Protein AF-0000000085955462 (afdb_homodimer)

Structure (mmCIF, N/CA/C/O backbone):
data_AF-0000000085955462-model_v1
#
loop_
_entity.id
_entity.type
_entity.pdbx_description
1 polymer 'Farnesyl pyrophosphate synthase'
#
loop_
_atom_site.group_PDB
_atom_site.id
_atom_site.type_symbol
_atom_site.label_atom_id
_atom_site.label_alt_id
_atom_site.label_comp_id
_atom_site.label_asym_id
_atom_site.label_entity_id
_atom_site.label_seq_id
_atom_site.pdbx_PDB_ins_code
_atom_site.Cartn_x
_atom_site.Cartn_y
_atom_site.Cartn_z
_atom_site.occupancy
_atom_site.B_iso_or_equiv
_atom_site.auth_seq_id
_atom_site.auth_comp_id
_atom_site.auth_asym_id
_atom_site.auth_atom_id
_atom_site.pdbx_PDB_model_num
ATOM 1 N N . MET A 1 1 ? -7.645 9.133 28.031 1 58.59 1 MET A N 1
ATOM 2 C CA . MET A 1 1 ? -7.922 7.785 27.547 1 58.59 1 MET A CA 1
ATOM 3 C C . MET A 1 1 ? -6.629 7.02 27.297 1 58.59 1 MET A C 1
ATOM 5 O O . MET A 1 1 ? -5.633 7.598 26.859 1 58.59 1 MET A O 1
ATOM 9 N N . SER A 1 2 ? -6.656 5.82 27.797 1 78 2 SER A N 1
ATOM 10 C CA . SER A 1 2 ? -5.406 5.258 28.297 1 78 2 SER A CA 1
ATOM 11 C C . SER A 1 2 ? -4.586 4.645 27.156 1 78 2 SER A C 1
ATOM 13 O O . SER A 1 2 ? -5.113 3.885 26.344 1 78 2 SER A O 1
ATOM 15 N N . ARG A 1 3 ? -3.543 5.297 26.922 1 88.88 3 ARG A N 1
ATOM 16 C CA . ARG A 1 3 ? -2.492 4.691 26.109 1 88.88 3 ARG A CA 1
ATOM 17 C C . ARG A 1 3 ? -2.391 3.191 26.375 1 88.88 3 ARG A C 1
ATOM 19 O O . ARG A 1 3 ? -2.131 2.41 25.469 1 88.88 3 ARG A O 1
ATOM 26 N N . GLU A 1 4 ? -2.807 2.844 27.578 1 92 4 GLU A N 1
ATOM 27 C CA . GLU A 1 4 ? -2.756 1.438 27.969 1 92 4 GLU A CA 1
ATOM 28 C C . GLU A 1 4 ? -3.793 0.617 27.203 1 92 4 GLU A C 1
ATOM 30 O O . GLU A 1 4 ? -3.514 -0.505 26.781 1 92 4 GLU A O 1
ATOM 35 N N . LEU A 1 5 ? -4.934 1.179 27.125 1 94.31 5 LEU A N 1
ATOM 36 C CA . LEU A 1 5 ? -5.984 0.501 26.375 1 94.31 5 LEU A CA 1
ATOM 37 C C . LEU A 1 5 ? -5.562 0.294 24.922 1 94.31 5 LEU A C 1
ATOM 39 O O . LEU A 1 5 ? -5.777 -0.781 24.359 1 94.31 5 LEU A O 1
ATOM 43 N N . MET A 1 6 ? -4.961 1.286 24.312 1 95.31 6 MET A N 1
ATOM 44 C CA . MET A 1 6 ? -4.496 1.192 22.938 1 95.31 6 MET A CA 1
ATOM 45 C C . MET A 1 6 ? -3.436 0.107 22.781 1 95.31 6 MET A C 1
ATOM 47 O O . MET A 1 6 ? -3.471 -0.68 21.844 1 95.31 6 MET A O 1
ATOM 51 N N . LEU A 1 7 ? -2.51 0.016 23.719 1 95.5 7 LEU A N 1
ATOM 52 C CA . LEU A 1 7 ? -1.427 -0.96 23.672 1 95.5 7 LEU A CA 1
ATOM 53 C C . LEU A 1 7 ? -1.97 -2.381 23.797 1 95.5 7 LEU A C 1
ATOM 55 O O . LEU A 1 7 ? -1.509 -3.287 23.094 1 95.5 7 LEU A O 1
ATOM 59 N N . ASN A 1 8 ? -2.939 -2.484 24.656 1 95.75 8 ASN A N 1
ATOM 60 C CA . ASN A 1 8 ? -3.578 -3.789 24.797 1 95.75 8 ASN A CA 1
ATOM 61 C C . ASN A 1 8 ? -4.297 -4.207 23.516 1 95.75 8 ASN A C 1
ATOM 63 O O . ASN A 1 8 ? -4.238 -5.371 23.125 1 95.75 8 ASN A O 1
ATOM 67 N N . CYS A 1 9 ? -4.945 -3.271 22.938 1 96.88 9 CYS A N 1
ATOM 68 C CA . CYS A 1 9 ? -5.656 -3.557 21.703 1 96.88 9 CYS A CA 1
ATOM 69 C C . CYS A 1 9 ? -4.684 -3.885 20.578 1 96.88 9 CYS A C 1
ATOM 71 O O . CYS A 1 9 ? -4.941 -4.777 19.766 1 96.88 9 CYS A O 1
ATOM 73 N N . LEU A 1 10 ? -3.609 -3.184 20.516 1 97.94 10 LEU A N 1
ATOM 74 C CA . LEU A 1 10 ? -2.602 -3.455 19.5 1 97.94 10 LEU A CA 1
ATOM 75 C C . LEU A 1 10 ? -2.033 -4.859 19.656 1 97.94 10 LEU A C 1
ATOM 77 O O . LEU A 1 10 ? -1.814 -5.562 18.656 1 97.94 10 LEU A O 1
ATOM 81 N N . SER A 1 11 ? -1.82 -5.273 20.875 1 97.12 11 SER A N 1
ATOM 82 C CA . SER A 1 11 ? -1.332 -6.621 21.141 1 97.12 11 SER A CA 1
ATOM 83 C C . SER A 1 11 ? -2.344 -7.676 20.703 1 97.12 11 SER A C 1
ATOM 85 O O . SER A 1 11 ? -1.97 -8.711 20.156 1 97.12 11 SER A O 1
ATOM 87 N N . ALA A 1 12 ? -3.562 -7.387 20.984 1 97.38 12 ALA A N 1
ATOM 88 C CA . ALA A 1 12 ? -4.621 -8.305 20.562 1 97.38 12 ALA A CA 1
ATOM 89 C C . ALA A 1 12 ? -4.719 -8.375 19.047 1 97.38 12 ALA A C 1
ATOM 91 O O . ALA A 1 12 ? -4.918 -9.453 18.484 1 97.38 12 ALA A O 1
ATOM 92 N N . VAL A 1 13 ? -4.605 -7.25 18.422 1 98.12 13 VAL A N 1
ATOM 93 C CA . VAL A 1 13 ? -4.668 -7.195 16.969 1 98.12 13 VAL A CA 1
ATOM 94 C C . VAL A 1 13 ? -3.482 -7.949 16.359 1 98.12 13 VAL A C 1
ATOM 96 O O . VAL A 1 13 ? -3.631 -8.656 15.367 1 98.12 13 VAL A O 1
ATOM 99 N N . LYS A 1 14 ? -2.293 -7.812 16.953 1 98.06 14 LYS A N 1
ATOM 100 C CA . LYS A 1 14 ? -1.121 -8.555 16.5 1 98.06 14 LYS A CA 1
ATOM 101 C C . LYS A 1 14 ? -1.409 -10.055 16.438 1 98.06 14 LYS A C 1
ATOM 103 O O . LYS A 1 14 ? -1.112 -10.703 15.438 1 98.06 14 LYS A O 1
ATOM 108 N N . LYS A 1 15 ? -2.006 -10.562 17.469 1 97.38 15 LYS A N 1
ATOM 109 C CA . LYS A 1 15 ? -2.322 -11.984 17.531 1 97.38 15 LYS A CA 1
ATOM 110 C C . LYS A 1 15 ? -3.344 -12.375 16.469 1 97.38 15 LYS A C 1
ATOM 112 O O . LYS A 1 15 ? -3.211 -13.422 15.828 1 97.38 15 LYS A O 1
ATOM 117 N N . SER A 1 16 ? -4.305 -11.547 16.344 1 96.69 16 SER A N 1
ATOM 118 C CA . SER A 1 16 ? -5.348 -11.812 15.352 1 96.69 16 SER A CA 1
ATOM 119 C C . SER A 1 16 ? -4.785 -11.789 13.938 1 96.69 16 SER A C 1
ATOM 121 O O . SER A 1 16 ? -5.121 -12.641 13.117 1 96.69 16 SER A O 1
ATOM 123 N N . VAL A 1 17 ? -3.979 -10.828 13.688 1 96.81 17 VAL A N 1
ATOM 124 C CA . VAL A 1 17 ? -3.367 -10.68 12.367 1 96.81 17 VAL A CA 1
ATOM 125 C C . VAL A 1 17 ? -2.471 -11.883 12.078 1 96.81 17 VAL A C 1
ATOM 127 O O . VAL A 1 17 ? -2.494 -12.43 10.969 1 96.81 17 VAL A O 1
ATOM 130 N N . CYS A 1 18 ? -1.666 -12.266 13.016 1 96.31 18 CYS A N 1
ATOM 131 C CA . CYS A 1 18 ? -0.798 -13.43 12.867 1 96.31 18 CYS A CA 1
ATOM 132 C C . CYS A 1 18 ? -1.608 -14.672 12.523 1 96.31 18 CYS A C 1
ATOM 134 O O . CYS A 1 18 ? -1.26 -15.414 11.594 1 96.31 18 CYS A O 1
ATOM 136 N N . ARG A 1 19 ? -2.645 -14.883 13.211 1 94.62 19 ARG A N 1
ATOM 137 C CA . ARG A 1 19 ? -3.498 -16.047 12.977 1 94.62 19 ARG A CA 1
ATOM 138 C C . ARG A 1 19 ? -4.121 -15.992 11.586 1 94.62 19 ARG A C 1
ATOM 140 O O . ARG A 1 19 ? -4.129 -16.984 10.867 1 94.62 19 ARG A O 1
ATOM 147 N N . SER A 1 20 ? -4.633 -14.859 11.266 1 94.12 20 SER A N 1
ATOM 148 C CA . SER A 1 20 ? -5.359 -14.703 10.008 1 94.12 20 SER A CA 1
ATOM 149 C C . SER A 1 20 ? -4.426 -14.836 8.805 1 94.12 20 SER A C 1
ATOM 151 O O . SER A 1 20 ? -4.801 -15.406 7.781 1 94.12 20 SER A O 1
ATOM 153 N N . LEU A 1 21 ? -3.236 -14.336 8.898 1 93.69 21 LEU A N 1
ATOM 154 C CA . LEU A 1 21 ? -2.338 -14.273 7.754 1 93.69 21 LEU A CA 1
ATOM 155 C C . LEU A 1 21 ? -1.557 -15.578 7.609 1 93.69 21 LEU A C 1
ATOM 157 O O . LEU A 1 21 ? -1.071 -15.898 6.523 1 93.69 21 LEU A O 1
ATOM 161 N N . CYS A 1 22 ? -1.431 -16.359 8.656 1 94.62 22 CYS A N 1
ATOM 162 C CA . CYS A 1 22 ? -0.606 -17.562 8.617 1 94.62 22 CYS A CA 1
ATOM 163 C C . CYS A 1 22 ? -1.455 -18.797 8.336 1 94.62 22 CYS A C 1
ATOM 165 O O . CYS A 1 22 ? -0.923 -19.859 8.039 1 94.62 22 CYS A O 1
ATOM 167 N N . VAL A 1 23 ? -2.73 -18.609 8.305 1 92.81 23 VAL A N 1
ATOM 168 C CA . VAL A 1 23 ? -3.637 -19.75 8.273 1 92.81 23 VAL A CA 1
ATOM 169 C C . VAL A 1 23 ? -3.51 -20.469 6.934 1 92.81 23 VAL A C 1
ATOM 171 O O . VAL A 1 23 ? -3.736 -21.672 6.844 1 92.81 23 VAL A O 1
ATOM 174 N N . THR A 1 24 ? -3.111 -19.828 5.895 1 92.62 24 THR A N 1
ATOM 175 C CA . THR A 1 24 ? -3.051 -20.406 4.562 1 92.62 24 THR A CA 1
ATOM 176 C C . THR A 1 24 ? -1.655 -20.953 4.277 1 92.62 24 THR A C 1
ATOM 178 O O . THR A 1 24 ? -1.38 -21.422 3.166 1 92.62 24 THR A O 1
ATOM 181 N N . LEU A 1 25 ? -0.761 -20.844 5.199 1 94.81 25 LEU A N 1
ATOM 182 C CA . LEU A 1 25 ? 0.626 -21.25 5.012 1 94.81 25 LEU A CA 1
ATOM 183 C C . LEU A 1 25 ? 0.905 -22.562 5.727 1 94.81 25 LEU A C 1
ATOM 185 O O . LEU A 1 25 ? 0.263 -22.875 6.73 1 94.81 25 LEU A O 1
ATOM 189 N N . ALA A 1 26 ? 1.854 -23.219 5.215 1 89.19 26 ALA A N 1
ATOM 190 C CA . ALA A 1 26 ? 2.238 -24.5 5.816 1 89.19 26 ALA A CA 1
ATOM 191 C C . ALA A 1 26 ? 3.553 -24.375 6.578 1 89.19 26 ALA A C 1
ATOM 193 O O . ALA A 1 26 ? 4.434 -23.594 6.191 1 89.19 26 ALA A O 1
ATOM 194 N N . GLY A 1 27 ? 3.529 -25.234 7.668 1 90.5 27 GLY A N 1
ATOM 195 C CA . GLY A 1 27 ? 4.777 -25.578 8.32 1 90.5 27 GLY A CA 1
ATOM 196 C C . GLY A 1 27 ? 5.672 -24.391 8.594 1 90.5 27 GLY A C 1
ATOM 197 O O . GLY A 1 27 ? 5.301 -23.484 9.352 1 90.5 27 GLY A O 1
ATOM 198 N N . ASP A 1 28 ? 6.844 -24.453 7.82 1 91.69 28 ASP A N 1
ATOM 199 C CA . ASP A 1 28 ? 7.934 -23.516 8.023 1 91.69 28 ASP A CA 1
ATOM 200 C C . ASP A 1 28 ? 7.555 -22.109 7.523 1 91.69 28 ASP A C 1
ATOM 202 O O . ASP A 1 28 ? 7.969 -21.109 8.102 1 91.69 28 ASP A O 1
ATOM 206 N N . SER A 1 29 ? 6.777 -22.094 6.516 1 95.12 29 SER A N 1
ATOM 207 C CA . SER A 1 29 ? 6.332 -20.812 5.973 1 95.12 29 SER A CA 1
ATOM 208 C C . SER A 1 29 ? 5.469 -20.047 6.977 1 95.12 29 SER A C 1
ATOM 210 O O . SER A 1 29 ? 5.613 -18.844 7.141 1 95.12 29 SER A O 1
ATOM 212 N N . ALA A 1 30 ? 4.602 -20.797 7.684 1 95.81 30 ALA A N 1
ATOM 213 C CA . ALA A 1 30 ? 3.738 -20.203 8.695 1 95.81 30 ALA A CA 1
ATOM 214 C C . ALA A 1 30 ? 4.559 -19.672 9.867 1 95.81 30 ALA A C 1
ATOM 216 O O . ALA A 1 30 ? 4.289 -18.578 10.375 1 95.81 30 ALA A O 1
ATOM 217 N N . ALA A 1 31 ? 5.512 -20.469 10.25 1 95.19 31 ALA A N 1
ATOM 218 C CA . ALA A 1 31 ? 6.363 -20.078 11.367 1 95.19 31 ALA A CA 1
ATOM 219 C C . ALA A 1 31 ? 7.156 -18.812 11.031 1 95.19 31 ALA A C 1
ATOM 221 O O . ALA A 1 31 ? 7.293 -17.922 11.867 1 95.19 31 ALA A O 1
ATOM 222 N N . TYR A 1 32 ? 7.68 -18.766 9.883 1 94.19 32 TYR A N 1
ATOM 223 C CA . TYR A 1 32 ? 8.43 -17.594 9.453 1 94.19 32 TYR A CA 1
ATOM 224 C C . TYR A 1 32 ? 7.539 -16.359 9.422 1 94.19 32 TYR A C 1
ATOM 226 O O . TYR A 1 32 ? 7.914 -15.297 9.938 1 94.19 32 TYR A O 1
ATOM 234 N N . CYS A 1 33 ? 6.426 -16.516 8.82 1 95.69 33 CYS A N 1
ATOM 235 C CA . CYS A 1 33 ? 5.484 -15.398 8.719 1 95.69 33 CYS A CA 1
ATOM 236 C C . CYS A 1 33 ? 5.082 -14.898 10.094 1 95.69 33 CYS A C 1
ATOM 238 O O . CYS A 1 33 ? 5.078 -13.688 10.344 1 95.69 33 CYS A O 1
ATOM 240 N N . ALA A 1 34 ? 4.781 -15.812 11 1 96.94 34 ALA A N 1
ATOM 241 C CA . ALA A 1 34 ? 4.375 -15.453 12.359 1 96.94 34 ALA A CA 1
ATOM 242 C C . ALA A 1 34 ? 5.477 -14.688 13.086 1 96.94 34 ALA A C 1
ATOM 244 O O . ALA A 1 34 ? 5.211 -13.688 13.75 1 96.94 34 ALA A O 1
ATOM 245 N N . ASN A 1 35 ? 6.641 -15.172 12.938 1 96.81 35 ASN A N 1
ATOM 246 C CA . ASN A 1 35 ? 7.781 -14.531 13.578 1 96.81 35 ASN A CA 1
ATOM 247 C C . ASN A 1 35 ? 8.023 -13.133 13.023 1 96.81 35 ASN A C 1
ATOM 249 O O . ASN A 1 35 ? 8.312 -12.203 13.781 1 96.81 35 ASN A O 1
ATOM 253 N N . ARG A 1 36 ? 7.949 -12.992 11.734 1 96.94 36 ARG A N 1
ATOM 254 C CA . ARG A 1 36 ? 8.148 -11.695 11.086 1 96.94 36 ARG A CA 1
ATOM 255 C C . ARG A 1 36 ? 7.082 -10.695 11.523 1 96.94 36 ARG A C 1
ATOM 257 O O . ARG A 1 36 ? 7.391 -9.547 11.828 1 96.94 36 ARG A O 1
ATOM 264 N N . ILE A 1 37 ? 5.859 -11.133 11.617 1 97.38 37 ILE A N 1
ATOM 265 C CA . ILE A 1 37 ? 4.754 -10.281 12.039 1 97.38 37 ILE A CA 1
ATOM 266 C C . ILE A 1 37 ? 4.969 -9.836 13.484 1 97.38 37 ILE A C 1
ATOM 268 O O . ILE A 1 37 ? 4.797 -8.656 13.812 1 97.38 37 ILE A O 1
ATOM 272 N N . ASP A 1 38 ? 5.336 -10.773 14.266 1 97.81 38 ASP A N 1
ATOM 273 C CA . ASP A 1 38 ? 5.57 -10.461 15.672 1 97.81 38 ASP A CA 1
ATOM 274 C C . ASP A 1 38 ? 6.641 -9.383 15.828 1 97.81 38 ASP A C 1
ATOM 276 O O . ASP A 1 38 ? 6.438 -8.398 16.531 1 97.81 38 ASP A O 1
ATOM 280 N N . LYS A 1 39 ? 7.77 -9.531 15.164 1 97.06 39 LYS A N 1
ATOM 281 C CA . LYS A 1 39 ? 8.867 -8.578 15.234 1 97.06 39 LYS A CA 1
ATOM 282 C C . LYS A 1 39 ? 8.461 -7.223 14.672 1 97.06 39 LYS A C 1
ATOM 284 O O . LYS A 1 39 ? 8.812 -6.18 15.227 1 97.06 39 LYS A O 1
ATOM 289 N N . LEU A 1 40 ? 7.738 -7.273 13.594 1 97.81 40 LEU A N 1
ATOM 290 C CA . LEU A 1 40 ? 7.281 -6.059 12.938 1 97.81 40 LEU A CA 1
ATOM 291 C C . LEU A 1 40 ? 6.398 -5.234 13.875 1 97.81 40 LEU A C 1
ATOM 293 O O . LEU A 1 40 ? 6.605 -4.031 14.031 1 97.81 40 LEU A O 1
ATOM 297 N N . PHE A 1 41 ? 5.453 -5.898 14.508 1 97.94 41 PHE A N 1
ATOM 298 C CA . PHE A 1 41 ? 4.539 -5.203 15.414 1 97.94 41 PHE A CA 1
ATOM 299 C C . PHE A 1 41 ? 5.289 -4.652 16.625 1 97.94 41 PHE A C 1
ATOM 301 O O . PHE A 1 41 ? 5.117 -3.488 16.984 1 97.94 41 PHE A O 1
ATOM 308 N N . GLU A 1 42 ? 6.133 -5.441 17.172 1 96.69 42 GLU A N 1
ATOM 309 C CA . GLU A 1 42 ? 6.848 -5.039 18.375 1 96.69 42 GLU A CA 1
ATOM 310 C C . GLU A 1 42 ? 7.758 -3.846 18.109 1 96.69 42 GLU A C 1
ATOM 312 O O . GLU A 1 42 ? 7.891 -2.955 18.938 1 96.69 42 GLU A O 1
ATOM 317 N N . HIS A 1 43 ? 8.32 -3.844 16.969 1 96.69 43 HIS A N 1
ATOM 318 C CA . HIS A 1 43 ? 9.344 -2.846 16.672 1 96.69 43 HIS A CA 1
ATOM 319 C C . HIS A 1 43 ? 8.734 -1.595 16.047 1 96.69 43 HIS A C 1
ATOM 321 O O . HIS A 1 43 ? 9.094 -0.474 16.422 1 96.69 43 HIS A O 1
ATOM 327 N N . ALA A 1 44 ? 7.789 -1.818 15.141 1 96.25 44 ALA A N 1
ATOM 328 C CA . ALA A 1 44 ? 7.41 -0.694 14.281 1 96.25 44 ALA A CA 1
ATOM 329 C C . ALA A 1 44 ? 6.008 -0.198 14.625 1 96.25 44 ALA A C 1
ATOM 331 O O . ALA A 1 44 ? 5.648 0.935 14.289 1 96.25 44 ALA A O 1
ATOM 332 N N . VAL A 1 45 ? 5.184 -1.005 15.281 1 96.81 45 VAL A N 1
ATOM 333 C CA . VAL A 1 45 ? 3.793 -0.624 15.5 1 96.81 45 VAL A CA 1
ATOM 334 C C . VAL A 1 45 ? 3.592 -0.213 16.953 1 96.81 45 VAL A C 1
ATOM 336 O O . VAL A 1 45 ? 3.035 0.851 17.234 1 96.81 45 VAL A O 1
ATOM 339 N N . ILE A 1 46 ? 4.105 -1.05 17.844 1 93.81 46 ILE A N 1
ATOM 340 C CA . ILE A 1 46 ? 3.879 -0.838 19.266 1 93.81 46 ILE A CA 1
ATOM 341 C C . ILE A 1 46 ? 4.953 0.089 19.828 1 93.81 46 ILE A C 1
ATOM 343 O O . ILE A 1 46 ? 6.141 -0.081 19.547 1 93.81 46 ILE A O 1
ATOM 347 N N . GLY A 1 47 ? 4.586 1.081 20.609 1 86.06 47 GLY A N 1
ATOM 348 C CA . GLY A 1 47 ? 5.559 1.925 21.281 1 86.06 47 GLY A CA 1
ATOM 349 C C . GLY A 1 47 ? 5.328 3.406 21.047 1 86.06 47 GLY A C 1
ATOM 350 O O . GLY A 1 47 ? 5.98 4.246 21.672 1 86.06 47 GLY A O 1
ATOM 351 N N . GLY A 1 48 ? 4.426 3.785 20.219 1 86.38 48 GLY A N 1
ATOM 352 C CA . GLY A 1 48 ? 4.164 5.191 19.953 1 86.38 48 GLY A CA 1
ATOM 353 C C . GLY A 1 48 ? 3.17 5.809 20.922 1 86.38 48 GLY A C 1
ATOM 354 O O . GLY A 1 48 ? 2.699 5.141 21.844 1 86.38 48 GLY A O 1
ATOM 355 N N . LYS A 1 49 ? 2.857 7.082 20.781 1 88.69 49 LYS A N 1
ATOM 356 C CA . LYS A 1 49 ? 1.978 7.844 21.656 1 88.69 49 LYS A CA 1
ATOM 357 C C . LYS A 1 49 ? 0.512 7.523 21.391 1 88.69 49 LYS A C 1
ATOM 359 O O . LYS A 1 49 ? -0.364 7.859 22.188 1 88.69 49 LYS A O 1
ATOM 364 N N . CYS A 1 50 ? 0.192 6.879 20.297 1 94.81 50 CYS A N 1
ATOM 365 C CA . CYS A 1 50 ? -1.14 6.43 19.891 1 94.81 50 CYS A CA 1
ATOM 366 C C . CYS A 1 50 ? -2.115 7.602 19.844 1 94.81 50 CYS A C 1
ATOM 368 O O . CYS A 1 50 ? -3.229 7.508 20.359 1 94.81 50 CYS A O 1
ATOM 370 N N . VAL A 1 51 ? -1.688 8.695 19.297 1 94.19 51 VAL A N 1
ATOM 371 C CA . VAL A 1 51 ? -2.438 9.945 19.281 1 94.19 51 VAL A CA 1
ATOM 372 C C . VAL A 1 51 ? -3.756 9.742 18.531 1 94.19 51 VAL A C 1
ATOM 374 O O . VAL A 1 51 ? -4.812 10.188 19 1 94.19 51 VAL A O 1
ATOM 377 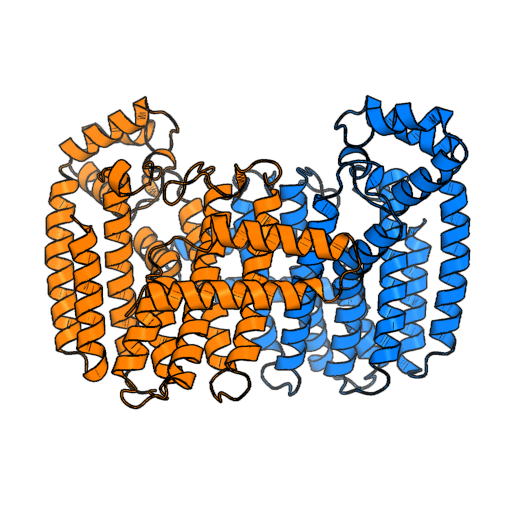N N . ARG A 1 52 ? -3.799 9.078 17.484 1 96.88 52 ARG A N 1
ATOM 378 C CA . ARG A 1 52 ? -4.977 8.93 16.641 1 96.88 52 ARG A CA 1
ATOM 379 C C . ARG A 1 52 ? -5.996 7.996 17.281 1 96.88 52 ARG A C 1
ATOM 381 O O . ARG A 1 52 ? -7.188 8.32 17.344 1 96.88 52 ARG A O 1
ATOM 388 N N . GLY A 1 53 ? -5.465 6.844 17.75 1 97.56 53 GLY A N 1
ATOM 389 C CA . GLY A 1 53 ? -6.359 5.926 18.438 1 97.56 53 GLY A CA 1
ATOM 390 C C . GLY A 1 53 ? -6.977 6.516 19.688 1 97.56 53 GLY A C 1
ATOM 391 O O . GLY A 1 53 ? -8.172 6.34 19.938 1 97.56 53 GLY A O 1
ATOM 392 N N . ARG A 1 54 ? -6.176 7.227 20.438 1 96.88 54 ARG A N 1
ATOM 393 C CA . ARG A 1 54 ? -6.664 7.848 21.656 1 96.88 54 ARG A CA 1
ATOM 394 C C . ARG A 1 54 ? -7.703 8.922 21.359 1 96.88 54 ARG A C 1
ATOM 396 O O . ARG A 1 54 ? -8.688 9.062 22.078 1 96.88 54 ARG A O 1
ATOM 403 N N . LEU A 1 55 ? -7.477 9.695 20.312 1 97.44 55 LEU A N 1
ATOM 404 C CA . LEU A 1 55 ? -8.453 10.703 19.906 1 97.44 55 LEU A CA 1
ATOM 405 C C . LEU A 1 55 ? -9.781 10.062 19.531 1 97.44 55 LEU A C 1
ATOM 407 O O . LEU A 1 55 ? -10.844 10.539 19.922 1 97.44 55 LEU A O 1
ATOM 411 N N . LEU A 1 56 ? -9.742 8.961 18.781 1 98.38 56 LEU A N 1
ATOM 412 C CA . LEU A 1 56 ? -10.953 8.258 18.375 1 98.38 56 LEU A CA 1
ATOM 413 C C . LEU A 1 56 ? -11.742 7.789 19.594 1 98.38 56 LEU A C 1
ATOM 415 O O . LEU A 1 56 ? -12.945 8.039 19.703 1 98.38 56 LEU A O 1
ATOM 419 N N . VAL A 1 57 ? -11.047 7.145 20.516 1 97.75 57 VAL A N 1
ATOM 420 C CA . VAL A 1 57 ? -11.703 6.57 21.688 1 97.75 57 VAL A CA 1
ATOM 421 C C . VAL A 1 57 ? -12.258 7.688 22.562 1 97.75 57 VAL A C 1
ATOM 423 O O . VAL A 1 57 ? -13.391 7.594 23.047 1 97.75 57 VAL A O 1
ATOM 426 N N . ALA A 1 58 ? -11.469 8.75 22.781 1 97.19 58 ALA A N 1
ATOM 427 C CA . ALA A 1 58 ? -11.922 9.875 23.578 1 97.19 58 ALA A CA 1
ATOM 428 C C . ALA A 1 58 ? -13.164 10.516 22.984 1 97.19 58 ALA A C 1
ATOM 430 O O . ALA A 1 58 ? -14.125 10.828 23.688 1 97.19 58 ALA A O 1
ATOM 431 N N . ALA A 1 59 ? -13.148 10.742 21.688 1 98.12 59 ALA A N 1
ATOM 432 C CA . ALA A 1 59 ? -14.297 11.336 21 1 98.12 59 ALA A CA 1
ATOM 433 C C . ALA A 1 59 ? -15.523 10.438 21.109 1 98.12 59 ALA A C 1
ATOM 435 O O . ALA A 1 59 ? -16.625 10.914 21.391 1 98.12 59 ALA A O 1
ATOM 436 N N . TYR A 1 60 ? -15.328 9.125 20.906 1 98.12 60 TYR A N 1
ATOM 437 C CA . TYR A 1 60 ? -16.438 8.195 21.016 1 98.12 60 TYR A CA 1
ATOM 438 C C . TYR A 1 60 ? -17.062 8.227 22.406 1 98.12 60 TYR A C 1
ATOM 440 O O . TYR A 1 60 ? -18.281 8.297 22.562 1 98.12 60 TYR A O 1
ATOM 448 N N . ASN A 1 61 ? -16.172 8.188 23.406 1 97.31 61 ASN A N 1
ATOM 449 C CA . ASN A 1 61 ? -16.641 8.195 24.797 1 97.31 61 ASN A CA 1
ATOM 450 C C . ASN A 1 61 ? -17.438 9.461 25.094 1 97.31 61 ASN A C 1
ATOM 452 O O . ASN A 1 61 ? -18.391 9.422 25.875 1 97.31 61 ASN A O 1
ATOM 456 N N . ALA A 1 62 ? -17.016 10.547 24.531 1 97.69 62 ALA A N 1
ATOM 457 C CA . ALA A 1 62 ? -17.719 11.812 24.734 1 97.69 62 ALA A CA 1
ATOM 458 C C . ALA A 1 62 ? -19.094 11.789 24.062 1 97.69 62 ALA A C 1
ATOM 460 O O . ALA A 1 62 ? -20.031 12.422 24.531 1 97.69 62 ALA A O 1
ATOM 461 N N . LEU A 1 63 ? -19.25 11.047 23 1 97.94 63 LEU A N 1
ATOM 462 C CA . LEU A 1 63 ? -20.469 11.031 22.203 1 97.94 63 LEU A CA 1
ATOM 463 C C . LEU A 1 63 ? -21.438 9.969 22.703 1 97.94 63 LEU A C 1
ATOM 465 O O . LEU A 1 63 ? -22.656 10.086 22.5 1 97.94 63 LEU A O 1
ATOM 469 N N . ASP A 1 64 ? -20.875 8.914 23.219 1 96.81 64 ASP A N 1
ATOM 470 C CA . ASP A 1 64 ? -21.688 7.832 23.766 1 96.81 64 ASP A CA 1
ATOM 471 C C . ASP A 1 64 ? -21.234 7.484 25.188 1 96.81 64 ASP A C 1
ATOM 473 O O . ASP A 1 64 ? -20.531 6.5 25.391 1 96.81 64 ASP A O 1
ATOM 477 N N . ARG A 1 65 ? -21.797 8.102 26.141 1 93.38 65 ARG A N 1
ATOM 478 C CA . ARG A 1 65 ? -21.391 8.016 27.547 1 93.38 65 ARG A CA 1
ATOM 479 C C . ARG A 1 65 ? -21.875 6.723 28.188 1 93.38 65 ARG A C 1
ATOM 481 O O . ARG A 1 65 ? -21.406 6.328 29.25 1 93.38 65 ARG A O 1
ATOM 488 N N . HIS A 1 66 ? -22.75 6.062 27.578 1 95.69 66 HIS A N 1
ATOM 489 C CA . HIS A 1 66 ? -23.344 4.863 28.156 1 95.69 66 HIS A CA 1
ATOM 490 C C . HIS A 1 66 ? -22.875 3.609 27.422 1 95.69 66 HIS A C 1
ATOM 492 O O . HIS A 1 66 ? -23.453 2.535 27.594 1 95.69 66 HIS A O 1
ATOM 498 N N . ALA A 1 67 ? -21.875 3.781 26.609 1 95.5 67 ALA A N 1
ATOM 499 C CA . ALA A 1 67 ? -21.375 2.639 25.844 1 95.5 67 ALA A CA 1
ATOM 500 C C . ALA A 1 67 ? -20.938 1.512 26.781 1 95.5 67 ALA A C 1
ATOM 502 O O . ALA A 1 67 ? -20.375 1.764 27.844 1 95.5 67 ALA A O 1
ATOM 503 N N . THR A 1 68 ? -21.141 0.263 26.406 1 96.75 68 THR A N 1
ATOM 504 C CA . THR A 1 68 ? -20.688 -0.898 27.172 1 96.75 68 THR A CA 1
ATOM 505 C C . THR A 1 68 ? -19.172 -1.065 27.047 1 96.75 68 THR A C 1
ATOM 507 O O . THR A 1 68 ? -18.562 -0.511 26.141 1 96.75 68 THR A O 1
ATOM 510 N N . ARG A 1 69 ? -18.641 -1.814 27.938 1 95.25 69 ARG A N 1
ATOM 511 C CA . ARG A 1 69 ? -17.219 -2.109 27.891 1 95.25 69 ARG A CA 1
ATOM 512 C C . ARG A 1 69 ? -16.844 -2.824 26.594 1 95.25 69 ARG A C 1
ATOM 514 O O . ARG A 1 69 ? -15.789 -2.574 26.016 1 95.25 69 ARG A O 1
ATOM 521 N N . GLU A 1 70 ? -17.703 -3.668 26.188 1 95.94 70 GLU A N 1
ATOM 522 C CA . GLU A 1 70 ? -17.5 -4.406 24.953 1 95.94 70 GLU A CA 1
ATOM 523 C C . GLU A 1 70 ? -17.453 -3.465 23.75 1 95.94 70 GLU A C 1
ATOM 525 O O . GLU A 1 70 ? -16.609 -3.615 22.875 1 95.94 70 GLU A O 1
ATOM 530 N N . ARG A 1 71 ? -18.344 -2.557 23.766 1 97.19 71 ARG A N 1
ATOM 531 C CA . ARG A 1 71 ? -18.391 -1.598 22.672 1 97.19 71 ARG A CA 1
ATOM 532 C C . ARG A 1 71 ? -17.156 -0.705 22.672 1 97.19 71 ARG A C 1
ATOM 534 O O . ARG A 1 71 ? -16.594 -0.417 21.625 1 97.19 71 ARG A O 1
ATOM 541 N N . ILE A 1 72 ? -16.75 -0.309 23.828 1 96.81 72 ILE A N 1
ATOM 542 C CA . ILE A 1 72 ? -15.547 0.517 23.953 1 96.81 72 ILE A CA 1
ATOM 543 C C . ILE A 1 72 ? -14.336 -0.255 23.453 1 96.81 72 ILE A C 1
ATOM 545 O O . ILE A 1 72 ? -13.469 0.31 22.766 1 96.81 72 ILE A O 1
ATOM 549 N N . GLN A 1 73 ? -14.305 -1.526 23.719 1 96.81 73 GLN A N 1
ATOM 550 C CA . GLN A 1 73 ? -13.219 -2.367 23.234 1 96.81 73 GLN A CA 1
ATOM 551 C C . GLN A 1 73 ? -13.219 -2.441 21.703 1 96.81 73 GLN A C 1
ATOM 553 O O . GLN A 1 73 ? -12.164 -2.424 21.078 1 96.81 73 GLN A O 1
ATOM 558 N N . GLN A 1 74 ? -14.383 -2.549 21.141 1 97.81 74 GLN A N 1
ATOM 559 C CA . GLN A 1 74 ? -14.508 -2.551 19.688 1 97.81 74 GLN A CA 1
ATOM 560 C C . GLN A 1 74 ? -13.984 -1.25 19.094 1 97.81 74 GLN A C 1
ATOM 562 O O . GLN A 1 74 ? -13.219 -1.272 18.109 1 97.81 74 GLN A O 1
ATOM 567 N N . VAL A 1 75 ? -14.367 -0.158 19.703 1 98.31 75 VAL A N 1
ATOM 568 C CA . VAL A 1 75 ? -13.945 1.16 19.234 1 98.31 75 VAL A CA 1
ATOM 569 C C . VAL A 1 75 ? -12.43 1.301 19.375 1 98.31 75 VAL A C 1
ATOM 571 O O . VAL A 1 75 ? -11.766 1.819 18.469 1 98.31 75 VAL A O 1
ATOM 574 N N . ALA A 1 76 ? -11.938 0.803 20.469 1 98.38 76 ALA A N 1
ATOM 575 C CA . ALA A 1 76 ? -10.492 0.864 20.688 1 98.38 76 ALA A CA 1
ATOM 576 C C . ALA A 1 76 ? -9.742 0.016 19.672 1 98.38 76 ALA A C 1
ATOM 578 O O . ALA A 1 76 ? -8.633 0.367 19.266 1 98.38 76 ALA A O 1
ATOM 579 N N . THR A 1 77 ? -10.305 -1.096 19.266 1 98.69 77 THR A N 1
ATOM 580 C CA . THR A 1 77 ? -9.695 -1.924 18.219 1 98.69 77 THR A CA 1
ATOM 581 C C . THR A 1 77 ? -9.648 -1.18 16.891 1 98.69 77 THR A C 1
ATOM 583 O O . THR A 1 77 ? -8.664 -1.266 16.156 1 98.69 77 THR A O 1
ATOM 586 N N . VAL A 1 78 ? -10.719 -0.43 16.625 1 98.75 78 VAL A N 1
ATOM 587 C CA . VAL A 1 78 ? -10.711 0.417 15.438 1 98.75 78 VAL A CA 1
ATOM 588 C C . VAL A 1 78 ? -9.609 1.471 15.562 1 98.75 78 VAL A C 1
ATOM 590 O O . VAL A 1 78 ? -8.906 1.756 14.594 1 98.75 78 VAL A O 1
ATOM 593 N N . GLY A 1 79 ? -9.5 2.041 16.781 1 98.44 79 GLY A N 1
ATOM 594 C CA . GLY A 1 79 ? -8.406 2.963 17.031 1 98.44 79 GLY A CA 1
ATOM 595 C C . GLY A 1 79 ? -7.035 2.346 16.812 1 98.44 79 GLY A C 1
ATOM 596 O O . GLY A 1 79 ? -6.129 3.004 16.297 1 98.44 79 GLY A O 1
ATOM 597 N N . ALA A 1 80 ? -6.891 1.094 17.188 1 98.31 80 ALA A N 1
ATOM 598 C CA . ALA A 1 80 ? -5.645 0.368 16.953 1 98.31 80 ALA A CA 1
ATOM 599 C C . ALA A 1 80 ? -5.344 0.263 15.453 1 98.31 80 ALA A C 1
ATOM 601 O O . ALA A 1 80 ? -4.184 0.313 15.039 1 98.31 80 ALA A O 1
ATOM 602 N N . CYS A 1 81 ? -6.359 0.139 14.641 1 98.62 81 CYS A N 1
ATOM 603 C CA . CYS A 1 81 ? -6.172 0.088 13.195 1 98.62 81 CYS A CA 1
ATOM 604 C C . CYS A 1 81 ? -5.602 1.4 12.672 1 98.62 81 CYS A C 1
ATOM 606 O O . CYS A 1 81 ? -4.816 1.405 11.719 1 98.62 81 CYS A O 1
ATOM 608 N N . LEU A 1 82 ? -5.977 2.512 13.297 1 98.5 82 LEU A N 1
ATOM 609 C CA . LEU A 1 82 ? -5.391 3.793 12.914 1 98.5 82 LEU A CA 1
ATOM 610 C C . LEU A 1 82 ? -3.906 3.836 13.258 1 98.5 82 LEU A C 1
ATOM 612 O O . LEU A 1 82 ? -3.109 4.418 12.516 1 98.5 82 LEU A O 1
ATOM 616 N N . GLU A 1 83 ? -3.561 3.24 14.352 1 98.19 83 GLU A N 1
ATOM 617 C CA . GLU A 1 83 ? -2.152 3.189 14.734 1 98.19 83 GLU A CA 1
ATOM 618 C C . GLU A 1 83 ? -1.355 2.295 13.789 1 98.19 83 GLU A C 1
ATOM 620 O O . GLU A 1 83 ? -0.194 2.578 13.484 1 98.19 83 GLU A O 1
ATOM 625 N N . ILE A 1 84 ? -1.94 1.239 13.375 1 98.44 84 ILE A N 1
ATOM 626 C CA . ILE A 1 84 ? -1.311 0.373 12.383 1 98.44 84 ILE A CA 1
ATOM 627 C C . ILE A 1 84 ? -1.134 1.132 11.07 1 98.44 84 ILE A C 1
ATOM 629 O O . ILE A 1 84 ? -0.085 1.039 10.43 1 98.44 84 ILE A O 1
ATOM 633 N N . LEU A 1 85 ? -2.133 1.888 10.68 1 98.44 85 LEU A N 1
ATOM 634 C CA . LEU A 1 85 ? -2.043 2.725 9.492 1 98.44 85 LEU A CA 1
ATOM 635 C C . LEU A 1 85 ? -0.896 3.723 9.617 1 98.44 85 LEU A C 1
ATOM 637 O O . LEU A 1 85 ? -0.161 3.951 8.648 1 98.44 85 LEU A O 1
ATOM 641 N N . GLN A 1 86 ? -0.784 4.305 10.773 1 97.62 86 GLN A N 1
ATOM 642 C CA . GLN A 1 86 ? 0.318 5.23 11.023 1 97.62 86 GLN A CA 1
ATOM 643 C C . GLN A 1 86 ? 1.667 4.535 10.852 1 97.62 86 GLN A C 1
ATOM 645 O O . GLN A 1 86 ? 2.59 5.098 10.258 1 97.62 86 GLN A O 1
ATOM 650 N N . ALA A 1 87 ? 1.804 3.371 11.414 1 97.62 87 ALA A N 1
ATOM 651 C CA . ALA A 1 87 ? 3.047 2.615 11.289 1 97.62 87 ALA A CA 1
ATOM 652 C C . ALA A 1 87 ? 3.355 2.303 9.828 1 97.62 87 ALA A C 1
ATOM 654 O O . ALA A 1 87 ? 4.512 2.373 9.406 1 97.62 87 ALA A O 1
ATOM 655 N N . PHE A 1 88 ? 2.326 1.932 9.102 1 98.19 88 PHE A N 1
ATOM 656 C CA . PHE A 1 88 ? 2.424 1.729 7.664 1 98.19 88 PHE A CA 1
ATOM 657 C C . PHE A 1 88 ? 3.021 2.955 6.984 1 98.19 88 PHE A C 1
ATOM 659 O O . PHE A 1 88 ? 4.012 2.846 6.254 1 98.19 88 PHE A O 1
ATOM 666 N N . PHE A 1 89 ? 2.539 4.121 7.242 1 97.94 89 PHE A N 1
ATOM 667 C CA . PHE A 1 89 ? 3.027 5.355 6.637 1 97.94 89 PHE A CA 1
ATOM 668 C C . PHE A 1 89 ? 4.465 5.633 7.059 1 97.94 89 PHE A C 1
ATOM 670 O O . PHE A 1 89 ? 5.285 6.055 6.242 1 97.94 89 PHE A O 1
ATOM 677 N N . LEU A 1 90 ? 4.797 5.398 8.328 1 96.38 90 LEU A N 1
ATOM 678 C CA . LEU A 1 90 ? 6.121 5.703 8.852 1 96.38 90 LEU A CA 1
ATOM 679 C C . LEU A 1 90 ? 7.18 4.82 8.203 1 96.38 90 LEU A C 1
ATOM 681 O O . LEU A 1 90 ? 8.273 5.289 7.875 1 96.38 90 LEU A O 1
ATOM 685 N N . ILE A 1 91 ? 6.867 3.578 8.008 1 97.75 91 ILE A N 1
ATOM 686 C CA . ILE A 1 91 ? 7.812 2.656 7.387 1 97.75 91 ILE A CA 1
ATOM 687 C C . ILE A 1 91 ? 8.164 3.143 5.984 1 97.75 91 ILE A C 1
ATOM 689 O O . ILE A 1 91 ? 9.336 3.197 5.613 1 97.75 91 ILE A O 1
ATOM 693 N N . PHE A 1 92 ? 7.188 3.527 5.234 1 97.88 92 PHE A N 1
ATOM 694 C CA . PHE A 1 92 ? 7.406 3.984 3.865 1 97.88 92 PHE A CA 1
ATOM 695 C C . PHE A 1 92 ? 8.172 5.301 3.85 1 97.88 92 PHE A C 1
ATOM 697 O O . PHE A 1 92 ? 9.117 5.465 3.078 1 97.88 92 PHE A O 1
ATOM 704 N N . ASP A 1 93 ? 7.754 6.164 4.691 1 95.38 93 ASP A N 1
ATOM 705 C CA . ASP A 1 93 ? 8.43 7.453 4.797 1 95.38 93 ASP A CA 1
ATOM 706 C C . ASP A 1 93 ? 9.906 7.273 5.141 1 95.38 93 ASP A C 1
ATOM 708 O O . ASP A 1 93 ? 10.773 7.918 4.547 1 95.38 93 ASP A O 1
ATOM 712 N N . ASP A 1 94 ? 10.172 6.422 6.129 1 95.25 94 ASP A N 1
ATOM 713 C CA . ASP A 1 94 ? 11.539 6.172 6.574 1 95.25 94 ASP A CA 1
ATOM 714 C C . ASP A 1 94 ? 12.391 5.621 5.434 1 95.25 94 ASP A C 1
ATOM 716 O O . ASP A 1 94 ? 13.562 5.984 5.297 1 95.25 94 ASP A O 1
ATOM 720 N N . VAL A 1 95 ? 11.836 4.773 4.629 1 96.88 95 VAL A N 1
ATOM 721 C CA . VAL A 1 95 ? 12.562 4.199 3.502 1 96.88 95 VAL A CA 1
ATOM 722 C C . VAL A 1 95 ? 12.82 5.273 2.449 1 96.88 95 VAL A C 1
ATOM 724 O O . VAL A 1 95 ? 13.945 5.422 1.97 1 96.88 95 VAL A O 1
ATOM 727 N N . MET A 1 96 ? 11.844 6.051 2.119 1 95.38 96 MET A N 1
ATOM 728 C CA . MET A 1 96 ? 11.953 7.035 1.046 1 95.38 96 MET A CA 1
ATOM 729 C C . MET A 1 96 ? 12.891 8.164 1.436 1 95.38 96 MET A C 1
ATOM 731 O O . MET A 1 96 ? 13.625 8.688 0.594 1 95.38 96 MET A O 1
ATOM 735 N N . ASP A 1 97 ? 12.906 8.438 2.729 1 90.94 97 ASP A N 1
ATOM 736 C CA . ASP A 1 97 ? 13.719 9.555 3.207 1 90.94 97 ASP A CA 1
ATOM 737 C C . ASP A 1 97 ? 15.109 9.078 3.623 1 90.94 97 ASP A C 1
ATOM 739 O O . ASP A 1 97 ? 16 9.891 3.844 1 90.94 97 ASP A O 1
ATOM 743 N N . GLY A 1 98 ? 15.25 7.805 3.773 1 91.44 98 GLY A N 1
ATOM 744 C CA . GLY A 1 98 ? 16.516 7.258 4.242 1 91.44 98 GLY A CA 1
ATOM 745 C C . GLY A 1 98 ? 16.75 7.508 5.719 1 91.44 98 GLY A C 1
ATOM 746 O O . GLY A 1 98 ? 17.906 7.629 6.148 1 91.44 98 GLY A O 1
ATOM 74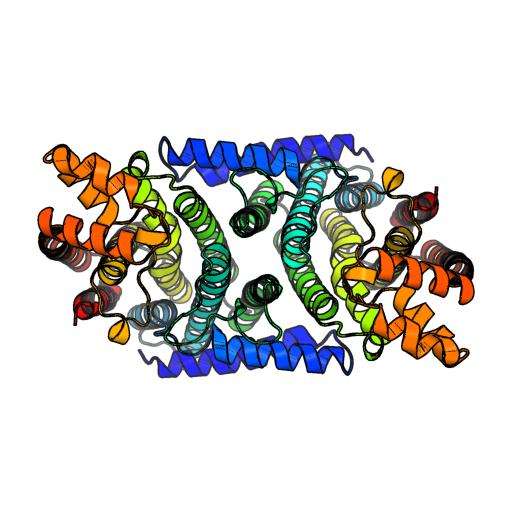7 N N . SER A 1 99 ? 15.664 7.641 6.426 1 90.56 99 SER A N 1
ATOM 748 C CA . SER A 1 99 ? 15.797 7.84 7.867 1 90.56 99 SER A CA 1
ATOM 749 C C . SER A 1 99 ? 16.344 6.586 8.547 1 90.56 99 SER A C 1
ATOM 751 O O . SER A 1 99 ? 15.992 5.469 8.164 1 90.56 99 SER A O 1
ATOM 753 N N . THR A 1 100 ? 17.125 6.812 9.664 1 92.06 100 THR A N 1
ATOM 754 C CA . THR A 1 100 ? 17.734 5.66 10.312 1 92.06 100 THR A CA 1
ATOM 755 C C . THR A 1 100 ? 17.172 5.453 11.711 1 92.06 100 THR A C 1
ATOM 757 O O . THR A 1 100 ? 17.328 4.383 12.297 1 92.06 100 THR A O 1
ATOM 760 N N . THR A 1 101 ? 16.453 6.52 12.234 1 89.75 101 THR A N 1
ATOM 761 C CA . THR A 1 101 ? 15.883 6.395 13.57 1 89.75 101 THR A CA 1
ATOM 762 C C . THR A 1 101 ? 14.438 6.895 13.594 1 89.75 101 THR A C 1
ATOM 764 O O . THR A 1 101 ? 14.086 7.812 12.852 1 89.75 101 THR A O 1
ATOM 767 N N . ARG A 1 102 ? 13.648 6.25 14.414 1 86.62 102 ARG A N 1
ATOM 768 C CA . ARG A 1 102 ? 12.25 6.582 14.641 1 86.62 102 ARG A CA 1
ATOM 769 C C . ARG A 1 102 ? 11.828 6.23 16.062 1 86.62 102 ARG A C 1
ATOM 771 O O . ARG A 1 102 ? 12.008 5.094 16.516 1 86.62 102 ARG A O 1
ATOM 778 N N . ARG A 1 103 ? 11.336 7.195 16.719 1 83.25 103 ARG A N 1
ATOM 779 C CA . ARG A 1 103 ? 10.859 6.984 18.094 1 83.25 103 ARG A CA 1
ATOM 780 C C . ARG A 1 103 ? 11.969 6.438 18.969 1 83.25 103 ARG A C 1
ATOM 782 O O . ARG A 1 103 ? 11.75 5.52 19.766 1 83.25 103 ARG A O 1
ATOM 789 N N . GLY A 1 104 ? 13.125 6.914 18.703 1 84.38 104 GLY A N 1
ATOM 790 C CA . GLY A 1 104 ? 14.258 6.551 19.531 1 84.38 104 GLY A CA 1
ATOM 791 C C . GLY A 1 104 ? 14.828 5.184 19.188 1 84.38 104 GLY A C 1
ATOM 792 O O . GLY A 1 104 ? 15.758 4.715 19.859 1 84.38 104 GLY A O 1
ATOM 793 N N . LYS A 1 105 ? 14.281 4.539 18.172 1 89.94 105 LYS A N 1
ATOM 794 C CA . LYS A 1 105 ? 14.734 3.223 17.734 1 89.94 105 LYS A CA 1
ATOM 795 C C . LYS A 1 105 ? 15.211 3.26 16.281 1 89.94 105 LYS A C 1
ATOM 797 O O . LYS A 1 105 ? 14.898 4.191 15.547 1 89.94 105 LYS A O 1
ATOM 802 N N . PRO A 1 106 ? 16.047 2.225 15.938 1 94.44 106 PRO A N 1
ATOM 803 C CA . PRO A 1 106 ? 16.359 2.125 14.508 1 94.44 106 PRO A CA 1
ATOM 804 C C . PRO A 1 106 ? 15.109 1.955 13.648 1 94.44 106 PRO A C 1
ATOM 806 O O . PRO A 1 106 ? 14.172 1.261 14.039 1 94.44 106 PRO A O 1
ATOM 809 N N . CYS A 1 107 ? 15.102 2.609 12.523 1 96 107 CYS A N 1
ATOM 810 C CA . CYS A 1 107 ? 14 2.393 11.594 1 96 107 CYS A CA 1
ATOM 811 C C . CYS A 1 107 ? 13.922 0.929 11.172 1 96 107 CYS A C 1
ATOM 813 O O . CYS A 1 107 ? 14.945 0.246 11.094 1 96 107 CYS A O 1
ATOM 815 N N . TRP A 1 108 ? 12.789 0.478 10.859 1 97.62 108 TRP A N 1
ATOM 816 C CA . TRP A 1 108 ? 12.547 -0.927 10.547 1 97.62 108 TRP A CA 1
ATOM 817 C C . TRP A 1 108 ? 13.438 -1.398 9.406 1 97.62 108 TRP A C 1
ATOM 819 O O . TRP A 1 108 ? 14.016 -2.484 9.469 1 97.62 108 TRP A O 1
ATOM 829 N N . HIS A 1 109 ? 13.648 -0.565 8.375 1 97.69 109 HIS A N 1
ATOM 830 C CA . HIS A 1 109 ? 14.391 -0.972 7.188 1 97.69 109 HIS A CA 1
ATOM 831 C C . HIS A 1 109 ? 15.883 -1.092 7.484 1 97.69 109 HIS A C 1
ATOM 833 O O . HIS A 1 109 ? 16.641 -1.649 6.688 1 97.69 109 HIS A O 1
ATOM 839 N N . THR A 1 110 ? 16.312 -0.529 8.641 1 96.94 110 THR A N 1
ATOM 840 C CA . THR A 1 110 ? 17.719 -0.59 9 1 96.94 110 THR A CA 1
ATOM 841 C C . THR A 1 110 ? 18.016 -1.812 9.867 1 96.94 110 THR A C 1
ATOM 843 O O . THR A 1 110 ? 19.172 -2.111 10.164 1 96.94 110 THR A O 1
ATOM 846 N N . MET A 1 111 ? 16.922 -2.482 10.297 1 95.69 111 MET A N 1
ATOM 847 C CA . MET A 1 111 ? 17.109 -3.68 11.117 1 95.69 111 MET A CA 1
ATOM 848 C C . MET A 1 111 ? 17.844 -4.766 10.336 1 95.69 111 MET A C 1
ATOM 850 O O . MET A 1 111 ? 17.672 -4.887 9.125 1 95.69 111 MET A O 1
ATOM 854 N N . PRO A 1 112 ? 18.5 -5.598 11.164 1 90.19 112 PRO A N 1
ATOM 855 C CA . PRO A 1 112 ? 19.188 -6.695 10.484 1 90.19 112 PRO A CA 1
ATOM 856 C C . PRO A 1 112 ? 18.234 -7.613 9.719 1 90.19 112 PRO A C 1
ATOM 858 O O . PRO A 1 112 ? 17.156 -7.93 10.211 1 90.19 112 PRO A O 1
ATOM 861 N N . ASP A 1 113 ? 18.5 -7.965 8.508 1 88.38 113 ASP A N 1
ATOM 862 C CA . ASP A 1 113 ? 17.812 -8.938 7.668 1 88.38 113 ASP A CA 1
ATOM 863 C C . ASP A 1 113 ? 16.5 -8.367 7.117 1 88.38 113 ASP A C 1
ATOM 865 O O . ASP A 1 113 ? 15.617 -9.117 6.707 1 88.38 113 ASP A O 1
ATOM 869 N N . VAL A 1 114 ? 16.188 -7.062 7.355 1 95.5 114 VAL A N 1
ATOM 870 C CA . VAL A 1 114 ? 14.953 -6.477 6.828 1 95.5 114 VAL A CA 1
ATOM 871 C C . VAL A 1 114 ? 15.25 -5.727 5.531 1 95.5 114 VAL A C 1
ATOM 873 O O . VAL A 1 114 ? 14.875 -6.176 4.449 1 95.5 114 VAL A O 1
ATOM 876 N N . GLY A 1 115 ? 16.141 -4.695 5.594 1 95.12 115 GLY A N 1
ATOM 877 C CA . GLY A 1 115 ? 16.453 -3.91 4.414 1 95.12 115 GLY A CA 1
ATOM 878 C C . GLY A 1 115 ? 15.227 -3.373 3.707 1 95.12 115 GLY A C 1
ATOM 879 O O . GLY A 1 115 ? 14.297 -2.887 4.352 1 95.12 115 GLY A O 1
ATOM 880 N N . LEU A 1 116 ? 15.188 -3.445 2.398 1 96.06 116 LEU A N 1
ATOM 881 C CA . LEU A 1 116 ? 14.086 -2.883 1.618 1 96.06 116 LEU A CA 1
ATOM 882 C C . LEU A 1 116 ? 12.859 -3.787 1.677 1 96.06 116 LEU A C 1
ATOM 884 O O . LEU A 1 116 ? 11.773 -3.389 1.258 1 96.06 116 LEU A O 1
ATOM 888 N N . ASN A 1 117 ? 13 -4.969 2.281 1 96.44 117 ASN A N 1
ATOM 889 C CA . ASN A 1 117 ? 11.82 -5.789 2.521 1 96.44 117 ASN A CA 1
ATOM 890 C C . ASN A 1 117 ? 10.859 -5.117 3.49 1 96.44 117 ASN A C 1
ATOM 892 O O . ASN A 1 117 ? 9.703 -5.539 3.627 1 96.44 117 ASN A O 1
ATOM 896 N N . ALA A 1 118 ? 11.383 -4.051 4.148 1 98.19 118 ALA A N 1
ATOM 897 C CA . ALA A 1 118 ? 10.531 -3.225 4.996 1 98.19 118 ALA A CA 1
ATOM 898 C C . ALA A 1 118 ? 9.312 -2.729 4.227 1 98.19 118 ALA A C 1
ATOM 900 O O . ALA A 1 118 ? 8.227 -2.566 4.801 1 98.19 118 ALA A O 1
ATOM 901 N N . ILE A 1 119 ? 9.484 -2.553 2.945 1 98.25 119 ILE A N 1
ATOM 902 C CA . ILE A 1 119 ? 8.398 -2.098 2.078 1 98.25 119 ILE A CA 1
ATOM 903 C C . ILE A 1 119 ? 7.27 -3.125 2.082 1 98.25 119 ILE A C 1
ATOM 905 O O . ILE A 1 119 ? 6.105 -2.777 2.293 1 98.25 119 ILE A O 1
ATOM 909 N N . ASN A 1 120 ? 7.574 -4.348 1.903 1 98.25 120 ASN A N 1
ATOM 910 C CA . ASN A 1 120 ? 6.574 -5.41 1.932 1 98.25 120 ASN A CA 1
ATOM 911 C C . ASN A 1 120 ? 5.926 -5.535 3.309 1 98.25 120 ASN A C 1
ATOM 913 O O . ASN A 1 120 ? 4.73 -5.816 3.414 1 98.25 120 ASN A O 1
ATOM 917 N N . ASP A 1 121 ? 6.746 -5.379 4.328 1 98.25 121 ASP A N 1
ATOM 918 C CA . ASP A 1 121 ? 6.215 -5.426 5.688 1 98.25 121 ASP A CA 1
ATOM 919 C C . ASP A 1 121 ? 5.199 -4.309 5.914 1 98.25 121 ASP A C 1
ATOM 921 O O . ASP A 1 121 ? 4.199 -4.504 6.609 1 98.25 121 ASP A O 1
ATOM 925 N N . GLY A 1 122 ? 5.508 -3.115 5.387 1 98.44 122 GLY A N 1
ATOM 926 C CA . GLY A 1 122 ? 4.52 -2.051 5.434 1 98.44 122 GLY A CA 1
ATOM 927 C C . GLY A 1 122 ? 3.209 -2.422 4.762 1 98.44 122 GLY A C 1
ATOM 928 O O . GLY A 1 122 ? 2.133 -2.154 5.301 1 98.44 122 GLY A O 1
ATOM 929 N N . LEU A 1 123 ? 3.307 -3.055 3.609 1 98.25 123 LEU A N 1
ATOM 930 C CA . LEU A 1 123 ? 2.111 -3.475 2.889 1 98.25 123 LEU A CA 1
ATOM 931 C C . LEU A 1 123 ? 1.339 -4.523 3.682 1 98.25 123 LEU A C 1
ATOM 933 O O . LEU A 1 123 ? 0.108 -4.57 3.627 1 98.25 123 LEU A O 1
ATOM 937 N N . LEU A 1 124 ? 2.055 -5.363 4.391 1 97.88 124 LEU A N 1
ATOM 938 C CA . LEU A 1 124 ? 1.416 -6.355 5.246 1 97.88 124 LEU A CA 1
ATOM 939 C C . LEU A 1 124 ? 0.54 -5.684 6.301 1 97.88 124 LEU A C 1
ATOM 941 O O . LEU A 1 124 ? -0.587 -6.117 6.547 1 97.88 124 LEU A O 1
ATOM 945 N N . LEU A 1 125 ? 1.055 -4.641 6.914 1 98.25 125 LEU A N 1
ATOM 946 C CA . LEU A 1 125 ? 0.283 -3.885 7.891 1 98.25 125 LEU A CA 1
ATOM 947 C C . LEU A 1 125 ? -0.976 -3.301 7.258 1 98.25 125 LEU A C 1
ATOM 949 O O . LEU A 1 125 ? -2.074 -3.449 7.801 1 98.25 125 LEU A O 1
ATOM 953 N N . ASP A 1 126 ? -0.793 -2.701 6.109 1 97.5 126 ASP A N 1
ATOM 954 C CA . ASP A 1 126 ? -1.92 -2.098 5.402 1 97.5 126 ASP A CA 1
ATOM 955 C C . ASP A 1 126 ? -2.986 -3.143 5.078 1 97.5 126 ASP A C 1
ATOM 957 O O . ASP A 1 126 ? -4.176 -2.908 5.301 1 97.5 126 ASP A O 1
ATOM 961 N N . SER A 1 127 ? -2.572 -4.277 4.594 1 95.69 127 SER A N 1
ATOM 962 C CA . SER A 1 127 ? -3.502 -5.312 4.16 1 95.69 127 SER A CA 1
ATOM 963 C C . SER A 1 127 ? -4.234 -5.934 5.348 1 95.69 127 SER A C 1
ATOM 965 O O . SER A 1 127 ? -5.324 -6.48 5.191 1 95.69 127 SER A O 1
ATOM 967 N N . ALA A 1 128 ? -3.674 -5.863 6.539 1 96.44 128 ALA A N 1
ATOM 968 C CA . ALA A 1 128 ? -4.262 -6.473 7.73 1 96.44 128 ALA A CA 1
ATOM 969 C C . ALA A 1 128 ? -5.438 -5.645 8.242 1 96.44 128 ALA A C 1
ATOM 971 O O . ALA A 1 128 ? -6.34 -6.172 8.891 1 96.44 128 ALA A O 1
ATOM 972 N N . ILE A 1 129 ? -5.461 -4.355 7.965 1 97.62 129 ILE A N 1
ATOM 973 C CA . ILE A 1 129 ? -6.414 -3.414 8.539 1 97.62 129 ILE A CA 1
ATOM 974 C C . ILE A 1 129 ? -7.836 -3.812 8.148 1 97.62 129 ILE A C 1
ATOM 976 O O . ILE A 1 129 ? -8.727 -3.871 9 1 97.62 129 ILE A O 1
ATOM 980 N N . ASN A 1 130 ? -8 -4.137 6.895 1 95.19 130 ASN A N 1
ATOM 981 C CA . ASN A 1 130 ? -9.336 -4.469 6.414 1 95.19 130 ASN A CA 1
ATOM 982 C C . ASN A 1 130 ? -9.906 -5.688 7.141 1 95.19 130 ASN A C 1
ATOM 984 O O . ASN A 1 130 ? -11.086 -5.715 7.484 1 95.19 130 ASN A O 1
ATOM 988 N N . GLY A 1 131 ? -9.055 -6.734 7.312 1 95.31 131 GLY A N 1
ATOM 989 C CA . GLY A 1 131 ? -9.508 -7.918 8.031 1 95.31 131 GLY A CA 1
ATOM 990 C C . GLY A 1 131 ? -9.922 -7.629 9.461 1 95.31 131 GLY A C 1
ATOM 991 O O . GLY A 1 131 ? -10.953 -8.125 9.922 1 95.31 131 GLY A O 1
ATOM 992 N N . VAL A 1 132 ? -9.188 -6.789 10.117 1 97.94 132 VAL A N 1
ATOM 993 C CA . VAL A 1 132 ? -9.477 -6.449 11.508 1 97.94 132 VAL A CA 1
ATOM 994 C C . VAL A 1 132 ? -10.781 -5.664 11.586 1 97.94 132 VAL A C 1
ATOM 996 O O . VAL A 1 132 ? -11.633 -5.957 12.43 1 97.94 132 VAL A O 1
ATOM 999 N N . LEU A 1 133 ? -10.984 -4.703 10.68 1 98.06 133 LEU A N 1
ATOM 1000 C CA . LEU A 1 133 ? -12.195 -3.891 10.672 1 98.06 133 LEU A CA 1
ATOM 1001 C C . LEU A 1 133 ? -13.422 -4.75 10.398 1 98.06 133 LEU A C 1
ATOM 1003 O O . LEU A 1 133 ? -14.461 -4.574 11.039 1 98.06 133 LEU A O 1
ATOM 1007 N N . ASN A 1 134 ? -13.266 -5.684 9.43 1 96.12 134 ASN A N 1
ATOM 1008 C CA . ASN A 1 134 ? -14.375 -6.578 9.109 1 96.12 134 ASN A CA 1
ATOM 1009 C C . ASN A 1 134 ? -14.789 -7.41 10.32 1 96.12 134 ASN A C 1
ATOM 1011 O O . ASN A 1 134 ? -15.984 -7.613 10.562 1 96.12 134 ASN A O 1
ATOM 1015 N N . ASP A 1 135 ? -13.828 -7.863 11.039 1 96.5 135 ASP A N 1
ATOM 1016 C CA . ASP A 1 135 ? -14.102 -8.719 12.195 1 96.5 135 ASP A CA 1
ATOM 1017 C C . ASP A 1 135 ? -14.719 -7.914 13.336 1 96.5 135 ASP A C 1
ATOM 1019 O O . ASP A 1 135 ? -15.758 -8.305 13.883 1 96.5 135 ASP A O 1
ATOM 1023 N N . VAL A 1 136 ? -14.141 -6.801 13.625 1 97.81 136 VAL A N 1
ATOM 1024 C CA . VAL A 1 136 ? -14.516 -6.066 14.828 1 97.81 136 VAL A CA 1
ATOM 1025 C C . VAL A 1 136 ? -15.852 -5.352 14.602 1 97.81 136 VAL A C 1
ATOM 1027 O O . VAL A 1 136 ? -16.625 -5.156 15.539 1 97.81 136 VAL A O 1
ATOM 1030 N N . LEU A 1 137 ? -16.156 -5.016 13.32 1 97.94 137 LEU A N 1
ATOM 1031 C CA . LEU A 1 137 ? -17.375 -4.273 13.023 1 97.94 137 LEU A CA 1
ATOM 1032 C C . LEU A 1 137 ? -18.359 -5.141 12.258 1 97.94 137 LEU A C 1
ATOM 1034 O O . LEU A 1 137 ? -19.203 -4.625 11.508 1 97.94 137 LEU A O 1
ATOM 1038 N N . GLU A 1 138 ? -18.25 -6.457 12.32 1 95.62 138 GLU A N 1
ATOM 1039 C CA . GLU A 1 138 ? -19.016 -7.418 11.523 1 95.62 138 GLU A CA 1
ATOM 1040 C C . GLU A 1 138 ? -20.5 -7.086 11.539 1 95.62 138 GLU A C 1
ATOM 1042 O O . GLU A 1 138 ? -21.156 -7.152 10.5 1 95.62 138 GLU A O 1
ATOM 1047 N N . ASN A 1 139 ? -21.094 -6.613 12.641 1 95.06 139 ASN A N 1
ATOM 1048 C CA . ASN A 1 139 ? -22.531 -6.371 12.758 1 95.06 139 ASN A CA 1
ATOM 1049 C C . ASN A 1 139 ? -22.844 -4.879 12.844 1 95.06 139 ASN A C 1
ATOM 1051 O O . ASN A 1 139 ? -23.984 -4.496 13.102 1 95.06 139 ASN A O 1
ATOM 1055 N N . ASP A 1 140 ? -21.859 -4.07 12.656 1 97.12 140 ASP A N 1
ATOM 1056 C CA . ASP A 1 140 ? -22.062 -2.631 12.734 1 97.12 140 ASP A CA 1
ATOM 1057 C C . ASP A 1 140 ? -22.609 -2.084 11.406 1 97.12 140 ASP A C 1
ATOM 1059 O O . ASP A 1 140 ? -22.016 -2.311 10.352 1 97.12 140 ASP A O 1
ATOM 1063 N N . PRO A 1 141 ? -23.688 -1.344 11.445 1 96.69 141 PRO A N 1
ATOM 1064 C CA . PRO A 1 141 ? -24.281 -0.833 10.211 1 96.69 141 PRO A CA 1
ATOM 1065 C C . PRO A 1 141 ? -23.375 0.161 9.484 1 96.69 141 PRO A C 1
ATOM 1067 O O . PRO A 1 141 ? -23.562 0.423 8.297 1 96.69 141 PRO A O 1
ATOM 1070 N N . ASN A 1 142 ? -22.375 0.731 10.211 1 97.44 142 ASN A N 1
ATOM 1071 C CA . ASN A 1 142 ? -21.5 1.742 9.617 1 97.44 142 ASN A CA 1
ATOM 1072 C C . ASN A 1 142 ? -20.156 1.154 9.203 1 97.44 142 ASN A C 1
ATOM 1074 O O . ASN A 1 142 ? -19.219 1.893 8.906 1 97.44 142 ASN A O 1
ATOM 1078 N N . LYS A 1 143 ? -20.016 -0.162 9.195 1 97.38 143 LYS A N 1
ATOM 1079 C CA . LYS A 1 143 ? -18.766 -0.851 8.906 1 97.38 143 LYS A CA 1
ATOM 1080 C C . LYS A 1 143 ? -18.172 -0.375 7.582 1 97.38 143 LYS A C 1
ATOM 1082 O O . LYS A 1 143 ? -17 0.002 7.523 1 97.38 143 LYS A O 1
ATOM 1087 N N . ASP A 1 144 ? -18.984 -0.304 6.531 1 94.81 144 ASP A N 1
ATOM 1088 C CA . ASP A 1 144 ? -18.5 0.033 5.195 1 94.81 144 ASP A CA 1
ATOM 1089 C C . ASP A 1 144 ? -18.062 1.494 5.125 1 94.81 144 ASP A C 1
ATOM 1091 O O . ASP A 1 144 ? -17.078 1.82 4.457 1 94.81 144 ASP A O 1
ATOM 1095 N N . THR A 1 145 ? -18.781 2.344 5.809 1 96.94 145 THR A N 1
ATOM 1096 C CA . THR A 1 145 ? -18.422 3.758 5.82 1 96.94 145 THR A CA 1
ATOM 1097 C C . THR A 1 145 ? -17.125 3.977 6.578 1 96.94 145 THR A C 1
ATOM 1099 O O . THR A 1 145 ? -16.281 4.781 6.164 1 96.94 145 THR A O 1
ATOM 1102 N N . VAL A 1 146 ? -16.953 3.254 7.684 1 98.25 146 VAL A N 1
ATOM 1103 C CA . VAL A 1 146 ? -15.711 3.342 8.438 1 98.25 146 VAL A CA 1
ATOM 1104 C C . VAL A 1 146 ? -14.539 2.883 7.574 1 98.25 146 VAL A C 1
ATOM 1106 O O . VAL A 1 146 ? -13.508 3.553 7.504 1 98.25 146 VAL A O 1
ATOM 1109 N N . SER A 1 147 ? -14.75 1.775 6.871 1 97 147 SER A N 1
ATOM 1110 C CA . SER A 1 147 ? -13.711 1.27 5.98 1 97 147 SER A CA 1
ATOM 1111 C C . SER A 1 147 ? -13.375 2.281 4.887 1 97 147 SER A C 1
ATOM 1113 O O . SER A 1 147 ? -12.211 2.461 4.535 1 97 147 SER A O 1
ATOM 1115 N N . SER A 1 148 ? -14.359 2.971 4.398 1 96.06 148 SER A N 1
ATOM 1116 C CA . SER A 1 148 ? -14.172 3.969 3.352 1 96.06 148 SER A CA 1
ATOM 1117 C C . SER A 1 148 ? -13.352 5.148 3.859 1 96.06 148 SER A C 1
ATOM 1119 O O . SER A 1 148 ? -12.586 5.754 3.102 1 96.06 148 SER A O 1
ATOM 1121 N N . ILE A 1 149 ? -13.484 5.48 5.121 1 97.69 149 ILE A N 1
ATOM 1122 C CA . ILE A 1 149 ? -12.711 6.57 5.707 1 97.69 149 ILE A CA 1
ATOM 1123 C C . ILE A 1 149 ? -11.234 6.188 5.766 1 97.69 149 ILE A C 1
ATOM 1125 O O . ILE A 1 149 ? -10.359 7.008 5.48 1 97.69 149 ILE A O 1
ATOM 1129 N N . PHE A 1 150 ? -10.961 4.918 6.121 1 98.19 150 PHE A N 1
ATOM 1130 C CA . PHE A 1 150 ? -9.578 4.445 6.113 1 98.19 150 PHE A CA 1
ATOM 1131 C C . PHE A 1 150 ? -8.984 4.535 4.711 1 98.19 150 PHE A C 1
ATOM 1133 O O . PHE A 1 150 ? -7.859 5.016 4.539 1 98.19 150 PHE A O 1
ATOM 1140 N N . LEU A 1 151 ? -9.727 4.133 3.734 1 96.44 151 LEU A N 1
ATOM 1141 C CA . LEU A 1 151 ? -9.25 4.152 2.354 1 96.44 151 LEU A CA 1
ATOM 1142 C C . LEU A 1 151 ? -9.016 5.582 1.881 1 96.44 151 LEU A C 1
ATOM 1144 O O . LEU A 1 151 ? -8.008 5.863 1.223 1 96.44 151 LEU A O 1
ATOM 1148 N N . ARG A 1 152 ? -9.898 6.43 2.238 1 96.06 152 ARG A N 1
ATOM 1149 C CA . ARG A 1 152 ? -9.773 7.832 1.851 1 96.06 152 ARG A CA 1
ATOM 1150 C C . ARG A 1 152 ? -8.57 8.477 2.533 1 96.06 152 ARG A C 1
ATOM 1152 O O . ARG A 1 152 ? -7.824 9.234 1.906 1 96.06 152 ARG A O 1
ATOM 1159 N N . ALA A 1 153 ? -8.477 8.211 3.793 1 97.25 153 ALA A N 1
ATOM 1160 C CA . ALA A 1 153 ? -7.332 8.75 4.531 1 97.25 153 ALA A CA 1
ATOM 1161 C C . ALA A 1 153 ? -6.016 8.305 3.9 1 97.25 153 ALA A C 1
ATOM 1163 O O . ALA A 1 153 ? -5.078 9.102 3.781 1 97.25 153 ALA A O 1
ATOM 1164 N N . LYS A 1 154 ? -5.926 7.074 3.477 1 97.44 154 LYS A N 1
ATOM 1165 C CA . LYS A 1 154 ? -4.727 6.566 2.812 1 97.44 154 LYS A CA 1
ATOM 1166 C C . LYS A 1 154 ? -4.488 7.281 1.488 1 97.44 154 LYS A C 1
ATOM 1168 O O . LYS A 1 154 ? -3.367 7.711 1.202 1 97.44 154 LYS A O 1
ATOM 1173 N N . GLN A 1 155 ? -5.504 7.418 0.734 1 97.06 155 GLN A N 1
ATOM 1174 C CA . GLN A 1 155 ? -5.406 8.07 -0.566 1 97.06 155 GLN A CA 1
ATOM 1175 C C . GLN A 1 155 ? -4.926 9.516 -0.421 1 97.06 155 GLN A C 1
ATOM 1177 O O . GLN A 1 155 ? -4.016 9.945 -1.135 1 97.06 155 GLN A O 1
ATOM 1182 N N . MET A 1 156 ? -5.523 10.219 0.5 1 97.69 156 MET A N 1
ATOM 1183 C CA . MET A 1 156 ? -5.164 11.625 0.697 1 97.69 156 MET A CA 1
ATOM 1184 C C . MET A 1 156 ? -3.736 11.75 1.213 1 97.69 156 MET A C 1
ATOM 1186 O O . MET A 1 156 ? -2.994 12.641 0.787 1 97.69 156 MET A O 1
ATOM 1190 N N . THR A 1 157 ? -3.4 10.844 2.096 1 98.31 157 THR A N 1
ATOM 1191 C CA . THR A 1 157 ? -2.062 10.891 2.676 1 98.31 157 THR A CA 1
ATOM 1192 C C . THR A 1 157 ? -1 10.641 1.608 1 98.31 157 THR A C 1
ATOM 1194 O O . THR A 1 157 ? 0.052 11.281 1.607 1 98.31 157 THR A O 1
ATOM 1197 N N . VAL A 1 158 ? -1.258 9.758 0.702 1 97.69 158 VAL A N 1
ATOM 1198 C CA . VAL A 1 158 ? -0.337 9.438 -0.385 1 97.69 158 VAL A CA 1
ATOM 1199 C C . VAL A 1 158 ? -0.168 10.656 -1.291 1 97.69 158 VAL A C 1
ATOM 1201 O O . VAL A 1 158 ? 0.936 10.938 -1.766 1 97.69 158 VAL A O 1
ATOM 1204 N N . ILE A 1 159 ? -1.212 11.367 -1.51 1 97.19 159 ILE A N 1
ATOM 1205 C CA . ILE A 1 159 ? -1.169 12.594 -2.303 1 97.19 159 ILE A CA 1
ATOM 1206 C C . ILE A 1 159 ? -0.317 13.641 -1.588 1 97.19 159 ILE A C 1
ATOM 1208 O O . ILE A 1 159 ? 0.539 14.281 -2.205 1 97.19 159 ILE A O 1
ATOM 1212 N N . GLY A 1 160 ? -0.588 13.805 -0.304 1 97.62 160 GLY A N 1
ATOM 1213 C CA . GLY A 1 160 ? 0.229 14.719 0.477 1 97.62 160 GLY A CA 1
ATOM 1214 C C . GLY A 1 160 ? 1.704 14.367 0.459 1 97.62 160 GLY A C 1
ATOM 1215 O O . GLY A 1 160 ? 2.559 15.25 0.361 1 97.62 160 GLY A O 1
ATOM 1216 N N . GLN A 1 161 ? 2.004 13.078 0.562 1 97.19 161 GLN A N 1
ATOM 1217 C CA . GLN A 1 161 ? 3.381 12.602 0.536 1 97.19 161 GLN A CA 1
ATOM 1218 C C . GLN A 1 161 ? 4.035 12.883 -0.814 1 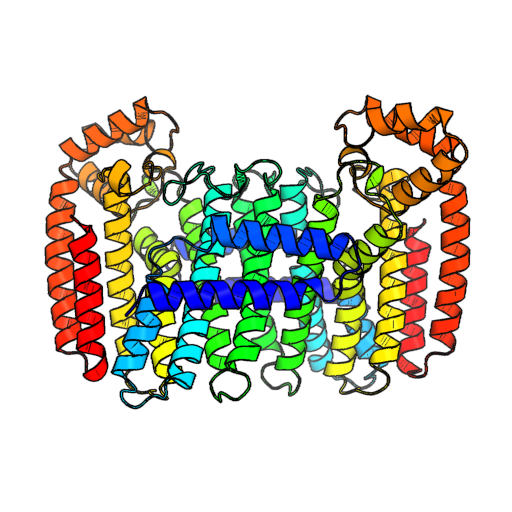97.19 161 GLN A C 1
ATOM 1220 O O . GLN A 1 161 ? 5.227 13.188 -0.88 1 97.19 161 GLN A O 1
ATOM 1225 N N . MET A 1 162 ? 3.271 12.734 -1.907 1 96.25 162 MET A N 1
ATOM 1226 C CA . MET A 1 162 ? 3.785 13.055 -3.236 1 96.25 162 MET A CA 1
ATOM 1227 C C . MET A 1 162 ? 4.262 14.5 -3.305 1 96.25 162 MET A C 1
ATOM 1229 O O . MET A 1 162 ? 5.352 14.773 -3.807 1 96.25 162 MET A O 1
ATOM 1233 N N . LEU A 1 163 ? 3.465 15.375 -2.797 1 96.31 163 LEU A N 1
ATOM 1234 C CA . LEU A 1 163 ? 3.816 16.781 -2.793 1 96.31 163 LEU A CA 1
ATOM 1235 C C . LEU A 1 163 ? 5.012 17.047 -1.883 1 96.31 163 LEU A C 1
ATOM 1237 O O . LEU A 1 163 ? 5.906 17.828 -2.232 1 96.31 163 LEU A O 1
ATOM 1241 N N . ASP A 1 164 ? 4.984 16.359 -0.753 1 96.12 164 ASP A N 1
ATOM 1242 C CA . ASP A 1 164 ? 6.07 16.5 0.213 1 96.12 164 ASP A CA 1
ATOM 1243 C C . ASP A 1 164 ? 7.406 16.094 -0.398 1 96.12 164 ASP A C 1
ATOM 1245 O O . ASP A 1 164 ? 8.414 16.781 -0.22 1 96.12 164 ASP A O 1
ATOM 1249 N N . ASN A 1 165 ? 7.406 15.039 -1.18 1 93.69 165 ASN A N 1
ATOM 1250 C CA . ASN A 1 165 ? 8.625 14.484 -1.758 1 93.69 165 ASN A CA 1
ATOM 1251 C C . ASN A 1 165 ? 9.047 15.242 -3.014 1 93.69 165 ASN A C 1
ATOM 1253 O O . ASN A 1 165 ? 10.18 15.094 -3.482 1 93.69 165 ASN A O 1
ATOM 1257 N N . SER A 1 166 ? 8.172 16.062 -3.537 1 90.94 166 SER A N 1
ATOM 1258 C CA . SER A 1 166 ? 8.469 16.719 -4.805 1 90.94 166 SER A CA 1
ATOM 1259 C C . SER A 1 166 ? 9.039 18.125 -4.578 1 90.94 166 SER A C 1
ATOM 1261 O O . SER A 1 166 ? 9.336 18.844 -5.535 1 90.94 166 SER A O 1
ATOM 1263 N N . THR A 1 167 ? 9.203 18.5 -3.377 1 88 167 THR A N 1
ATOM 1264 C CA . THR A 1 167 ? 9.758 19.828 -3.088 1 88 167 THR A CA 1
ATOM 1265 C C . THR A 1 167 ? 11.219 19.906 -3.533 1 88 167 THR A C 1
ATOM 1267 O O . THR A 1 167 ? 12.047 19.094 -3.109 1 88 167 THR A O 1
ATOM 1270 N N . SER A 1 168 ? 11.398 20.75 -4.539 1 82.62 168 SER A N 1
ATOM 1271 C CA . SER A 1 168 ? 12.734 20.938 -5.105 1 82.62 168 SER A CA 1
ATOM 1272 C C . SER A 1 168 ? 13.273 22.328 -4.797 1 82.62 168 SER A C 1
ATOM 1274 O O . SER A 1 168 ? 13.125 23.25 -5.602 1 82.62 168 SER A O 1
ATOM 1276 N N . GLY A 1 169 ? 13.648 22.656 -3.586 1 87.62 169 GLY A N 1
ATOM 1277 C CA . GLY A 1 169 ? 14.273 23.922 -3.262 1 87.62 169 GLY A CA 1
ATOM 1278 C C . GLY A 1 169 ? 13.32 24.906 -2.619 1 87.62 169 GLY A C 1
ATOM 1279 O O . GLY A 1 169 ? 12.156 24.594 -2.381 1 87.62 169 GLY A O 1
ATOM 1280 N N . LEU A 1 170 ? 13.781 26.109 -2.457 1 91.5 170 LEU A N 1
ATOM 1281 C CA . LEU A 1 170 ? 13.07 27.156 -1.711 1 91.5 170 LEU A CA 1
ATOM 1282 C C . LEU A 1 170 ? 11.875 27.672 -2.502 1 91.5 170 LEU A C 1
ATOM 1284 O O . LEU A 1 170 ? 10.875 28.078 -1.916 1 91.5 170 LEU A O 1
ATOM 1288 N N . LYS A 1 171 ? 11.945 27.625 -3.803 1 91.44 171 LYS A N 1
ATOM 1289 C CA . LYS A 1 171 ? 10.875 28.125 -4.66 1 91.44 171 LYS A CA 1
ATOM 1290 C C . LYS A 1 171 ? 9.578 27.359 -4.426 1 91.44 171 LYS A C 1
ATOM 1292 O O . LYS A 1 171 ? 8.484 27.891 -4.641 1 91.44 171 LYS A O 1
ATOM 1297 N N . ASP A 1 172 ? 9.672 26.141 -3.943 1 93.88 172 ASP A N 1
ATOM 1298 C CA . ASP A 1 172 ? 8.5 25.297 -3.717 1 93.88 172 ASP A CA 1
ATOM 1299 C C . ASP A 1 172 ? 7.969 25.469 -2.295 1 93.88 172 ASP A C 1
ATOM 1301 O O . ASP A 1 172 ? 6.906 24.938 -1.956 1 93.88 172 ASP A O 1
ATOM 1305 N N . CYS A 1 173 ? 8.688 26.203 -1.48 1 96.5 173 CYS A N 1
ATOM 1306 C CA . CYS A 1 173 ? 8.258 26.422 -0.103 1 96.5 173 CYS A CA 1
ATOM 1307 C C . CYS A 1 173 ? 7.297 27.594 -0.013 1 96.5 173 CYS A C 1
ATOM 1309 O O . CYS A 1 173 ? 7.645 28.656 0.525 1 96.5 173 CYS A O 1
ATOM 1311 N N . THR A 1 174 ? 6.086 27.375 -0.469 1 96.12 174 THR A N 1
ATOM 1312 C CA . THR A 1 174 ? 5.004 28.359 -0.419 1 96.12 174 THR A CA 1
ATOM 1313 C C . THR A 1 174 ? 3.926 27.906 0.566 1 96.12 174 THR A C 1
ATOM 1315 O O . THR A 1 174 ? 3.771 26.719 0.835 1 96.12 174 THR A O 1
ATOM 1318 N N . TRP A 1 175 ? 3.193 28.875 1.044 1 97.19 175 TRP A N 1
ATOM 1319 C CA . TRP A 1 175 ? 2.133 28.562 1.994 1 97.19 175 TRP A CA 1
ATOM 1320 C C . TRP A 1 175 ? 1.021 27.766 1.324 1 97.19 175 TRP A C 1
ATOM 1322 O O . TRP A 1 175 ? 0.359 26.938 1.97 1 97.19 175 TRP A O 1
ATOM 1332 N N . GLU A 1 176 ? 0.818 27.953 0.023 1 96.38 176 GLU A N 1
ATOM 1333 C CA . GLU A 1 176 ? -0.157 27.156 -0.719 1 96.38 176 GLU A CA 1
ATOM 1334 C C . GLU A 1 176 ? 0.246 25.688 -0.761 1 96.38 176 GLU A C 1
ATOM 1336 O O . GLU A 1 176 ? -0.568 24.812 -0.476 1 96.38 176 GLU A O 1
ATOM 1341 N N . ARG A 1 177 ? 1.466 25.438 -1.113 1 96.56 177 ARG A N 1
ATOM 1342 C CA . ARG A 1 177 ? 1.994 24.078 -1.134 1 96.56 177 ARG A CA 1
ATOM 1343 C C . ARG A 1 177 ? 1.948 23.453 0.256 1 96.56 177 ARG A C 1
ATOM 1345 O O . ARG A 1 177 ? 1.541 22.297 0.409 1 96.56 177 ARG A O 1
ATOM 1352 N N . TYR A 1 178 ? 2.361 24.219 1.193 1 97.81 178 TYR A N 1
ATOM 1353 C CA . TYR A 1 178 ? 2.359 23.734 2.568 1 97.81 178 TYR A CA 1
ATOM 1354 C C . TYR A 1 178 ? 0.951 23.375 3.016 1 97.81 178 TYR A C 1
ATOM 1356 O O . TYR A 1 178 ? 0.743 22.312 3.629 1 97.81 178 TYR A O 1
ATOM 1364 N N . GLY A 1 179 ? 0.022 24.234 2.703 1 97.94 179 GLY A N 1
ATOM 1365 C CA . GLY A 1 179 ? -1.364 23.938 3.033 1 97.94 179 GLY A CA 1
ATOM 1366 C C . GLY A 1 179 ? -1.859 22.641 2.436 1 97.94 179 GLY A C 1
ATOM 1367 O O . GLY A 1 179 ? -2.527 21.859 3.113 1 97.94 179 GLY A O 1
ATOM 1368 N N . ASP A 1 180 ? -1.547 22.422 1.175 1 97.75 180 ASP A N 1
ATOM 1369 C CA . ASP A 1 180 ? -1.929 21.188 0.496 1 97.75 180 ASP A CA 1
ATOM 1370 C C . ASP A 1 180 ? -1.276 19.969 1.154 1 97.75 180 ASP A C 1
ATOM 1372 O O . ASP A 1 180 ? -1.929 18.953 1.364 1 97.75 180 ASP A O 1
ATOM 1376 N N . ILE A 1 181 ? -0.035 20.109 1.494 1 98 181 ILE A N 1
ATOM 1377 C CA . ILE A 1 181 ? 0.692 19.016 2.117 1 98 181 ILE A CA 1
ATOM 1378 C C . ILE A 1 181 ? 0.064 18.672 3.467 1 98 181 ILE A C 1
ATOM 1380 O O . ILE A 1 181 ? -0.256 17.516 3.738 1 98 181 ILE A O 1
ATOM 1384 N N . VAL A 1 182 ? -0.185 19.656 4.27 1 98.38 182 VAL A N 1
ATOM 1385 C CA . VAL A 1 182 ? -0.66 19.438 5.633 1 98.38 182 VAL A CA 1
ATOM 1386 C C . VAL A 1 182 ? -2.07 18.844 5.602 1 98.38 182 VAL A C 1
ATOM 1388 O O . VAL A 1 182 ? -2.375 17.906 6.34 1 98.38 182 VAL A O 1
ATOM 1391 N N . THR A 1 183 ? -2.871 19.422 4.754 1 98.25 183 THR A N 1
ATOM 1392 C CA . THR A 1 183 ? -4.238 18.938 4.629 1 98.25 183 THR A CA 1
ATOM 1393 C C . THR A 1 183 ? -4.254 17.453 4.285 1 98.25 183 THR A C 1
ATOM 1395 O O . THR A 1 183 ? -4.953 16.656 4.926 1 98.25 183 THR A O 1
ATOM 1398 N N . HIS A 1 184 ? -3.441 17.078 3.371 1 98.12 184 HIS A N 1
ATOM 1399 C CA . HIS A 1 184 ? -3.51 15.734 2.805 1 98.12 184 HIS A CA 1
ATOM 1400 C C . HIS A 1 184 ? -2.656 14.758 3.602 1 98.12 184 HIS A C 1
ATOM 1402 O O . HIS A 1 184 ? -3.104 13.656 3.922 1 98.12 184 HIS A O 1
ATOM 1408 N N . LYS A 1 185 ? -1.495 15.117 3.961 1 97.88 185 LYS A N 1
ATOM 1409 C CA . LYS A 1 185 ? -0.548 14.219 4.609 1 97.88 185 LYS A CA 1
ATOM 1410 C C . LYS A 1 185 ? -0.838 14.102 6.105 1 97.88 185 LYS A C 1
ATOM 1412 O O . LYS A 1 185 ? -0.506 13.094 6.73 1 97.88 185 LYS A O 1
ATOM 1417 N N . THR A 1 186 ? -1.524 15.094 6.688 1 97.94 186 THR A N 1
ATOM 1418 C CA . THR A 1 186 ? -1.615 15.117 8.141 1 97.94 186 THR A CA 1
ATOM 1419 C C . THR A 1 186 ? -3.07 15.219 8.594 1 97.94 186 THR A C 1
ATOM 1421 O O . THR A 1 186 ? -3.564 14.359 9.32 1 97.94 186 THR A O 1
ATOM 1424 N N . SER A 1 187 ? -3.818 16.172 8.125 1 98.38 187 SER A N 1
ATOM 1425 C CA . SER A 1 187 ? -5.117 16.516 8.703 1 98.38 187 SER A CA 1
ATOM 1426 C C . SER A 1 187 ? -6.129 15.398 8.484 1 98.38 187 SER A C 1
ATOM 1428 O O . SER A 1 187 ? -6.895 15.062 9.383 1 98.38 187 SER A O 1
ATOM 1430 N N . TYR A 1 188 ? -6.145 14.828 7.301 1 97.75 188 TYR A N 1
ATOM 1431 C CA . TYR A 1 188 ? -7.121 13.789 6.98 1 97.75 188 TYR A CA 1
ATOM 1432 C C . TYR A 1 188 ? -6.98 12.602 7.918 1 97.75 188 TYR A C 1
ATOM 1434 O O . TYR A 1 188 ? -7.949 12.188 8.555 1 97.75 188 TYR A O 1
ATOM 1442 N N . TYR A 1 189 ? -5.754 12.125 8.047 1 96.56 189 TYR A N 1
ATOM 1443 C CA . TYR A 1 189 ? -5.586 10.836 8.719 1 96.56 189 TYR A CA 1
ATOM 1444 C C . TYR A 1 189 ? -5.41 11.031 10.219 1 96.56 189 TYR A C 1
ATOM 1446 O O . TYR A 1 189 ? -5.785 10.164 11.016 1 96.56 189 TYR A O 1
ATOM 1454 N N . THR A 1 190 ? -4.887 12.133 10.664 1 97.81 190 THR A N 1
ATOM 1455 C CA . THR A 1 190 ? -4.508 12.305 12.062 1 97.81 190 THR A CA 1
ATOM 1456 C C . THR A 1 190 ? -5.676 12.859 12.875 1 97.81 190 THR A C 1
ATOM 1458 O O . THR A 1 190 ? -5.852 12.5 14.039 1 97.81 190 THR A O 1
ATOM 1461 N N . CYS A 1 191 ? -6.48 13.758 12.273 1 98.06 191 CYS A N 1
ATOM 1462 C CA . CYS A 1 191 ? -7.508 14.43 13.062 1 98.06 191 CYS A CA 1
ATOM 1463 C C . CYS A 1 191 ? -8.898 14.141 12.508 1 98.06 191 CYS A C 1
ATOM 1465 O O . CYS A 1 191 ? -9.805 13.758 13.25 1 98.06 191 CYS A O 1
ATOM 1467 N N . PHE A 1 192 ? -9.078 14.242 11.25 1 98.38 192 PHE A N 1
ATOM 1468 C CA . PHE A 1 192 ? -10.398 14.078 10.648 1 98.38 192 PHE A CA 1
ATOM 1469 C C . PHE A 1 192 ? -10.891 12.641 10.805 1 98.38 192 PHE A C 1
ATOM 1471 O O . PHE A 1 192 ? -12 12.406 11.273 1 98.38 192 PHE A O 1
ATOM 1478 N N . ALA A 1 193 ? -10.086 11.672 10.43 1 98.69 193 ALA A N 1
ATOM 1479 C CA . ALA A 1 193 ? -10.5 10.266 10.414 1 98.69 193 ALA A CA 1
ATOM 1480 C C . ALA A 1 193 ? -10.922 9.805 11.805 1 98.69 193 ALA A C 1
ATOM 1482 O O . ALA A 1 193 ? -12.023 9.281 11.992 1 98.69 193 ALA A O 1
ATOM 1483 N N . PRO A 1 194 ? -10.102 10.039 12.844 1 98.5 194 PRO A N 1
ATOM 1484 C CA . PRO A 1 194 ? -10.516 9.586 14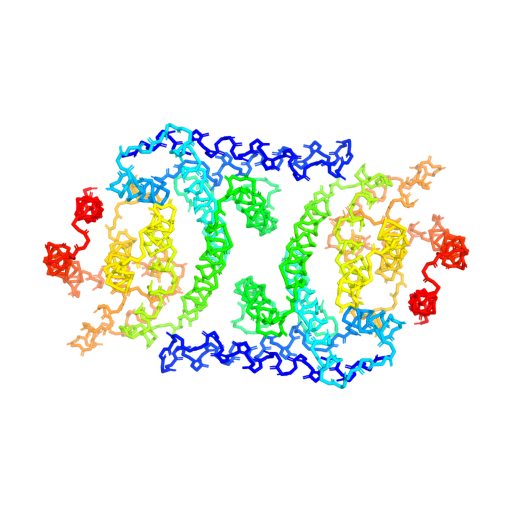.18 1 98.5 194 PRO A CA 1
ATOM 1485 C C . PRO A 1 194 ? -11.844 10.203 14.625 1 98.5 194 PRO A C 1
ATOM 1487 O O . PRO A 1 194 ? -12.695 9.5 15.164 1 98.5 194 PRO A O 1
ATOM 1490 N N . LEU A 1 195 ? -12.031 11.469 14.391 1 98.5 195 LEU A N 1
ATOM 1491 C CA . LEU A 1 195 ? -13.234 12.156 14.836 1 98.5 195 LEU A CA 1
ATOM 1492 C C . LEU A 1 195 ? -14.453 11.672 14.055 1 98.5 195 LEU A C 1
ATOM 1494 O O . LEU A 1 195 ? -15.5 11.398 14.641 1 98.5 195 LEU A O 1
ATOM 1498 N N . ARG A 1 196 ? -14.289 11.578 12.742 1 98.62 196 ARG A N 1
ATOM 1499 C CA . ARG A 1 196 ? -15.391 11.141 11.898 1 98.62 196 ARG A CA 1
ATOM 1500 C C . ARG A 1 196 ? -15.805 9.711 12.219 1 98.62 196 ARG A C 1
ATOM 1502 O O . ARG A 1 196 ? -16.984 9.391 12.25 1 98.62 196 ARG A O 1
ATOM 1509 N N . ILE A 1 197 ? -14.852 8.828 12.438 1 98.75 197 ILE A N 1
ATOM 1510 C CA . ILE A 1 197 ? -15.133 7.434 12.766 1 98.75 197 ILE A CA 1
ATOM 1511 C C . ILE A 1 197 ? -15.844 7.355 14.117 1 98.75 197 ILE A C 1
ATOM 1513 O O . ILE A 1 197 ? -16.797 6.598 14.273 1 98.75 197 ILE A O 1
ATOM 1517 N N . ALA A 1 198 ? -15.375 8.164 15.062 1 98.56 198 ALA A N 1
ATOM 1518 C CA . ALA A 1 198 ? -16.047 8.203 16.359 1 98.56 198 ALA A CA 1
ATOM 1519 C C . ALA A 1 198 ? -17.516 8.586 16.203 1 98.56 198 ALA A C 1
ATOM 1521 O O . ALA A 1 198 ? -18.391 7.957 16.812 1 98.56 198 ALA A O 1
ATOM 1522 N N . MET A 1 199 ? -17.781 9.594 15.43 1 98.5 199 MET A N 1
ATOM 1523 C CA . MET A 1 199 ? -19.141 10.055 15.195 1 98.5 199 MET A CA 1
ATOM 1524 C C . MET A 1 199 ? -20 8.953 14.57 1 98.5 199 MET A C 1
ATOM 1526 O O . MET A 1 199 ? -21.125 8.727 14.992 1 98.5 199 MET A O 1
ATOM 1530 N N . LEU A 1 200 ? -19.438 8.258 13.594 1 98.44 200 LEU A N 1
ATOM 1531 C CA . LEU A 1 200 ? -20.156 7.176 12.922 1 98.44 200 LEU A CA 1
ATOM 1532 C C . LEU A 1 200 ? -20.484 6.055 13.898 1 98.44 200 LEU A C 1
ATOM 1534 O O . LEU A 1 200 ? -21.625 5.578 13.938 1 98.44 200 LEU A O 1
ATOM 1538 N N . LEU A 1 201 ? -19.5 5.676 14.664 1 98.38 201 LEU A N 1
ATOM 1539 C CA . LEU A 1 201 ? -19.672 4.547 15.578 1 98.38 201 LEU A CA 1
ATOM 1540 C C . LEU A 1 201 ? -20.625 4.906 16.703 1 98.38 201 LEU A C 1
ATOM 1542 O O . LEU A 1 201 ? -21.234 4.023 17.328 1 98.38 201 LEU A O 1
ATOM 1546 N N . ALA A 1 202 ? -20.797 6.203 16.953 1 98.06 202 ALA A N 1
ATOM 1547 C CA . ALA A 1 202 ? -21.719 6.676 17.984 1 98.06 202 ALA A CA 1
ATOM 1548 C C . ALA A 1 202 ? -23.062 7.035 17.391 1 98.06 202 ALA A C 1
ATOM 1550 O O . ALA A 1 202 ? -23.953 7.547 18.078 1 98.06 202 ALA A O 1
ATOM 1551 N N . ASP A 1 203 ? -23.219 6.848 16.094 1 97.12 203 ASP A N 1
ATOM 1552 C CA . ASP A 1 203 ? -24.438 7.176 15.352 1 97.12 203 ASP A CA 1
ATOM 1553 C C . ASP A 1 203 ? -24.781 8.656 15.492 1 97.12 203 ASP A C 1
ATOM 1555 O O . ASP A 1 203 ? -25.922 9.008 15.766 1 97.12 203 ASP A O 1
ATOM 1559 N N . ARG A 1 204 ? -23.75 9.477 15.492 1 96.44 204 ARG A N 1
ATOM 1560 C CA . ARG A 1 204 ? -23.906 10.93 15.484 1 96.44 204 ARG A CA 1
ATOM 1561 C C . ARG A 1 204 ? -23.594 11.5 14.102 1 96.44 204 ARG A C 1
ATOM 1563 O O . ARG A 1 204 ? -22.422 11.656 13.75 1 96.44 204 ARG A O 1
ATOM 1570 N N . PHE A 1 205 ? -24.594 11.992 13.383 1 95 205 PHE A N 1
ATOM 1571 C CA . PHE A 1 205 ? -24.406 12.336 11.977 1 95 205 PHE A CA 1
ATOM 1572 C C . PHE A 1 205 ? -24.5 13.844 11.766 1 95 205 PHE A C 1
ATOM 1574 O O . PHE A 1 205 ? -24.094 14.352 10.719 1 95 205 PHE A O 1
ATOM 1581 N N . MET A 1 206 ? -24.906 14.523 12.766 1 96.5 206 MET A N 1
ATOM 1582 C CA . MET A 1 206 ? -25.062 15.969 12.641 1 96.5 206 MET A CA 1
ATOM 1583 C C . MET A 1 206 ? -23.719 16.672 12.828 1 96.5 206 MET A C 1
ATOM 1585 O O . MET A 1 206 ? -22.844 16.172 13.523 1 96.5 206 MET A O 1
ATOM 1589 N N . TYR A 1 207 ? -23.469 17.812 12.172 1 96.88 207 TYR A N 1
ATOM 1590 C CA . TYR A 1 207 ? -22.344 18.734 12.32 1 96.88 207 TYR A CA 1
ATOM 1591 C C . TYR A 1 207 ? -21.062 18.109 11.781 1 96.88 207 TYR A C 1
ATOM 1593 O O . TYR A 1 207 ? -19.969 18.375 12.281 1 96.88 207 TYR A O 1
ATOM 1601 N N . ALA A 1 208 ? -21.172 17.188 10.859 1 95.94 208 ALA A N 1
ATOM 1602 C CA . ALA A 1 208 ? -20.016 16.516 10.258 1 95.94 208 ALA A CA 1
ATOM 1603 C C . ALA A 1 208 ? -19.109 17.531 9.555 1 95.94 208 ALA A C 1
ATOM 1605 O O . ALA A 1 208 ? -17.891 17.453 9.672 1 95.94 208 ALA A O 1
ATOM 1606 N N . ASP A 1 209 ? -19.672 18.5 8.883 1 96.25 209 ASP A N 1
ATOM 1607 C CA . ASP A 1 209 ? -18.906 19.484 8.148 1 96.25 209 ASP A CA 1
ATOM 1608 C C . ASP A 1 209 ? -18.141 20.406 9.109 1 96.25 209 ASP A C 1
ATOM 1610 O O . ASP A 1 209 ? -16.984 20.734 8.852 1 96.25 209 ASP A O 1
ATOM 1614 N N . GLU A 1 210 ? -18.781 20.812 10.148 1 96.94 210 GLU A N 1
ATOM 1615 C CA . GLU A 1 210 ? -18.125 21.641 11.156 1 96.94 210 GLU A CA 1
ATOM 1616 C C . GLU A 1 210 ? -17 20.875 11.836 1 96.94 210 GLU A C 1
ATOM 1618 O O . GLU A 1 210 ? -15.938 21.453 12.125 1 96.94 210 GLU A O 1
ATOM 1623 N N . THR A 1 211 ? -17.266 19.609 12.086 1 97.5 211 THR A N 1
ATOM 1624 C CA . THR A 1 211 ? -16.234 18.766 12.672 1 97.5 211 THR A CA 1
ATOM 1625 C C . THR A 1 211 ? -15.016 18.672 11.75 1 97.5 211 THR A C 1
ATOM 1627 O O . THR A 1 211 ? -13.875 18.734 12.203 1 97.5 211 THR A O 1
ATOM 1630 N N . GLU A 1 212 ? -15.281 18.531 10.508 1 97.56 212 GLU A N 1
ATOM 1631 C CA . GLU A 1 212 ? -14.211 18.484 9.523 1 97.56 212 GLU A CA 1
ATOM 1632 C C . GLU A 1 212 ? -13.367 19.75 9.547 1 97.56 212 GLU A C 1
ATOM 1634 O O . GLU A 1 212 ? -12.141 19.688 9.516 1 97.56 212 GLU A O 1
ATOM 1639 N N . ARG A 1 213 ? -13.992 20.859 9.609 1 97.62 213 ARG A N 1
ATOM 1640 C CA . ARG A 1 213 ? -13.281 22.141 9.625 1 97.62 213 ARG A CA 1
ATOM 1641 C C . ARG A 1 213 ? -12.375 22.25 10.844 1 97.62 213 ARG A C 1
ATOM 1643 O O . ARG A 1 213 ? -11.227 22.672 10.734 1 97.62 213 ARG A O 1
ATOM 1650 N N . ILE A 1 214 ? -12.898 21.859 11.961 1 97.94 214 ILE A N 1
ATOM 1651 C CA . ILE A 1 214 ? -12.117 21.938 13.195 1 97.94 214 ILE A CA 1
ATOM 1652 C C . ILE A 1 214 ? -10.977 20.922 13.141 1 97.94 214 ILE A C 1
ATOM 1654 O O . ILE A 1 214 ? -9.852 21.234 13.547 1 97.94 214 ILE A O 1
ATOM 1658 N N . ALA A 1 215 ? -11.273 19.75 12.641 1 98.06 215 ALA A N 1
ATOM 1659 C CA . ALA A 1 215 ? -10.266 18.688 12.531 1 98.06 215 ALA A CA 1
ATOM 1660 C C . ALA A 1 215 ? -9.102 19.141 11.648 1 98.06 215 ALA A C 1
ATOM 1662 O O . ALA A 1 215 ? -7.941 18.875 11.961 1 98.06 215 ALA A O 1
ATOM 1663 N N . PHE A 1 216 ? -9.398 19.812 10.555 1 98.25 216 PHE A N 1
ATOM 1664 C CA . PHE A 1 216 ? -8.367 20.25 9.609 1 98.25 216 PHE A CA 1
ATOM 1665 C C . PHE A 1 216 ? -7.516 21.359 10.211 1 98.25 216 PHE A C 1
ATOM 1667 O O . PHE A 1 216 ? -6.305 21.391 10 1 98.25 216 PHE A O 1
ATOM 1674 N N . LYS A 1 217 ? -8.125 22.203 10.992 1 97.88 217 LYS A N 1
ATOM 1675 C CA . LYS A 1 217 ? -7.355 23.234 11.695 1 97.88 217 LYS A CA 1
ATOM 1676 C C . LYS A 1 217 ? -6.453 22.609 12.758 1 97.88 217 LYS A C 1
ATOM 1678 O O . LYS A 1 217 ? -5.309 23.047 12.93 1 97.88 217 LYS A O 1
ATOM 1683 N N . LEU A 1 218 ? -6.996 21.641 13.453 1 97.69 218 LEU A N 1
ATOM 1684 C CA . LEU A 1 218 ? -6.188 20.906 14.43 1 97.69 218 LEU A CA 1
ATOM 1685 C C . LEU A 1 218 ? -4.992 20.25 13.75 1 97.69 218 LEU A C 1
ATOM 1687 O O . LEU A 1 218 ? -3.875 20.281 14.273 1 97.69 218 LEU A O 1
ATOM 1691 N N . GLY A 1 219 ? -5.273 19.625 12.641 1 97.88 219 GLY A N 1
ATOM 1692 C CA . GLY A 1 219 ? -4.207 18.969 11.898 1 97.88 219 GLY A CA 1
ATOM 1693 C C . GLY A 1 219 ? -3.139 19.938 11.422 1 97.88 219 GLY A C 1
ATOM 1694 O O . GLY A 1 219 ? -1.951 19.609 11.422 1 97.88 219 GLY A O 1
ATOM 1695 N N . TYR A 1 220 ? -3.576 21.094 11 1 98.12 220 TYR A N 1
ATOM 1696 C CA . TYR A 1 220 ? -2.631 22.109 10.555 1 98.12 220 TYR A CA 1
ATOM 1697 C C . TYR A 1 220 ? -1.687 22.516 11.688 1 98.12 220 TYR A C 1
ATOM 1699 O O . TYR A 1 220 ? -0.47 22.562 11.492 1 98.12 220 TYR A O 1
ATOM 1707 N N . LEU A 1 221 ? -2.262 22.797 12.836 1 97.69 221 LEU A N 1
ATOM 1708 C CA . LEU A 1 221 ? -1.449 23.156 13.984 1 97.69 221 LEU A CA 1
ATOM 1709 C C . LEU A 1 221 ? -0.527 22.016 14.398 1 97.69 221 LEU A C 1
ATOM 1711 O O . LEU A 1 221 ? 0.638 22.25 14.734 1 97.69 221 LEU A O 1
ATOM 1715 N N . PHE A 1 222 ? -1.07 20.828 14.375 1 96.5 222 PHE A N 1
ATOM 1716 C CA . PHE A 1 222 ? -0.304 19.641 14.711 1 96.5 222 PHE A CA 1
ATOM 1717 C C . PHE A 1 222 ? 0.941 19.531 13.836 1 96.5 222 PHE A C 1
ATOM 1719 O O . PHE A 1 222 ? 2.043 19.312 14.344 1 96.5 222 PHE A O 1
ATOM 1726 N N . GLN A 1 223 ? 0.799 19.719 12.586 1 97.06 223 GLN A N 1
ATOM 1727 C CA . GLN A 1 223 ? 1.921 19.578 11.656 1 97.06 223 GLN A CA 1
ATOM 1728 C C . GLN A 1 223 ? 2.91 20.734 11.828 1 97.06 223 GLN A C 1
ATOM 1730 O O . GLN A 1 223 ? 4.125 20.531 11.789 1 97.06 223 GLN A O 1
ATOM 1735 N N . ALA A 1 224 ? 2.367 21.906 11.984 1 97.44 224 ALA A N 1
ATOM 1736 C CA . ALA A 1 224 ? 3.24 23.062 12.172 1 97.44 224 ALA A CA 1
ATOM 1737 C C . ALA A 1 224 ? 4.141 22.875 13.391 1 97.44 224 ALA A C 1
ATOM 1739 O O . ALA A 1 224 ? 5.332 23.188 13.344 1 97.44 224 ALA A O 1
ATOM 1740 N N . GLN A 1 225 ? 3.592 22.375 14.398 1 95.06 225 GLN A N 1
ATOM 1741 C CA . GLN A 1 225 ? 4.363 22.109 15.609 1 95.06 225 GLN A CA 1
ATOM 1742 C C . GLN A 1 225 ? 5.422 21.047 15.375 1 95.06 225 GLN A C 1
ATOM 1744 O O . GLN A 1 225 ? 6.547 21.141 15.875 1 95.06 225 GLN A O 1
ATOM 1749 N N . ASP A 1 226 ? 5 20.047 14.695 1 93.56 226 ASP A N 1
ATOM 1750 C CA . ASP A 1 226 ? 5.957 19 14.359 1 93.56 226 ASP A CA 1
ATOM 1751 C C . ASP A 1 226 ? 7.105 19.562 13.523 1 93.56 226 ASP A C 1
ATOM 1753 O O . ASP A 1 226 ? 8.258 19.172 13.711 1 93.56 226 ASP A O 1
ATOM 1757 N N . ASP A 1 227 ? 6.82 20.406 12.602 1 95.5 227 ASP A N 1
ATOM 1758 C CA . ASP A 1 227 ? 7.832 21.062 11.781 1 95.5 227 ASP A CA 1
ATOM 1759 C C . ASP A 1 227 ? 8.805 21.859 12.648 1 95.5 227 ASP A C 1
ATOM 1761 O O . ASP A 1 227 ? 10.016 21.828 12.422 1 95.5 227 ASP A O 1
ATOM 1765 N N . TYR A 1 228 ? 8.219 22.562 13.562 1 95.19 228 TYR A N 1
ATOM 1766 C CA . TYR A 1 228 ? 9.023 23.359 14.469 1 95.19 228 TYR A CA 1
ATOM 1767 C C . TYR A 1 228 ? 9.961 22.484 15.297 1 95.19 228 TYR A C 1
ATOM 1769 O O . TYR A 1 228 ? 11.156 22.781 15.406 1 95.19 228 TYR A O 1
ATOM 1777 N N . LEU A 1 229 ? 9.438 21.422 15.812 1 92 229 LEU A N 1
ATOM 1778 C CA . LEU A 1 229 ? 10.211 20.531 16.672 1 92 229 LEU A CA 1
ATOM 1779 C C . LEU A 1 229 ? 11.312 19.828 15.891 1 92 229 LEU A C 1
ATOM 1781 O O . LEU A 1 229 ? 12.383 19.547 16.438 1 92 229 LEU A O 1
ATOM 1785 N N . ASP A 1 230 ? 11.078 19.625 14.68 1 91.25 230 ASP A N 1
ATOM 1786 C CA . ASP A 1 230 ? 12.086 19 13.836 1 91.25 230 ASP A CA 1
ATOM 1787 C C . ASP A 1 230 ? 13.312 19.891 13.688 1 91.25 230 ASP A C 1
ATOM 1789 O O . ASP A 1 230 ? 14.445 19.406 13.648 1 91.25 230 ASP A O 1
ATOM 1793 N N . CYS A 1 231 ? 13.094 21.125 13.656 1 91.06 231 CYS A N 1
ATOM 1794 C CA . CYS A 1 231 ? 14.172 22.062 13.391 1 91.06 231 CYS A CA 1
ATOM 1795 C C . CYS A 1 231 ? 14.773 22.594 14.688 1 91.06 231 CYS A C 1
ATOM 1797 O O . CYS A 1 231 ? 15.977 22.844 14.766 1 91.06 231 CYS A O 1
ATOM 1799 N N . PHE A 1 232 ? 13.93 22.719 15.68 1 91.19 232 PHE A N 1
ATOM 1800 C CA . PHE A 1 232 ? 14.383 23.453 16.859 1 91.19 232 PHE A CA 1
ATOM 1801 C C . PHE A 1 232 ? 14.289 22.594 18.109 1 91.19 232 PHE A C 1
ATOM 1803 O O . PHE A 1 232 ? 14.789 22.969 19.172 1 91.19 232 PHE A O 1
ATOM 1810 N N . GLY A 1 233 ? 13.625 21.484 17.953 1 85.44 233 GLY A N 1
ATOM 1811 C CA . GLY A 1 233 ? 13.445 20.625 19.125 1 85.44 233 GLY A CA 1
ATOM 1812 C C . GLY A 1 233 ? 14.695 19.875 19.5 1 85.44 233 GLY A C 1
ATOM 1813 O O . GLY A 1 233 ? 15.57 19.641 18.672 1 85.44 233 GLY A O 1
ATOM 1814 N N . ASP A 1 234 ? 14.742 19.516 20.734 1 81.12 234 ASP A N 1
ATOM 1815 C CA . ASP A 1 234 ? 15.82 18.656 21.234 1 81.12 234 ASP A CA 1
ATOM 1816 C C . ASP A 1 234 ? 15.633 17.219 20.781 1 81.12 234 ASP A C 1
ATOM 1818 O O . ASP A 1 234 ? 14.648 16.562 21.141 1 81.12 234 ASP A O 1
ATOM 1822 N N . PRO A 1 235 ? 16.625 16.75 20.109 1 77.88 235 PRO A N 1
ATOM 1823 C CA . PRO A 1 235 ? 16.516 15.367 19.625 1 77.88 235 PRO A CA 1
ATOM 1824 C C . PRO A 1 235 ? 16.328 14.359 20.75 1 77.88 235 PRO A C 1
ATOM 1826 O O . PRO A 1 235 ? 15.688 13.32 20.562 1 77.88 235 PRO A O 1
ATOM 1829 N N . LEU A 1 236 ? 16.891 14.609 21.828 1 75 236 LEU A N 1
ATOM 1830 C CA . LEU A 1 236 ? 16.781 13.703 22.969 1 75 236 LEU A CA 1
ATOM 1831 C C . LEU A 1 236 ? 15.344 13.625 23.469 1 75 236 LEU A C 1
ATOM 1833 O O . LEU A 1 236 ? 14.938 12.609 24.031 1 75 236 LEU A O 1
ATOM 1837 N N . VAL A 1 237 ? 14.664 14.641 23.156 1 73.94 237 VAL A N 1
ATOM 1838 C CA . VAL A 1 237 ? 13.281 14.711 23.625 1 73.94 237 VAL A CA 1
ATOM 1839 C C . VAL A 1 237 ? 12.344 14.227 22.516 1 73.94 237 VAL A C 1
ATOM 1841 O O . VAL A 1 237 ? 11.43 13.438 22.766 1 73.94 237 VAL A O 1
ATOM 1844 N N . THR A 1 238 ? 12.688 14.531 21.328 1 74.06 238 THR A N 1
ATOM 1845 C CA . THR A 1 238 ? 11.758 14.266 20.234 1 74.06 238 THR A CA 1
ATOM 1846 C C . THR A 1 238 ? 11.992 12.883 19.641 1 74.06 238 THR A C 1
ATOM 1848 O O . THR A 1 238 ? 11.094 12.305 19.031 1 74.06 238 THR A O 1
ATOM 1851 N N . GLY A 1 239 ? 13.258 12.43 19.875 1 68.06 239 GLY A N 1
ATOM 1852 C CA . GLY A 1 239 ? 13.633 11.164 19.266 1 68.06 239 GLY A CA 1
ATOM 1853 C C . GLY A 1 239 ? 13.875 11.273 17.766 1 68.06 239 GLY A C 1
ATOM 1854 O O . GLY A 1 239 ? 14.062 10.258 17.094 1 68.06 239 GLY A O 1
ATOM 1855 N N . LYS A 1 240 ? 13.758 12.547 17.297 1 65.25 240 LYS A N 1
ATOM 1856 C CA . LYS A 1 240 ? 13.914 12.812 15.875 1 65.25 240 LYS A CA 1
ATOM 1857 C C . LYS A 1 240 ? 15.211 13.555 15.586 1 65.25 240 LYS A C 1
ATOM 1859 O O . LYS A 1 240 ? 15.602 14.445 16.344 1 65.25 240 LYS A O 1
ATOM 1864 N N . ILE A 1 241 ? 15.984 12.992 14.625 1 67 241 ILE A N 1
ATOM 1865 C CA . ILE A 1 241 ? 17.047 13.844 14.109 1 67 241 ILE A CA 1
ATOM 1866 C C . ILE A 1 241 ? 16.5 14.727 12.984 1 67 241 ILE A C 1
ATOM 1868 O O . ILE A 1 241 ? 15.875 14.227 12.047 1 67 241 ILE A O 1
ATOM 1872 N N . GLY A 1 242 ? 16.453 15.953 13.211 1 67 242 GLY A N 1
ATOM 1873 C CA . GLY A 1 242 ? 15.961 16.906 12.227 1 67 242 GLY A CA 1
ATOM 1874 C C . GLY A 1 242 ? 16.406 16.578 10.812 1 67 242 GLY A C 1
ATOM 1875 O O . GLY A 1 242 ? 17.594 16.406 10.555 1 67 242 GLY A O 1
ATOM 1876 N N . SER A 1 243 ? 15.422 16.375 9.922 1 84.25 243 SER A N 1
ATOM 1877 C CA . SER A 1 243 ? 15.781 15.945 8.57 1 84.25 243 SER A CA 1
ATOM 1878 C C . SER A 1 243 ? 15.117 16.812 7.516 1 84.25 243 SER A C 1
ATOM 1880 O O . SER A 1 243 ? 15.492 16.766 6.344 1 84.25 243 SER A O 1
ATOM 1882 N N . ASP A 1 244 ? 14.32 17.75 7.992 1 92.06 244 ASP A N 1
ATOM 1883 C CA . ASP A 1 244 ? 13.531 18.484 7.008 1 92.06 244 ASP A CA 1
ATOM 1884 C C . ASP A 1 244 ? 14.406 19.422 6.188 1 92.06 244 ASP A C 1
ATOM 1886 O O . ASP A 1 244 ? 14.227 19.547 4.973 1 92.06 244 ASP A O 1
ATOM 1890 N N . LEU A 1 245 ? 15.312 20.031 6.895 1 93.69 245 LEU A N 1
ATOM 1891 C CA . LEU A 1 245 ? 16.219 20.953 6.211 1 93.69 245 LEU A CA 1
ATOM 1892 C C . LEU A 1 245 ? 17.141 20.203 5.266 1 93.69 245 LEU A C 1
ATOM 1894 O O . LEU A 1 245 ? 17.359 20.641 4.129 1 93.69 245 LEU A O 1
ATOM 1898 N N . ARG A 1 246 ? 17.625 19.062 5.789 1 92.19 246 ARG A N 1
ATOM 1899 C CA . ARG A 1 246 ? 18.531 18.234 5 1 92.19 246 ARG A CA 1
ATOM 1900 C C . ARG A 1 246 ? 17.828 17.672 3.766 1 92.19 246 ARG A C 1
ATOM 1902 O O . ARG A 1 246 ? 18.438 17.5 2.715 1 92.19 246 ARG A O 1
ATOM 1909 N N . GLU A 1 247 ? 16.594 17.516 3.9 1 91.81 247 GLU A N 1
ATOM 1910 C CA . GLU A 1 247 ? 15.828 16.875 2.842 1 91.81 247 GLU A CA 1
ATOM 1911 C C . GLU A 1 247 ? 15.195 17.906 1.914 1 91.81 247 GLU A C 1
ATOM 1913 O O . GLU A 1 247 ? 14.641 17.547 0.87 1 91.81 247 GLU A O 1
ATOM 1918 N N . GLY A 1 248 ? 15.312 19.156 2.312 1 94.31 248 GLY A N 1
ATOM 1919 C CA . GLY A 1 248 ? 14.727 20.203 1.484 1 94.31 248 GLY A CA 1
ATOM 1920 C C . GLY A 1 248 ? 13.211 20.156 1.459 1 94.31 248 GLY A C 1
ATOM 1921 O O . GLY A 1 248 ? 12.594 20.297 0.397 1 94.31 248 GLY A O 1
ATOM 1922 N N . LYS A 1 249 ? 12.594 20.016 2.574 1 95.75 249 LYS A N 1
ATOM 1923 C CA . LYS A 1 249 ? 11.141 19.828 2.645 1 95.75 249 LYS A CA 1
ATOM 1924 C C . LYS A 1 249 ? 10.43 21.172 2.76 1 95.75 249 LYS A C 1
ATOM 1926 O O . LYS A 1 249 ? 10.992 22.141 3.289 1 95.75 249 LYS A O 1
ATOM 1931 N N . CYS A 1 250 ? 9.258 21.172 2.203 1 97.44 250 CYS A N 1
ATOM 1932 C CA . CYS A 1 250 ? 8.344 22.297 2.426 1 97.44 250 CYS A CA 1
ATOM 1933 C C . CYS A 1 250 ? 7.625 22.141 3.762 1 97.44 250 CYS A C 1
ATOM 1935 O O . CYS A 1 250 ? 6.707 21.344 3.893 1 97.44 250 CYS A O 1
ATOM 1937 N N . THR A 1 251 ? 8.008 22.906 4.758 1 97.81 251 THR A N 1
ATOM 1938 C CA . THR A 1 251 ? 7.449 22.875 6.102 1 97.81 251 THR A CA 1
ATOM 1939 C C . THR A 1 251 ? 7.039 24.281 6.539 1 97.81 251 THR A C 1
ATOM 1941 O O . THR A 1 251 ? 7.301 25.266 5.832 1 97.81 251 THR A O 1
ATOM 1944 N N . TRP A 1 252 ? 6.41 24.312 7.699 1 98.38 252 TRP A N 1
ATOM 1945 C CA . TRP A 1 252 ? 6.074 25.641 8.227 1 98.38 252 TRP A CA 1
ATOM 1946 C C . TRP A 1 252 ? 7.324 26.5 8.344 1 98.38 252 TRP A C 1
ATOM 1948 O O . TRP A 1 252 ? 7.309 27.672 7.961 1 98.38 252 TRP A O 1
ATOM 1958 N N . VAL A 1 253 ? 8.383 25.938 8.805 1 97.94 253 VAL A N 1
ATOM 1959 C CA . VAL A 1 253 ? 9.633 26.641 9.07 1 97.94 253 VAL A CA 1
ATOM 1960 C C . VAL A 1 253 ? 10.219 27.172 7.762 1 97.94 253 VAL A C 1
ATOM 1962 O O . VAL A 1 253 ? 10.594 28.328 7.664 1 97.94 253 VAL A O 1
ATOM 1965 N N . THR A 1 254 ? 10.266 26.328 6.777 1 97.94 254 THR A N 1
ATOM 1966 C CA . THR A 1 254 ? 10.914 26.719 5.531 1 97.94 254 THR A CA 1
ATOM 1967 C C . THR A 1 254 ? 10.031 27.688 4.75 1 97.94 254 THR A C 1
ATOM 1969 O O . THR A 1 254 ? 10.547 28.547 4.027 1 97.94 254 THR A O 1
ATOM 1972 N N . CYS A 1 255 ? 8.75 27.594 4.863 1 98.31 255 CYS A N 1
ATOM 1973 C CA . CYS A 1 255 ? 7.863 28.594 4.258 1 98.31 255 CYS A CA 1
ATOM 1974 C C . CYS A 1 255 ? 8.055 29.953 4.902 1 98.31 255 CYS A C 1
ATOM 1976 O O . CYS A 1 255 ? 8.102 30.969 4.211 1 98.31 255 CYS A O 1
ATOM 1978 N N . LYS A 1 256 ? 8.102 29.969 6.246 1 98.44 256 LYS A N 1
ATOM 1979 C CA . LYS A 1 256 ? 8.328 31.219 6.945 1 98.44 256 LYS A CA 1
ATOM 1980 C C . LYS A 1 256 ? 9.688 31.812 6.594 1 98.44 256 LYS A C 1
ATOM 1982 O O . LYS A 1 256 ? 9.82 33.031 6.414 1 98.44 256 LYS A O 1
ATOM 1987 N N . ALA A 1 257 ? 10.688 30.938 6.512 1 98 257 ALA A N 1
ATOM 1988 C CA . ALA A 1 257 ? 12.008 31.375 6.086 1 98 257 ALA A CA 1
ATOM 1989 C C . ALA A 1 257 ? 11.953 32.031 4.707 1 98 257 ALA A C 1
ATOM 1991 O O . ALA A 1 257 ? 12.531 33.094 4.488 1 98 257 ALA A O 1
ATOM 1992 N N . ALA A 1 258 ? 11.32 31.328 3.807 1 97.44 258 ALA A N 1
ATOM 1993 C CA . ALA A 1 258 ? 11.188 31.859 2.451 1 97.44 258 ALA A CA 1
ATOM 1994 C C . ALA A 1 258 ? 10.539 33.25 2.465 1 97.44 258 ALA A C 1
ATOM 1996 O O . ALA A 1 258 ? 10.945 34.125 1.719 1 97.44 258 ALA A O 1
ATOM 1997 N N . GLU A 1 259 ? 9.531 33.375 3.254 1 97 259 GLU A N 1
ATOM 1998 C CA . GLU A 1 259 ? 8.852 34.688 3.398 1 97 259 GLU A CA 1
ATOM 1999 C C . GLU A 1 259 ? 9.797 35.75 3.936 1 97 259 GLU A C 1
ATOM 2001 O O . GLU A 1 259 ? 9.844 36.844 3.41 1 97 259 GLU A O 1
ATOM 2006 N N . ARG A 1 260 ? 10.555 35.438 4.934 1 97.12 260 ARG A N 1
ATOM 2007 C CA . ARG A 1 260 ? 11.453 36.375 5.582 1 97.12 260 ARG A CA 1
ATOM 2008 C C . ARG A 1 260 ? 12.617 36.75 4.668 1 97.12 260 ARG A C 1
ATOM 2010 O O . ARG A 1 260 ? 13.117 37.875 4.707 1 97.12 260 ARG A O 1
ATOM 2017 N N . LEU A 1 261 ? 13.031 35.844 3.898 1 97 261 LEU A N 1
ATOM 2018 C CA . LEU A 1 261 ? 14.148 36.031 2.982 1 97 261 LEU A CA 1
ATOM 2019 C C . LEU A 1 261 ? 13.797 37.094 1.923 1 97 261 LEU A C 1
ATOM 2021 O O . LEU A 1 261 ? 14.688 37.75 1.394 1 97 261 LEU A O 1
ATOM 2025 N N . ARG A 1 262 ? 12.547 37.188 1.639 1 95 262 ARG A N 1
ATOM 2026 C CA . ARG A 1 262 ? 12.141 38.219 0.695 1 95 262 ARG A CA 1
ATOM 2027 C C . ARG A 1 262 ? 12.5 39.594 1.216 1 95 262 ARG A C 1
ATOM 2029 O O . ARG A 1 262 ? 12.797 40.5 0.432 1 95 262 ARG A O 1
ATOM 2036 N N . HIS A 1 263 ? 12.492 39.75 2.473 1 94.75 263 HIS A N 1
ATOM 2037 C CA . HIS A 1 263 ? 12.805 41.031 3.096 1 94.75 263 HIS A CA 1
ATOM 2038 C C . HIS A 1 263 ? 14.289 41.125 3.432 1 94.75 263 HIS A C 1
ATOM 2040 O O . HIS A 1 263 ? 14.797 42.219 3.707 1 94.75 263 HIS A O 1
ATOM 2046 N N . GLN A 1 264 ? 14.945 40 3.381 1 95.62 264 GLN A N 1
ATOM 2047 C CA . GLN A 1 264 ? 16.375 39.938 3.65 1 95.62 264 GLN A CA 1
ATOM 2048 C C . GLN A 1 264 ? 17.109 39.125 2.578 1 95.62 264 GLN A C 1
ATOM 2050 O O . GLN A 1 264 ? 17.703 38.094 2.875 1 95.62 264 GLN A O 1
ATOM 2055 N N . PRO A 1 265 ? 17.156 39.625 1.439 1 94.25 265 PRO A N 1
ATOM 2056 C CA . PRO A 1 265 ? 17.625 38.875 0.284 1 94.25 265 PRO A CA 1
ATOM 2057 C C . PRO A 1 265 ? 19.109 38.5 0.372 1 94.25 265 PRO A C 1
ATOM 2059 O O . PRO A 1 265 ? 19.578 37.625 -0.353 1 94.25 265 PRO A O 1
ATOM 2062 N N . GLN A 1 266 ? 19.844 39.156 1.27 1 95.38 266 GLN A N 1
ATOM 2063 C CA . GLN A 1 266 ? 21.266 38.906 1.401 1 95.38 266 GLN A CA 1
ATOM 2064 C C . GLN A 1 266 ? 21.516 37.469 1.863 1 95.38 266 GLN A C 1
ATOM 2066 O O . GLN A 1 266 ? 22.594 36.906 1.638 1 95.38 266 GLN A O 1
ATOM 2071 N N . TYR A 1 267 ? 20.562 36.844 2.473 1 96.56 267 TYR A N 1
ATOM 2072 C CA . TYR A 1 267 ? 20.719 35.5 3.012 1 96.56 267 TYR A CA 1
ATOM 2073 C C . TYR A 1 267 ? 20.219 34.438 2.023 1 96.56 267 TYR A C 1
ATOM 2075 O O . TYR A 1 267 ? 20.406 33.25 2.23 1 96.56 267 TYR A O 1
ATOM 2083 N N . THR A 1 268 ? 19.609 34.875 0.921 1 96.62 268 THR A N 1
ATOM 2084 C CA . THR A 1 268 ? 18.906 33.969 0.017 1 96.62 268 THR A CA 1
ATOM 2085 C C . THR A 1 268 ? 19.859 32.969 -0.625 1 96.62 268 THR A C 1
ATOM 2087 O O . THR A 1 268 ? 19.609 31.766 -0.628 1 96.62 268 THR A O 1
ATOM 2090 N N . ALA A 1 269 ? 20.922 33.438 -1.101 1 96.94 269 ALA A N 1
ATOM 2091 C CA . ALA A 1 269 ? 21.906 32.562 -1.774 1 96.94 269 ALA A CA 1
ATOM 2092 C C . ALA A 1 269 ? 22.469 31.531 -0.818 1 96.94 269 ALA A C 1
ATOM 2094 O O . ALA A 1 269 ? 22.641 30.359 -1.189 1 96.94 269 ALA A O 1
ATOM 2095 N N . MET A 1 270 ? 22.797 32 0.312 1 97.12 270 MET A N 1
ATOM 2096 C CA . MET A 1 270 ? 23.344 31.094 1.317 1 97.12 270 MET A CA 1
ATOM 2097 C C . MET A 1 270 ? 22.328 30.031 1.714 1 97.12 270 MET A C 1
ATOM 2099 O O . MET A 1 270 ? 22.672 28.859 1.878 1 97.12 270 MET A O 1
ATOM 2103 N N . PHE A 1 271 ? 21.125 30.406 1.904 1 97.38 271 PHE A N 1
ATOM 2104 C CA . PHE A 1 271 ? 20.078 29.469 2.252 1 97.38 271 PHE A CA 1
ATOM 2105 C C . PHE A 1 271 ? 19.906 28.406 1.157 1 97.38 271 PHE A C 1
ATOM 2107 O O . PHE A 1 271 ? 19.906 27.219 1.437 1 97.38 271 PHE A O 1
ATOM 2114 N N . GLU A 1 272 ? 19.859 28.828 -0.057 1 96.88 272 GLU A N 1
ATOM 2115 C CA . GLU A 1 272 ? 19.625 27.953 -1.195 1 96.88 272 GLU A CA 1
ATOM 2116 C C . GLU A 1 272 ? 20.797 26.984 -1.385 1 96.88 272 GLU A C 1
ATOM 2118 O O . GLU A 1 272 ? 20.594 25.828 -1.755 1 96.88 272 GLU A O 1
ATOM 2123 N N . ALA A 1 273 ? 21.938 27.406 -1.105 1 96.25 273 ALA A N 1
ATOM 2124 C CA . ALA A 1 273 ? 23.141 26.594 -1.289 1 96.25 273 ALA A CA 1
ATOM 2125 C C . ALA A 1 273 ? 23.188 25.453 -0.282 1 96.25 273 ALA A C 1
ATOM 2127 O O . ALA A 1 273 ? 23.828 24.422 -0.526 1 96.25 273 ALA A O 1
ATOM 2128 N N . ASN A 1 274 ? 22.484 25.641 0.813 1 96.31 274 ASN A N 1
ATOM 2129 C CA . ASN A 1 274 ? 22.594 24.672 1.892 1 96.31 274 ASN A CA 1
ATOM 2130 C C . ASN A 1 274 ? 21.312 23.844 2.033 1 96.31 274 ASN A C 1
ATOM 2132 O O . ASN A 1 274 ? 21.344 22.75 2.609 1 96.31 274 ASN A O 1
ATOM 2136 N N . PHE A 1 275 ? 20.219 24.406 1.562 1 96.38 275 PHE A N 1
ATOM 2137 C CA . PHE A 1 275 ? 18.922 23.75 1.7 1 96.38 275 PHE A CA 1
ATOM 2138 C C . PHE A 1 275 ? 18.859 22.484 0.855 1 96.38 275 PHE A C 1
ATOM 2140 O O . PHE A 1 275 ? 19.172 22.516 -0.338 1 96.38 275 PHE A O 1
ATOM 2147 N N . GLY A 1 276 ? 18.516 21.312 1.462 1 93.44 276 GLY A N 1
ATOM 2148 C CA . GLY A 1 276 ? 18.391 20.047 0.743 1 93.44 276 GLY A CA 1
ATOM 2149 C C . GLY A 1 276 ? 19.719 19.312 0.606 1 93.44 276 GLY A C 1
ATOM 2150 O O . GLY A 1 276 ? 19.844 18.406 -0.212 1 93.44 276 GLY A O 1
ATOM 2151 N N . ARG A 1 277 ? 20.688 19.812 1.4 1 93.31 277 ARG A N 1
ATOM 2152 C CA . ARG A 1 277 ? 22 19.172 1.396 1 93.31 277 ARG A CA 1
ATOM 2153 C C . ARG A 1 277 ? 22.188 18.297 2.637 1 93.31 277 ARG A C 1
ATOM 2155 O O . ARG A 1 277 ? 22 18.781 3.762 1 93.31 277 ARG A O 1
ATOM 2162 N N . ARG A 1 278 ? 22.547 17.094 2.418 1 89 278 ARG A N 1
ATOM 2163 C CA . ARG A 1 278 ? 22.75 16.156 3.523 1 89 278 ARG A CA 1
ATOM 2164 C C . ARG A 1 278 ? 24.141 16.312 4.121 1 89 278 ARG A C 1
ATOM 2166 O O . ARG A 1 278 ? 25 15.438 3.947 1 89 278 ARG A O 1
ATOM 2173 N N . SER A 1 279 ? 24.328 17.344 4.809 1 91.62 279 SER A N 1
ATOM 2174 C CA . SER A 1 279 ? 25.578 17.688 5.461 1 91.62 279 SER A CA 1
ATOM 2175 C C . SER A 1 279 ? 25.344 18.391 6.793 1 91.62 279 SER A C 1
ATOM 2177 O O . SER A 1 279 ? 24.469 19.25 6.898 1 91.62 279 SER A O 1
ATOM 2179 N N . ASP A 1 280 ? 26.094 18.031 7.75 1 91.62 280 ASP A N 1
ATOM 2180 C CA . ASP A 1 280 ? 25.984 18.672 9.055 1 91.62 280 ASP A CA 1
ATOM 2181 C C . ASP A 1 280 ? 26.312 20.172 8.969 1 91.62 280 ASP A C 1
ATOM 2183 O O . ASP A 1 280 ? 25.688 20.984 9.641 1 91.62 280 ASP A O 1
ATOM 2187 N N . GLU A 1 281 ? 27.234 20.406 8.156 1 95.12 281 GLU A N 1
ATOM 2188 C CA . GLU A 1 281 ? 27.656 21.797 7.977 1 95.12 281 GLU A CA 1
ATOM 2189 C C . GLU A 1 281 ? 26.531 22.625 7.367 1 95.12 281 GLU A C 1
ATOM 2191 O O . GLU A 1 281 ? 26.297 23.766 7.801 1 95.12 281 GLU A O 1
ATOM 2196 N N . SER A 1 282 ? 25.906 22.062 6.414 1 95.44 282 SER A N 1
ATOM 2197 C CA . SER A 1 282 ? 24.812 22.781 5.77 1 95.44 282 SER A CA 1
ATOM 2198 C C . SER A 1 282 ? 23.656 23 6.734 1 95.44 282 SER A C 1
ATOM 2200 O O . SER A 1 282 ? 23.047 24.062 6.754 1 95.44 282 SER A O 1
ATOM 2202 N N . GLU A 1 283 ? 23.391 22.031 7.508 1 93.25 283 GLU A N 1
ATOM 2203 C CA . GLU A 1 283 ? 22.281 22.141 8.461 1 93.25 283 GLU A CA 1
ATOM 2204 C C . GLU A 1 283 ? 22.578 23.219 9.516 1 93.25 283 GLU A C 1
ATOM 2206 O O . GLU A 1 283 ? 21.688 23.984 9.883 1 93.25 283 GLU A O 1
ATOM 2211 N N . MET A 1 284 ? 23.766 23.203 10 1 94.38 284 MET A N 1
ATOM 2212 C CA . MET A 1 284 ? 24.172 24.203 10.992 1 94.38 284 MET A CA 1
ATOM 2213 C C . MET A 1 284 ? 24.047 25.609 10.43 1 94.38 284 MET A C 1
ATOM 2215 O O . MET A 1 284 ? 23.578 26.516 11.117 1 94.38 284 MET A O 1
ATOM 2219 N N . THR A 1 285 ? 24.5 25.703 9.203 1 96.81 285 THR A N 1
ATOM 2220 C CA . THR A 1 285 ? 24.391 26.984 8.539 1 96.81 285 THR A CA 1
ATOM 2221 C C . THR A 1 285 ? 22.922 27.422 8.445 1 96.81 285 THR A C 1
ATOM 2223 O O . THR A 1 285 ? 22.594 28.578 8.719 1 96.81 285 THR A O 1
ATOM 2226 N N . LEU A 1 286 ? 22.078 26.547 8.094 1 96.56 286 LEU A N 1
ATOM 2227 C CA . LEU A 1 286 ? 20.656 26.844 7.949 1 96.56 286 LEU A CA 1
ATOM 2228 C C . LEU A 1 286 ? 20.047 27.219 9.297 1 96.56 286 LEU A C 1
ATOM 2230 O O . LEU A 1 286 ? 19.219 28.141 9.375 1 96.56 286 LEU A O 1
ATOM 2234 N N . ARG A 1 287 ? 20.391 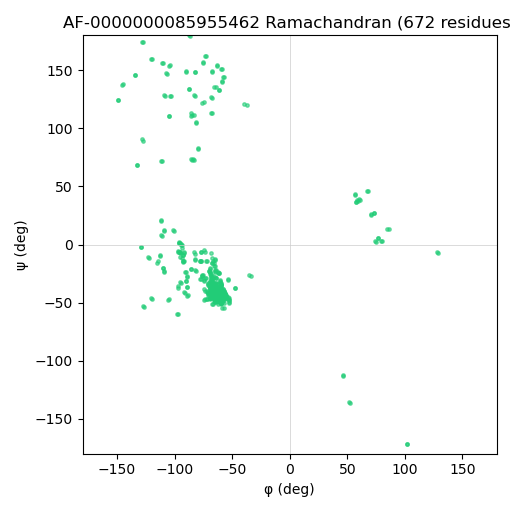26.531 10.32 1 95 287 ARG A N 1
ATOM 2235 C CA . ARG A 1 287 ? 19.875 26.812 11.648 1 95 287 ARG A CA 1
ATOM 2236 C C . ARG A 1 287 ? 20.266 28.219 12.102 1 95 287 ARG A C 1
ATOM 2238 O O . ARG A 1 287 ? 19.469 28.938 12.703 1 95 287 ARG A O 1
ATOM 2245 N N . LYS A 1 288 ? 21.484 28.531 11.828 1 96.12 288 LYS A N 1
ATOM 2246 C CA . LYS A 1 288 ? 21.953 29.875 12.148 1 96.12 288 LYS A CA 1
ATOM 2247 C C . LYS A 1 288 ? 21.141 30.922 11.383 1 96.12 288 LYS A C 1
ATOM 2249 O O . LYS A 1 288 ? 20.734 31.938 11.961 1 96.12 288 LYS A O 1
ATOM 2254 N N . LEU A 1 289 ? 20.938 30.641 10.156 1 97.19 289 LEU A N 1
ATOM 2255 C CA . LEU A 1 289 ? 20.172 31.578 9.328 1 97.19 289 LEU A CA 1
ATOM 2256 C C . LEU A 1 289 ? 18.75 31.703 9.836 1 97.19 289 LEU A C 1
ATOM 2258 O O . LEU A 1 289 ? 18.172 32.781 9.812 1 97.19 289 LEU A O 1
ATOM 2262 N N . LEU A 1 290 ? 18.156 30.625 10.266 1 97.5 290 LEU A N 1
ATOM 2263 C CA . LEU A 1 290 ? 16.812 30.656 10.82 1 97.5 290 LEU A CA 1
ATOM 2264 C C . LEU A 1 290 ? 16.75 31.531 12.062 1 97.5 290 LEU A C 1
ATOM 2266 O O . LEU A 1 290 ? 15.742 32.188 12.312 1 97.5 290 LEU A O 1
ATOM 2270 N N . GLY A 1 291 ? 17.797 31.469 12.805 1 96.44 291 GLY A N 1
ATOM 2271 C CA . GLY A 1 291 ? 17.906 32.375 13.953 1 96.44 291 GLY A CA 1
ATOM 2272 C C . GLY A 1 291 ? 17.938 33.844 13.57 1 96.44 291 GLY A C 1
ATOM 2273 O O . GLY A 1 291 ? 17.25 34.656 14.172 1 96.44 291 GLY A O 1
ATOM 2274 N N . GLU A 1 292 ? 18.781 34.125 12.578 1 96.62 292 GLU A N 1
ATOM 2275 C CA . GLU A 1 292 ? 18.875 35.5 12.086 1 96.62 292 GLU A CA 1
ATOM 2276 C C . GLU A 1 292 ? 17.531 35.969 11.562 1 96.62 292 GLU A C 1
ATOM 2278 O O . GLU A 1 292 ? 17.203 37.156 11.688 1 96.62 292 GLU A O 1
ATOM 2283 N N . LEU A 1 293 ? 16.828 35.094 11 1 97.31 293 LEU A N 1
ATOM 2284 C CA . LEU A 1 293 ? 15.547 35.406 10.406 1 97.31 293 LEU A CA 1
ATOM 2285 C C . LEU A 1 293 ? 14.445 35.438 11.461 1 97.31 293 LEU A C 1
ATOM 2287 O O . LEU A 1 293 ? 13.297 35.75 11.164 1 97.31 293 LEU A O 1
ATOM 2291 N N . ARG A 1 294 ? 14.727 35.031 12.734 1 97.12 294 ARG A N 1
ATOM 2292 C CA . ARG A 1 294 ? 13.828 35.031 13.883 1 97.12 294 ARG A CA 1
ATOM 2293 C C . ARG A 1 294 ? 12.617 34.156 13.641 1 97.12 294 ARG A C 1
ATOM 2295 O O . ARG A 1 294 ? 11.492 34.5 14 1 97.12 294 ARG A O 1
ATOM 2302 N N . VAL A 1 295 ? 12.867 33.031 13 1 97.75 295 VAL A N 1
ATOM 2303 C CA . VAL A 1 295 ? 11.789 32.125 12.633 1 97.75 295 VAL A CA 1
ATOM 2304 C C . VAL A 1 295 ? 11.164 31.531 13.898 1 97.75 295 VAL A C 1
ATOM 2306 O O . VAL A 1 295 ? 9.945 31.328 13.953 1 97.75 295 VAL A O 1
ATOM 2309 N N . GLU A 1 296 ? 11.93 31.281 14.906 1 96.44 296 GLU A N 1
ATOM 2310 C CA . GLU A 1 296 ? 11.406 30.734 16.156 1 96.44 296 GLU A CA 1
ATOM 2311 C C . GLU A 1 296 ? 10.406 31.688 16.797 1 96.44 296 GLU A C 1
ATOM 2313 O O . GLU A 1 296 ? 9.352 31.266 17.281 1 96.44 296 GLU A O 1
ATOM 2318 N N . GLU A 1 297 ? 10.734 32.938 16.797 1 97.31 297 GLU A N 1
ATOM 2319 C CA . GLU A 1 297 ? 9.844 33.938 17.359 1 97.31 297 GLU A CA 1
ATOM 2320 C C . GLU A 1 297 ? 8.539 34.031 16.562 1 97.31 297 GLU A C 1
ATOM 2322 O O . GLU A 1 297 ? 7.461 34.156 17.141 1 97.31 297 GLU A O 1
ATOM 2327 N N . GLU A 1 298 ? 8.719 34 15.289 1 97.56 298 GLU A N 1
ATOM 2328 C CA . GLU A 1 298 ? 7.539 34.031 14.422 1 97.56 298 GLU A CA 1
ATOM 2329 C C . GLU A 1 298 ? 6.629 32.812 14.68 1 97.56 298 GLU A C 1
ATOM 2331 O O . GLU A 1 298 ? 5.402 32.938 14.633 1 97.56 298 GLU A O 1
ATOM 2336 N N . PHE A 1 299 ? 7.223 31.672 14.891 1 97.62 299 PHE A N 1
ATOM 2337 C CA . PHE A 1 299 ? 6.418 30.484 15.172 1 97.62 299 PHE A CA 1
ATOM 2338 C C . PHE A 1 299 ? 5.645 30.641 16.469 1 97.62 299 PHE A C 1
ATOM 2340 O O . PHE A 1 299 ? 4.477 30.266 16.547 1 97.62 299 PHE A O 1
ATOM 2347 N N . GLY A 1 300 ? 6.289 31.141 17.484 1 96.75 300 GLY A N 1
ATOM 2348 C CA . GLY A 1 300 ? 5.605 31.375 18.75 1 96.75 300 GLY A CA 1
ATOM 2349 C C . GLY A 1 300 ? 4.379 32.25 18.594 1 96.75 300 GLY A C 1
ATOM 2350 O O . GLY A 1 300 ? 3.332 31.984 19.188 1 96.75 300 GLY A O 1
ATOM 2351 N N . ARG A 1 301 ? 4.5 33.344 17.828 1 97.5 301 ARG A N 1
ATOM 2352 C CA . ARG A 1 301 ? 3.379 34.219 17.562 1 97.5 301 ARG A CA 1
ATOM 2353 C C . ARG A 1 301 ? 2.273 33.5 16.797 1 97.5 301 ARG A C 1
ATOM 2355 O O . ARG A 1 301 ? 1.094 33.656 17.125 1 97.5 301 ARG A O 1
ATOM 2362 N N . PHE A 1 302 ? 2.703 32.812 15.797 1 97.81 302 PHE A N 1
ATOM 2363 C CA . PHE A 1 302 ? 1.761 32.031 15 1 97.81 302 PHE A CA 1
ATOM 2364 C C . PHE A 1 302 ? 0.995 31.047 15.875 1 97.81 302 PHE A C 1
ATOM 2366 O O . PHE A 1 302 ? -0.235 30.984 15.82 1 97.81 302 PHE A O 1
ATOM 2373 N N . GLU A 1 303 ? 1.73 30.203 16.625 1 97 303 GLU A N 1
ATOM 2374 C CA . GLU A 1 303 ? 1.128 29.156 17.453 1 97 303 GLU A CA 1
ATOM 2375 C C . GLU A 1 303 ? 0.121 29.75 18.438 1 97 303 GLU A C 1
ATOM 2377 O O . GLU A 1 303 ? -0.973 29.203 18.609 1 97 303 GLU A O 1
ATOM 2382 N N . ALA A 1 304 ? 0.475 30.875 19.078 1 96.25 304 ALA A N 1
ATOM 2383 C CA . ALA A 1 304 ? -0.401 31.516 20.047 1 96.25 304 ALA A CA 1
ATOM 2384 C C . ALA A 1 304 ? -1.688 32 19.391 1 96.25 304 ALA A C 1
ATOM 2386 O O . ALA A 1 304 ? -2.785 31.75 19.891 1 96.25 304 ALA A O 1
ATOM 2387 N N . GLU A 1 305 ? -1.503 32.688 18.297 1 97.56 305 GLU A N 1
ATOM 2388 C CA . GLU A 1 305 ? -2.654 33.25 17.594 1 97.56 305 GLU A CA 1
ATOM 2389 C C . GLU A 1 305 ? -3.549 32.156 17.047 1 97.56 305 GLU A C 1
ATOM 2391 O O . GLU A 1 305 ? -4.773 32.188 17.188 1 97.56 305 GLU A O 1
ATOM 2396 N N . TYR A 1 306 ? -2.959 31.203 16.391 1 97.56 306 TYR A N 1
ATOM 2397 C CA . TYR A 1 306 ? -3.713 30.109 15.773 1 97.56 306 TYR A CA 1
ATOM 2398 C C . TYR A 1 306 ? -4.453 29.297 16.828 1 97.56 306 TYR A C 1
ATOM 2400 O O . TYR A 1 306 ? -5.609 28.906 16.625 1 97.56 306 TYR A O 1
ATOM 2408 N N . SER A 1 307 ? -3.816 29.031 17.938 1 96.56 307 SER A N 1
ATOM 2409 C CA . SER A 1 307 ? -4.438 28.297 19.031 1 96.56 307 SER A CA 1
ATOM 2410 C C . SER A 1 307 ? -5.641 29.031 19.594 1 96.56 307 SER A C 1
ATOM 2412 O O . SER A 1 307 ? -6.656 28.422 19.938 1 96.56 307 SER A O 1
ATOM 2414 N N . ARG A 1 308 ? -5.449 30.344 19.75 1 96.38 308 ARG A N 1
ATOM 2415 C CA . ARG A 1 308 ? -6.555 31.156 20.25 1 96.38 308 ARG A CA 1
ATOM 2416 C C . ARG A 1 308 ? -7.762 31.078 19.328 1 96.38 308 ARG A C 1
ATOM 2418 O O . ARG A 1 308 ? -8.891 30.875 19.781 1 96.38 308 ARG A O 1
ATOM 2425 N N . ILE A 1 309 ? -7.543 31.219 18.078 1 97.31 309 ILE A N 1
ATOM 2426 C CA . ILE A 1 309 ? -8.609 31.156 17.094 1 97.31 309 ILE A CA 1
ATOM 2427 C C . ILE A 1 309 ? -9.266 29.766 17.125 1 97.31 309 ILE A C 1
ATOM 2429 O O . ILE A 1 309 ? -10.5 29.656 17.094 1 97.31 309 ILE A O 1
ATOM 2433 N N . LEU A 1 310 ? -8.461 28.734 17.156 1 97.44 310 LEU A N 1
ATOM 2434 C CA . LEU A 1 310 ? -8.961 27.359 17.188 1 97.44 310 LEU A CA 1
ATOM 2435 C C . LEU A 1 310 ? -9.773 27.109 18.453 1 97.44 310 LEU A C 1
ATOM 2437 O O . LEU A 1 310 ? -10.797 26.422 18.406 1 97.44 310 LEU A O 1
ATOM 2441 N N . LEU A 1 311 ? -9.32 27.609 19.578 1 96.81 311 LEU A N 1
ATOM 2442 C CA . LEU A 1 311 ? -10.062 27.469 20.828 1 96.81 311 LEU A CA 1
ATOM 2443 C C . LEU A 1 311 ? -11.43 28.141 20.734 1 96.81 311 LEU A C 1
ATOM 2445 O O . LEU A 1 311 ? -12.422 27.594 21.219 1 96.81 311 LEU A O 1
ATOM 2449 N N . ASP A 1 312 ? -11.484 29.312 20.125 1 97.62 312 ASP A N 1
ATOM 2450 C CA . ASP A 1 312 ? -12.75 30 19.922 1 97.62 312 ASP A CA 1
ATOM 2451 C C . ASP A 1 312 ? -13.688 29.172 19.047 1 97.62 312 ASP A C 1
ATOM 2453 O O . ASP A 1 312 ? -14.883 29.078 19.344 1 97.62 312 ASP A O 1
ATOM 2457 N N . ASP A 1 313 ? -13.18 28.609 17.953 1 97.5 313 ASP A N 1
ATOM 2458 C CA . ASP A 1 313 ? -13.969 27.734 17.094 1 97.5 313 ASP A CA 1
ATOM 2459 C C . ASP A 1 313 ? -14.539 26.547 17.891 1 97.5 313 ASP A C 1
ATOM 2461 O O . ASP A 1 313 ? -15.695 26.172 17.703 1 97.5 313 ASP A O 1
ATOM 2465 N N . ILE A 1 314 ? -13.711 25.938 18.75 1 97.88 314 ILE A N 1
ATOM 2466 C CA . ILE A 1 314 ? -14.109 24.781 19.547 1 97.88 314 ILE A CA 1
ATOM 2467 C C . ILE A 1 314 ? -15.227 25.188 20.516 1 97.88 314 ILE A C 1
ATOM 2469 O O . ILE A 1 314 ? -16.219 24.469 20.656 1 97.88 314 ILE A O 1
ATOM 2473 N N . GLU A 1 315 ? -15.094 26.328 21.125 1 97.31 315 GLU A N 1
ATOM 2474 C CA . GLU A 1 315 ? -16.062 26.781 22.125 1 97.31 315 GLU A CA 1
ATOM 2475 C C . GLU A 1 315 ? -17.406 27.094 21.469 1 97.31 315 GLU A C 1
ATOM 2477 O O . GLU A 1 315 ? -18.453 26.953 22.109 1 97.31 315 GLU A O 1
ATOM 2482 N N . CYS A 1 316 ? -17.406 27.453 20.219 1 97.31 316 CYS A N 1
ATOM 2483 C CA . CYS A 1 316 ? -18.625 27.797 19.5 1 97.31 316 CYS A CA 1
ATOM 2484 C C . CYS A 1 316 ? -19.188 26.578 18.766 1 97.31 316 CYS A C 1
ATOM 2486 O O . CYS A 1 316 ? -20.234 26.672 18.125 1 97.31 316 CYS A O 1
ATOM 2488 N N . PHE A 1 317 ? -18.469 25.469 18.859 1 97.31 317 PHE A N 1
ATOM 2489 C CA . PHE A 1 317 ? -18.875 24.266 18.141 1 97.31 317 PHE A CA 1
ATOM 2490 C C . PHE A 1 317 ? -20.203 23.75 18.656 1 97.31 317 PHE A C 1
ATOM 2492 O O . PHE A 1 317 ? -20.391 23.609 19.859 1 97.31 317 PHE A O 1
ATOM 2499 N N . LYS A 1 318 ? -21.078 23.391 17.766 1 96.88 318 LYS A N 1
ATOM 2500 C CA . LYS A 1 318 ? -22.469 23.062 18.109 1 96.88 318 LYS A CA 1
ATOM 2501 C C . LYS A 1 318 ? -22.562 21.656 18.719 1 96.88 318 LYS A C 1
ATOM 2503 O O . LYS A 1 318 ? -23.5 21.375 19.484 1 96.88 318 LYS A O 1
ATOM 2508 N N . LEU A 1 319 ? -21.703 20.797 18.344 1 97.19 319 LEU A N 1
ATOM 2509 C CA . LEU A 1 319 ? -21.672 19.484 18.984 1 97.19 319 LEU A CA 1
ATOM 2510 C C . LEU A 1 319 ? -20.953 19.547 20.328 1 97.19 319 LEU A C 1
ATOM 2512 O O . LEU A 1 319 ? -19.812 19.125 20.438 1 97.19 319 LEU A O 1
ATOM 2516 N N . ILE A 1 320 ? -21.594 19.922 21.328 1 97.25 320 ILE A N 1
ATOM 2517 C CA . ILE A 1 320 ? -21.078 20.297 22.641 1 97.25 320 ILE A CA 1
ATOM 2518 C C . ILE A 1 320 ? -20.328 19.125 23.25 1 97.25 320 ILE A C 1
ATOM 2520 O O . ILE A 1 320 ? -19.312 19.328 23.938 1 97.25 320 ILE A O 1
ATOM 2524 N N . ASP A 1 321 ? -20.766 17.922 23 1 96.75 321 ASP A N 1
ATOM 2525 C CA . ASP A 1 321 ? -20.203 16.719 23.609 1 96.75 321 ASP A CA 1
ATOM 2526 C C . ASP A 1 321 ? -18.734 16.547 23.219 1 96.75 321 ASP A C 1
ATOM 2528 O O . ASP A 1 321 ? -17.953 15.945 23.969 1 96.75 321 ASP A O 1
ATOM 2532 N N . LEU A 1 322 ? -18.297 17.109 22.078 1 97.69 322 LEU A N 1
ATOM 2533 C CA . LEU A 1 322 ? -16.938 16.906 21.594 1 97.69 322 LEU A CA 1
ATOM 2534 C C . LEU A 1 322 ? -16 18.031 22.062 1 97.69 322 LEU A C 1
ATOM 2536 O O . LEU A 1 322 ? -14.789 17.922 21.922 1 97.69 322 LEU A O 1
ATOM 2540 N N . ARG A 1 323 ? -16.562 19.109 22.609 1 97.94 323 ARG A N 1
ATOM 2541 C CA . ARG A 1 323 ? -15.766 20.281 22.922 1 97.94 323 ARG A CA 1
ATOM 2542 C C . ARG A 1 323 ? -14.633 19.938 23.891 1 97.94 323 ARG A C 1
ATOM 2544 O O . ARG A 1 323 ? -13.5 20.391 23.703 1 97.94 323 ARG A O 1
ATOM 2551 N N . SER A 1 324 ? -14.945 19.141 24.875 1 96.75 324 SER A N 1
ATOM 2552 C CA . SER A 1 324 ? -13.93 18.797 25.875 1 96.75 324 SER A CA 1
ATOM 2553 C C . SER A 1 324 ? -12.789 18.016 25.234 1 96.75 324 SER A C 1
ATOM 2555 O O . SER A 1 324 ? -11.617 18.234 25.578 1 96.75 324 SER A O 1
ATOM 2557 N N . VAL A 1 325 ? -13.125 17.109 24.375 1 96.81 325 VAL A N 1
ATOM 2558 C CA . VAL A 1 325 ? -12.125 16.281 23.703 1 96.81 325 VAL A CA 1
ATOM 2559 C C . VAL A 1 325 ? -11.258 17.172 22.797 1 96.81 325 VAL A C 1
ATOM 2561 O O . VAL A 1 325 ? -10.031 17.031 22.781 1 96.81 325 VAL A O 1
ATOM 2564 N N . LEU A 1 326 ? -11.883 18.078 22.078 1 97.62 326 LEU A N 1
ATOM 2565 C CA . LEU A 1 326 ? -11.164 18.953 21.172 1 97.62 326 LEU A CA 1
ATOM 2566 C C . LEU A 1 326 ? -10.273 19.922 21.953 1 97.62 326 LEU A C 1
ATOM 2568 O O . LEU A 1 326 ? -9.141 20.188 21.547 1 97.62 326 LEU A O 1
ATOM 2572 N N . ARG A 1 327 ? -10.734 20.391 23.078 1 96.19 327 ARG A N 1
ATOM 2573 C CA . ARG A 1 327 ? -9.945 21.25 23.953 1 96.19 327 ARG A CA 1
ATOM 2574 C C . ARG A 1 327 ? -8.719 20.516 24.484 1 96.19 327 ARG A C 1
ATOM 2576 O O . ARG A 1 327 ? -7.621 21.078 24.531 1 96.19 327 ARG A O 1
ATOM 2583 N N . LEU A 1 328 ? -8.93 19.344 24.906 1 93.81 328 LEU A N 1
ATOM 2584 C CA . LEU A 1 328 ? -7.836 18.531 25.438 1 93.81 328 LEU A CA 1
ATOM 2585 C C . LEU A 1 328 ? -6.801 18.25 24.359 1 93.81 328 LEU A C 1
ATOM 2587 O O . LEU A 1 328 ? -5.598 18.266 24.625 1 93.81 328 LEU A O 1
ATOM 2591 N N . SER A 1 329 ? -7.297 17.906 23.172 1 93.62 329 SER A N 1
ATOM 2592 C CA . SER A 1 329 ? -6.387 17.656 22.062 1 93.62 329 SER A CA 1
ATOM 2593 C C . SER A 1 329 ? -5.539 18.891 21.766 1 93.62 329 SER A C 1
ATOM 2595 O O . SER A 1 329 ? -4.34 18.781 21.5 1 93.62 329 SER A O 1
ATOM 2597 N N . LEU A 1 330 ? -6.184 20.031 21.781 1 93.81 330 LEU A N 1
ATOM 2598 C CA . LEU A 1 330 ? -5.473 21.281 21.562 1 93.81 330 LEU A CA 1
ATOM 2599 C C . LEU A 1 330 ? -4.43 21.516 22.656 1 93.81 330 LEU A C 1
ATOM 2601 O O . LEU A 1 330 ? -3.307 21.922 22.359 1 93.81 330 LEU A O 1
ATOM 2605 N N . SER A 1 331 ? -4.781 21.156 23.875 1 90.25 331 SER A N 1
ATOM 2606 C CA . SER A 1 331 ? -3.875 21.344 25 1 90.25 331 SER A CA 1
ATOM 2607 C C . SER A 1 331 ? -2.682 20.406 24.906 1 90.25 331 SER A C 1
ATOM 2609 O O . SER A 1 331 ? -1.555 20.781 25.234 1 90.25 331 SER A O 1
ATOM 2611 N N . GLU A 1 332 ? -2.939 19.219 24.531 1 84.81 332 GLU A N 1
ATOM 2612 C CA . GLU A 1 332 ? -1.865 18.234 24.375 1 84.81 332 GLU A CA 1
ATOM 2613 C C . GLU A 1 332 ? -0.914 18.641 23.25 1 84.81 332 GLU A C 1
ATOM 2615 O O . GLU A 1 332 ? 0.287 18.375 23.328 1 84.81 332 GLU A O 1
ATOM 2620 N N . LEU A 1 333 ? -1.528 19.188 22.219 1 76.75 333 LEU A N 1
ATOM 2621 C CA . LEU A 1 333 ? -0.718 19.688 21.125 1 76.75 333 LEU A CA 1
ATOM 2622 C C . LEU A 1 333 ? 0.122 20.875 21.562 1 76.75 333 LEU A C 1
ATOM 2624 O O . LEU A 1 333 ? 1.256 21.047 21.109 1 76.75 333 LEU A O 1
ATOM 2628 N N . PHE A 1 334 ? -0.427 21.719 22.469 1 66.25 334 PHE A N 1
ATOM 2629 C CA . PHE A 1 334 ? 0.293 22.875 23 1 66.25 334 PHE A CA 1
ATOM 2630 C C . PHE A 1 334 ? 1.359 22.422 24 1 66.25 334 PHE A C 1
ATOM 2632 O O . PHE A 1 334 ? 2.416 23.047 24.109 1 66.25 334 PHE A O 1
ATOM 2639 N N . ASN A 1 335 ? 1.028 21.453 24.766 1 62.94 335 ASN A N 1
ATOM 2640 C CA . ASN A 1 335 ? 1.981 20.953 25.75 1 62.94 335 ASN A CA 1
ATOM 2641 C C . ASN A 1 335 ? 3.084 20.125 25.109 1 62.94 335 ASN A C 1
ATOM 2643 O O . ASN A 1 335 ? 3.984 19.641 25.781 1 62.94 335 ASN A O 1
ATOM 2647 N N . ARG A 1 336 ? 2.953 19.906 23.797 1 55.69 336 ARG A N 1
ATOM 2648 C CA . ARG A 1 336 ? 4.078 19.281 23.125 1 55.69 336 ARG A CA 1
ATOM 2649 C C . ARG A 1 336 ? 5.285 20.203 23.078 1 55.69 336 ARG A C 1
ATOM 2651 O O . ARG A 1 336 ? 6.395 19.781 22.766 1 55.69 336 ARG A O 1
ATOM 2658 N N . LYS A 1 337 ? 5.148 21.531 23.328 1 49.16 337 LYS A N 1
ATOM 2659 C CA . LYS A 1 337 ? 6.203 22.531 23.469 1 49.16 337 LYS A CA 1
ATOM 2660 C C . LYS A 1 337 ? 7.016 22.297 24.734 1 49.16 337 LYS A C 1
ATOM 2662 O O . LYS A 1 337 ? 7.949 23.062 25.031 1 49.16 337 LYS A O 1
ATOM 2667 N N . LYS A 1 338 ? 6.652 21.297 25.75 1 38.78 338 LYS A N 1
ATOM 2668 C CA . LYS A 1 338 ? 7.57 21.234 26.891 1 38.78 338 LYS A CA 1
ATOM 2669 C C . LYS A 1 338 ? 8.766 20.328 26.578 1 38.78 338 LYS A C 1
ATOM 2671 O O . LYS A 1 338 ? 8.609 19.266 25.984 1 38.78 338 LYS A O 1
ATOM 2676 N N . MET B 1 1 ? -9.773 -11.656 -26.859 1 58.31 1 MET B N 1
ATOM 2677 C CA . MET B 1 1 ? -10.312 -10.445 -26.234 1 58.31 1 MET B CA 1
ATOM 2678 C C . MET B 1 1 ? -9.227 -9.383 -26.109 1 58.31 1 MET B C 1
ATOM 2680 O O . MET B 1 1 ? -8.07 -9.703 -25.828 1 58.31 1 MET B O 1
ATOM 2684 N N . SER B 1 2 ? -9.562 -8.195 -26.562 1 77.44 2 SER B N 1
ATOM 2685 C CA . SER B 1 2 ? -8.57 -7.375 -27.25 1 77.44 2 SER B CA 1
ATOM 2686 C C . SER B 1 2 ? -7.75 -6.562 -26.266 1 77.44 2 SER B C 1
ATOM 2688 O O . SER B 1 2 ? -8.305 -5.922 -25.359 1 77.44 2 SER B O 1
ATOM 2690 N N . ARG B 1 3 ? -6.551 -6.973 -26.203 1 88.69 3 ARG B N 1
ATOM 2691 C CA . ARG B 1 3 ? -5.551 -6.113 -25.578 1 88.69 3 ARG B CA 1
ATOM 2692 C C . ARG B 1 3 ? -5.855 -4.641 -25.828 1 88.69 3 ARG B C 1
ATOM 2694 O O . ARG B 1 3 ? -5.637 -3.797 -24.969 1 88.69 3 ARG B O 1
ATOM 2701 N N . GLU B 1 4 ? -6.543 -4.434 -26.938 1 91.62 4 GLU B N 1
ATOM 2702 C CA . GLU B 1 4 ? -6.898 -3.066 -27.297 1 91.62 4 GLU B CA 1
ATOM 2703 C C . GLU B 1 4 ? -7.961 -2.502 -26.359 1 91.62 4 GLU B C 1
ATOM 2705 O O . GLU B 1 4 ? -7.891 -1.337 -25.969 1 91.62 4 GLU B O 1
ATOM 2710 N N . LEU B 1 5 ? -8.906 -3.326 -26.109 1 94.25 5 LEU B N 1
ATOM 2711 C CA . LEU B 1 5 ? -9.945 -2.906 -25.188 1 94.25 5 LEU B CA 1
ATOM 2712 C C . LEU B 1 5 ? -9.352 -2.576 -23.812 1 94.25 5 LEU B C 1
ATOM 2714 O O . LEU B 1 5 ? -9.719 -1.57 -23.203 1 94.25 5 LEU B O 1
ATOM 2718 N N . MET B 1 6 ? -8.438 -3.383 -23.328 1 95.25 6 MET B N 1
ATOM 2719 C CA . MET B 1 6 ? -7.785 -3.154 -22.047 1 95.25 6 MET B CA 1
ATOM 2720 C C . MET B 1 6 ? -7.004 -1.846 -22.062 1 95.25 6 MET B C 1
ATOM 2722 O O . MET B 1 6 ? -7.066 -1.074 -21.094 1 95.25 6 MET B O 1
ATOM 2726 N N . LEU B 1 7 ? -6.305 -1.544 -23.141 1 95.31 7 LEU B N 1
ATOM 2727 C CA . LEU B 1 7 ? -5.496 -0.335 -23.25 1 95.31 7 LEU B CA 1
ATOM 2728 C C . LEU B 1 7 ? -6.375 0.911 -23.234 1 95.31 7 LEU B C 1
ATOM 2730 O O . LEU B 1 7 ? -6.035 1.915 -22.609 1 95.31 7 LEU B O 1
ATOM 2734 N N . ASN B 1 8 ? -7.473 0.761 -23.922 1 95.56 8 ASN B N 1
ATOM 2735 C CA . ASN B 1 8 ? -8.422 1.869 -23.938 1 95.56 8 ASN B CA 1
ATOM 2736 C C . ASN B 1 8 ? -8.992 2.129 -22.547 1 95.56 8 ASN B C 1
ATOM 2738 O O . ASN B 1 8 ? -9.148 3.281 -22.141 1 95.56 8 ASN B O 1
ATOM 2742 N N . CYS B 1 9 ? -9.297 1.07 -21.891 1 96.81 9 CYS B N 1
ATOM 2743 C CA . CYS B 1 9 ? -9.836 1.201 -20.547 1 96.81 9 CYS B CA 1
ATOM 2744 C C . CYS B 1 9 ? -8.797 1.777 -19.594 1 96.81 9 CYS B C 1
ATOM 2746 O O . CYS B 1 9 ? -9.125 2.598 -18.734 1 96.81 9 CYS B O 1
ATOM 2748 N N . LEU B 1 10 ? -7.586 1.361 -19.734 1 97.88 10 LEU B N 1
ATOM 2749 C CA . LEU B 1 10 ? -6.52 1.888 -18.891 1 97.88 10 LEU B CA 1
ATOM 2750 C C . LEU B 1 10 ? -6.336 3.387 -19.109 1 97.88 10 LEU B C 1
ATOM 2752 O O . LEU B 1 10 ? -6.129 4.141 -18.156 1 97.88 10 LEU B O 1
ATOM 2756 N N . SER B 1 11 ? -6.441 3.818 -20.344 1 97 11 SER B N 1
ATOM 2757 C CA . SER B 1 11 ? -6.344 5.238 -20.656 1 97 11 SER B CA 1
ATOM 2758 C C . SER B 1 11 ? -7.492 6.023 -20.031 1 97 11 SER B C 1
ATOM 2760 O O . SER B 1 11 ? -7.293 7.133 -19.531 1 97 11 SER B O 1
ATOM 2762 N N . ALA B 1 12 ? -8.641 5.441 -20.109 1 97.31 12 ALA B N 1
ATOM 2763 C CA . ALA B 1 12 ? -9.805 6.086 -19.5 1 97.31 12 ALA B CA 1
ATOM 2764 C C . ALA B 1 12 ? -9.656 6.156 -17.984 1 97.31 12 ALA B C 1
ATOM 2766 O O . ALA B 1 12 ? -10.016 7.164 -17.375 1 97.31 12 ALA B O 1
ATOM 2767 N N . VAL B 1 13 ? -9.172 5.105 -17.422 1 98.12 13 VAL B N 1
ATOM 2768 C CA . VAL B 1 13 ? -8.977 5.062 -15.969 1 98.12 13 VAL B CA 1
ATOM 2769 C C . VAL B 1 13 ? -7.93 6.094 -15.562 1 98.12 13 VAL B C 1
ATOM 2771 O O . VAL B 1 13 ? -8.078 6.766 -14.539 1 98.12 13 VAL B O 1
ATOM 2774 N N . LYS B 1 14 ? -6.852 6.238 -16.344 1 98.06 14 LYS B N 1
ATOM 2775 C CA . LYS B 1 14 ? -5.832 7.254 -16.078 1 98.06 14 LYS B CA 1
ATOM 2776 C C . LYS B 1 14 ? -6.461 8.641 -15.938 1 98.06 14 LYS B C 1
ATOM 2778 O O . LYS B 1 14 ? -6.168 9.367 -14.984 1 98.06 14 LYS B O 1
ATOM 2783 N N . LYS B 1 15 ? -7.332 8.961 -16.828 1 97.31 15 LYS B N 1
ATOM 2784 C CA . LYS B 1 15 ? -7.988 10.266 -16.812 1 97.31 15 LYS B CA 1
ATOM 2785 C C . LYS B 1 15 ? -8.883 10.414 -15.594 1 97.31 15 LYS B C 1
ATOM 2787 O O . LYS B 1 15 ? -8.906 11.477 -14.961 1 97.31 15 LYS B O 1
ATOM 2792 N N . SER B 1 16 ? -9.578 9.383 -15.328 1 96.69 16 SER B N 1
ATOM 2793 C CA . SER B 1 16 ? -10.477 9.406 -14.172 1 96.69 16 SER B CA 1
ATOM 2794 C C . SER B 1 16 ? -9.695 9.547 -12.867 1 96.69 16 SER B C 1
ATOM 2796 O O . SER B 1 16 ? -10.086 10.305 -11.984 1 96.69 16 SER B O 1
ATOM 2798 N N . VAL B 1 17 ? -8.648 8.812 -12.773 1 96.81 17 VAL B N 1
ATOM 2799 C CA . VAL B 1 17 ? -7.809 8.844 -11.578 1 96.81 17 VAL B CA 1
ATOM 2800 C C . VAL B 1 17 ? -7.199 10.234 -11.414 1 96.81 17 VAL B C 1
ATOM 2802 O O . VAL B 1 17 ? -7.172 10.781 -10.312 1 96.81 17 VAL B O 1
ATOM 2805 N N . CYS B 1 18 ? -6.684 10.805 -12.469 1 96.25 18 CYS B N 1
ATOM 2806 C CA . CYS B 1 18 ? -6.113 12.141 -12.438 1 96.25 18 CYS B CA 1
ATOM 2807 C C . CYS B 1 18 ? -7.137 13.156 -11.945 1 96.25 18 CYS B C 1
ATOM 2809 O O . CYS B 1 18 ? -6.828 13.984 -11.078 1 96.25 18 CYS B O 1
ATOM 2811 N N . ARG B 1 19 ? -8.297 13.078 -12.445 1 94.56 19 ARG B N 1
ATOM 2812 C CA . ARG B 1 19 ? -9.352 14 -12.047 1 94.56 19 ARG B CA 1
ATOM 2813 C C . ARG B 1 19 ? -9.703 13.836 -10.578 1 94.56 19 ARG B C 1
ATOM 2815 O O . ARG B 1 19 ? -9.836 14.82 -9.844 1 94.56 19 ARG B O 1
ATOM 2822 N N . SER B 1 20 ? -9.867 12.625 -10.188 1 94.12 20 SER B N 1
ATOM 2823 C CA . SER B 1 20 ? -10.312 12.328 -8.836 1 94.12 20 SER B CA 1
ATOM 2824 C C . SER B 1 20 ? -9.25 12.711 -7.805 1 94.12 20 SER B C 1
ATOM 2826 O O . SER B 1 20 ? -9.57 13.195 -6.723 1 94.12 20 SER B O 1
ATOM 2828 N N . LEU B 1 21 ? -8.008 12.508 -8.109 1 93.62 21 LEU B N 1
ATOM 2829 C CA . LEU B 1 21 ? -6.941 12.695 -7.133 1 93.62 21 LEU B CA 1
ATOM 2830 C C . LEU B 1 21 ? -6.484 14.148 -7.098 1 93.62 21 LEU B C 1
ATOM 2832 O O . LEU B 1 21 ? -5.902 14.602 -6.105 1 93.62 21 LEU B O 1
ATOM 2836 N N . CYS B 1 22 ? -6.73 14.914 -8.141 1 94.5 22 CYS B N 1
ATOM 2837 C CA . CYS B 1 22 ? -6.227 16.281 -8.219 1 94.5 22 CYS B CA 1
ATOM 2838 C C . CYS B 1 22 ? -7.293 17.281 -7.781 1 94.5 22 CYS B C 1
ATOM 2840 O O . CYS B 1 22 ? -7 18.453 -7.57 1 94.5 22 CYS B O 1
ATOM 2842 N N . VAL B 1 23 ? -8.461 16.781 -7.531 1 92.69 23 VAL B N 1
ATOM 2843 C CA . VAL B 1 23 ? -9.602 17.688 -7.32 1 92.69 23 VAL B CA 1
ATOM 2844 C C . VAL B 1 23 ? -9.43 18.438 -6.008 1 92.69 23 VAL B C 1
ATOM 2846 O O . VAL B 1 23 ? -9.922 19.562 -5.859 1 92.69 23 VAL B O 1
ATOM 2849 N N . THR B 1 24 ? -8.719 17.922 -5.066 1 92.56 24 THR B N 1
ATOM 2850 C CA . THR B 1 24 ? -8.57 18.531 -3.75 1 92.56 24 THR B CA 1
ATOM 2851 C C . THR B 1 24 ? -7.32 19.406 -3.689 1 92.56 24 THR B C 1
ATOM 2853 O O . THR B 1 24 ? -6.98 19.938 -2.631 1 92.56 24 THR B O 1
ATOM 2856 N N . LEU B 1 25 ? -6.598 19.484 -4.754 1 94.69 25 LEU B N 1
ATOM 2857 C CA . LEU B 1 25 ? -5.34 20.219 -4.793 1 94.69 25 LEU B CA 1
ATOM 2858 C C . LEU B 1 25 ? -5.516 21.547 -5.52 1 94.69 25 LEU B C 1
ATOM 2860 O O . LEU B 1 25 ? -6.383 21.688 -6.383 1 94.69 25 LEU B O 1
ATOM 2864 N N . ALA B 1 26 ? -4.664 22.422 -5.164 1 89.06 26 ALA B N 1
ATOM 2865 C CA . ALA B 1 26 ? -4.711 23.75 -5.797 1 89.06 26 ALA B CA 1
ATOM 2866 C C . ALA B 1 26 ? -3.545 23.922 -6.766 1 89.06 26 ALA B C 1
ATOM 2868 O O . ALA B 1 26 ? -2.453 23.406 -6.535 1 89.06 26 ALA B O 1
ATOM 2869 N N . GLY B 1 27 ? -3.943 24.734 -7.828 1 90.44 27 GLY B N 1
ATOM 2870 C CA . GLY B 1 27 ? -2.945 25.359 -8.68 1 90.44 27 GLY B CA 1
ATOM 2871 C C . GLY B 1 27 ? -1.843 24.406 -9.109 1 90.44 27 GLY B C 1
ATOM 2872 O O . GLY B 1 27 ? -2.096 23.438 -9.82 1 90.44 27 GLY B O 1
ATOM 2873 N N . ASP B 1 28 ? -0.62 24.781 -8.523 1 91.44 28 ASP B N 1
ATOM 2874 C CA . ASP B 1 28 ? 0.622 24.125 -8.914 1 91.44 28 ASP B CA 1
ATOM 2875 C C . ASP B 1 28 ? 0.67 22.688 -8.391 1 91.44 28 ASP B C 1
ATOM 2877 O O . ASP B 1 28 ? 1.211 21.797 -9.047 1 91.44 28 ASP B O 1
ATOM 2881 N N . SER B 1 29 ? 0.106 22.484 -7.273 1 94.94 29 SER B N 1
ATOM 2882 C CA . SER B 1 29 ? 0.071 21.141 -6.691 1 94.94 29 SER B CA 1
ATOM 2883 C C . SER B 1 29 ? -0.738 20.188 -7.559 1 94.94 29 SER B C 1
ATOM 2885 O O . SER B 1 29 ? -0.334 19.047 -7.77 1 94.94 29 SER B O 1
ATOM 2887 N N . ALA B 1 30 ? -1.862 20.703 -8.094 1 95.69 30 ALA B N 1
ATOM 2888 C CA . ALA B 1 30 ? -2.709 19.891 -8.969 1 95.69 30 ALA B CA 1
ATOM 2889 C C . ALA B 1 30 ? -1.985 19.547 -10.266 1 95.69 30 ALA B C 1
ATOM 2891 O O . ALA B 1 30 ? -2.064 18.406 -10.742 1 95.69 30 ALA B O 1
ATOM 2892 N N . ALA B 1 31 ? -1.335 20.547 -10.789 1 95.06 31 ALA B N 1
ATOM 2893 C CA . ALA B 1 31 ? -0.61 20.344 -12.039 1 95.06 31 ALA B CA 1
ATOM 2894 C C . ALA B 1 31 ? 0.505 19.312 -11.867 1 95.06 31 ALA B C 1
ATOM 2896 O O . ALA B 1 31 ? 0.712 18.469 -12.727 1 95.06 31 ALA B O 1
ATOM 2897 N N . TYR B 1 32 ? 1.207 19.406 -10.812 1 94.12 32 TYR B N 1
ATOM 2898 C CA . TYR B 1 32 ? 2.277 18.453 -10.539 1 94.12 32 TYR B CA 1
ATOM 2899 C C . TYR B 1 32 ? 1.727 17.047 -10.391 1 94.12 32 TYR B C 1
ATOM 2901 O O . TYR B 1 32 ? 2.252 16.109 -10.984 1 94.12 32 TYR B O 1
ATOM 2909 N N . CYS B 1 33 ? 0.729 16.938 -9.594 1 95.69 33 CYS B N 1
ATOM 2910 C CA . CYS B 1 33 ? 0.115 15.633 -9.359 1 95.69 33 CYS B CA 1
ATOM 2911 C C . CYS B 1 33 ? -0.378 15.023 -10.664 1 95.69 33 CYS B C 1
ATOM 2913 O O . CYS B 1 33 ? -0.134 13.844 -10.93 1 95.69 33 CYS B O 1
ATOM 2915 N N . ALA B 1 34 ? -1.03 15.82 -11.484 1 96.94 34 ALA B N 1
ATOM 2916 C CA . ALA B 1 34 ? -1.563 15.352 -12.758 1 96.94 34 ALA B CA 1
ATOM 2917 C C . ALA B 1 34 ? -0.445 14.859 -13.672 1 96.94 34 ALA B C 1
ATOM 2919 O O . ALA B 1 34 ? -0.569 13.805 -14.305 1 96.94 34 ALA B O 1
ATOM 2920 N N . ASN B 1 35 ? 0.574 15.609 -13.719 1 96.75 35 ASN B N 1
ATOM 2921 C CA . ASN B 1 35 ? 1.711 15.25 -14.562 1 96.75 35 ASN B CA 1
ATOM 2922 C C . ASN B 1 35 ? 2.369 13.953 -14.086 1 96.75 35 ASN B C 1
ATOM 2924 O O . ASN B 1 35 ? 2.746 13.109 -14.898 1 96.75 35 ASN B O 1
ATOM 2928 N N . ARG B 1 36 ? 2.543 13.82 -12.805 1 96.94 36 ARG B N 1
ATOM 2929 C CA . ARG B 1 36 ? 3.148 12.625 -12.219 1 96.94 36 ARG B CA 1
ATOM 2930 C C . ARG B 1 36 ? 2.297 11.391 -12.5 1 96.94 36 ARG B C 1
ATOM 2932 O O . ARG B 1 36 ? 2.82 10.344 -12.867 1 96.94 36 ARG B O 1
ATOM 2939 N N . ILE B 1 37 ? 1.014 11.523 -12.375 1 97.38 37 ILE B N 1
ATOM 2940 C CA . ILE B 1 37 ? 0.09 10.422 -12.625 1 97.38 37 ILE B CA 1
ATOM 2941 C C . ILE B 1 37 ? 0.164 10.016 -14.094 1 97.38 37 ILE B C 1
ATOM 2943 O O . ILE B 1 37 ? 0.229 8.82 -14.406 1 97.38 37 ILE B O 1
ATOM 2947 N N . ASP B 1 38 ? 0.163 10.992 -14.906 1 97.81 38 ASP B N 1
ATOM 2948 C CA . ASP B 1 38 ? 0.231 10.719 -16.344 1 97.81 38 ASP B CA 1
ATOM 2949 C C . ASP B 1 38 ? 1.488 9.93 -16.688 1 97.81 38 ASP B C 1
ATOM 2951 O O . ASP B 1 38 ? 1.412 8.898 -17.359 1 97.81 38 ASP B O 1
ATOM 2955 N N . LYS B 1 39 ? 2.639 10.359 -16.219 1 97.06 39 LYS B N 1
ATOM 2956 C CA . LYS B 1 39 ? 3.908 9.695 -16.5 1 97.06 39 LYS B CA 1
ATOM 2957 C C . LYS B 1 39 ? 3.934 8.289 -15.891 1 97.06 39 LYS B C 1
ATOM 2959 O O . LYS B 1 39 ? 4.438 7.352 -16.516 1 97.06 39 LYS B O 1
ATOM 2964 N N . LEU B 1 40 ? 3.412 8.195 -14.711 1 97.81 40 LEU B N 1
ATOM 2965 C CA . LEU B 1 40 ? 3.373 6.914 -14.016 1 97.81 40 LEU B CA 1
ATOM 2966 C C . LEU B 1 40 ? 2.572 5.883 -14.805 1 97.81 40 LEU B C 1
ATOM 2968 O O . LEU B 1 40 ? 3.035 4.762 -15.016 1 97.81 40 LEU B O 1
ATOM 2972 N N . PHE B 1 41 ? 1.418 6.285 -15.266 1 97.94 41 PHE B N 1
ATOM 2973 C CA . PHE B 1 41 ? 0.564 5.375 -16.016 1 97.94 41 PHE B CA 1
ATOM 2974 C C . PHE B 1 41 ? 1.214 4.996 -17.344 1 97.94 41 PHE B C 1
ATOM 2976 O O . PHE B 1 41 ? 1.271 3.816 -17.703 1 97.94 41 PHE B O 1
ATOM 2983 N N . GLU B 1 42 ? 1.74 5.953 -18 1 96.69 42 GLU B N 1
ATOM 2984 C CA . GLU B 1 42 ? 2.32 5.711 -19.328 1 96.69 42 GLU B CA 1
ATOM 2985 C C . GLU B 1 42 ? 3.529 4.785 -19.234 1 96.69 42 GLU B C 1
ATOM 2987 O O . GLU B 1 42 ? 3.73 3.932 -20.094 1 96.69 42 GLU B O 1
ATOM 2992 N N . HIS B 1 43 ? 4.254 4.938 -18.203 1 96.62 43 HIS B N 1
ATOM 2993 C CA . HIS B 1 43 ? 5.523 4.223 -18.109 1 96.62 43 HIS B CA 1
ATOM 2994 C C . HIS B 1 43 ? 5.348 2.877 -17.406 1 96.62 43 HIS B C 1
ATOM 2996 O O . HIS B 1 43 ? 5.898 1.868 -17.859 1 96.62 43 HIS B O 1
ATOM 3002 N N . ALA B 1 44 ? 4.539 2.883 -16.359 1 96.25 44 ALA B N 1
ATOM 3003 C CA . ALA B 1 44 ? 4.594 1.72 -15.469 1 96.25 44 ALA B CA 1
ATOM 3004 C C . ALA B 1 44 ? 3.314 0.892 -15.578 1 96.25 44 ALA B C 1
ATOM 3006 O O . ALA B 1 44 ? 3.301 -0.289 -15.219 1 96.25 44 ALA B O 1
ATOM 3007 N N . VAL B 1 45 ? 2.221 1.463 -16.062 1 96.81 45 VAL B N 1
ATOM 3008 C CA . VAL B 1 45 ? 0.947 0.751 -16.047 1 96.81 45 VAL B CA 1
ATOM 3009 C C . VAL B 1 45 ? 0.615 0.27 -17.453 1 96.81 45 VAL B C 1
ATOM 3011 O O . VAL B 1 45 ? 0.296 -0.904 -17.656 1 96.81 45 VAL B O 1
ATOM 3014 N N . ILE B 1 46 ? 0.763 1.191 -18.406 1 93.75 46 ILE B N 1
ATOM 3015 C CA . ILE B 1 46 ? 0.364 0.896 -19.781 1 93.75 46 ILE B CA 1
ATOM 3016 C C . ILE B 1 46 ? 1.526 0.246 -20.531 1 93.75 46 ILE B C 1
ATOM 3018 O O . ILE B 1 46 ? 2.668 0.706 -20.438 1 93.75 46 ILE B O 1
ATOM 3022 N N . GLY B 1 47 ? 1.286 -0.817 -21.25 1 86.06 47 GLY B N 1
ATOM 3023 C CA . GLY B 1 47 ? 2.318 -1.414 -22.078 1 86.06 47 GLY B CA 1
ATOM 3024 C C . GLY B 1 47 ? 2.482 -2.904 -21.859 1 86.06 47 GLY B C 1
ATOM 3025 O O . GLY B 1 47 ? 3.211 -3.574 -22.594 1 86.06 47 GLY B O 1
ATOM 3026 N N . GLY B 1 48 ? 1.83 -3.48 -20.906 1 86.44 48 GLY B N 1
ATOM 3027 C CA . GLY B 1 48 ? 1.957 -4.902 -20.625 1 86.44 48 GLY B CA 1
ATOM 3028 C C . GLY B 1 48 ? 0.992 -5.754 -21.438 1 86.44 48 GLY B C 1
ATOM 3029 O O . GLY B 1 48 ? 0.231 -5.234 -22.25 1 86.44 48 GLY B O 1
ATOM 3030 N N . LYS B 1 49 ? 1.019 -7.062 -21.266 1 88.75 49 LYS B N 1
ATOM 3031 C CA . LYS B 1 49 ? 0.213 -8.031 -22 1 88.75 49 LYS B CA 1
ATOM 3032 C C . LYS B 1 49 ? -1.222 -8.062 -21.484 1 88.75 49 LYS B C 1
ATOM 3034 O O . LYS B 1 49 ? -2.111 -8.617 -22.125 1 88.75 49 LYS B O 1
ATOM 3039 N N . CYS B 1 50 ? -1.503 -7.496 -20.344 1 94.81 50 CYS B N 1
ATOM 3040 C CA . CYS B 1 50 ? -2.818 -7.375 -19.719 1 94.81 50 CYS B CA 1
ATOM 3041 C C . CYS B 1 50 ? -3.463 -8.742 -19.531 1 94.81 50 CYS B C 1
ATOM 3043 O O . CYS B 1 50 ? -4.637 -8.93 -19.859 1 94.81 50 CYS B O 1
ATOM 3045 N N . VAL B 1 51 ? -2.697 -9.688 -19.094 1 94.25 51 VAL B N 1
ATOM 3046 C CA . VAL B 1 51 ? -3.113 -11.078 -18.969 1 94.25 51 VAL B CA 1
ATOM 3047 C C . VAL B 1 51 ? -4.297 -11.188 -18.016 1 94.25 51 VAL B C 1
ATOM 3049 O O . VAL B 1 51 ? -5.281 -11.867 -18.312 1 94.25 51 VAL B O 1
ATOM 3052 N N . ARG B 1 52 ? -4.32 -10.531 -16.953 1 96.88 52 ARG B N 1
ATOM 3053 C CA . ARG B 1 52 ? -5.34 -10.648 -15.922 1 96.88 52 ARG B CA 1
ATOM 3054 C C . ARG B 1 52 ? -6.648 -10 -16.359 1 96.88 52 ARG B C 1
ATOM 3056 O O . ARG B 1 52 ? -7.719 -10.602 -16.234 1 96.88 52 ARG B O 1
ATOM 3063 N N . GLY B 1 53 ? -6.5 -8.766 -16.891 1 97.56 53 GLY B N 1
ATOM 3064 C CA . GLY B 1 53 ? -7.691 -8.102 -17.391 1 97.56 53 GLY B CA 1
ATOM 3065 C C . GLY B 1 53 ? -8.352 -8.844 -18.547 1 97.56 53 GLY B C 1
ATOM 3066 O O . GLY B 1 53 ? -9.578 -8.953 -18.594 1 97.56 53 GLY B O 1
ATOM 3067 N N . ARG B 1 54 ? -7.539 -9.359 -19.422 1 96.81 54 ARG B N 1
ATOM 3068 C CA . ARG B 1 54 ? -8.062 -10.102 -20.562 1 96.81 54 ARG B CA 1
ATOM 3069 C C . ARG B 1 54 ? -8.75 -11.391 -20.109 1 96.81 54 ARG B C 1
ATOM 3071 O O . ARG B 1 54 ? -9.773 -11.781 -20.672 1 96.81 54 ARG B O 1
ATOM 3078 N N . LEU B 1 55 ? -8.172 -12.062 -19.141 1 97.44 55 LEU B N 1
ATOM 3079 C CA . LEU B 1 55 ? -8.797 -13.273 -18.594 1 97.44 55 LEU B CA 1
ATOM 3080 C C . LEU B 1 55 ? -10.156 -12.961 -18 1 97.44 55 LEU B C 1
ATOM 3082 O O . LEU B 1 55 ? -11.125 -13.688 -18.219 1 97.44 55 LEU B O 1
ATOM 3086 N N . LEU B 1 56 ? -10.258 -11.867 -17.234 1 98.31 56 LEU B N 1
ATOM 3087 C CA . LEU B 1 56 ? -11.523 -11.469 -16.625 1 98.31 56 LEU B CA 1
ATOM 3088 C C . LEU B 1 56 ? -12.586 -11.227 -17.688 1 98.31 56 LEU B C 1
ATOM 3090 O O . LEU B 1 56 ? -13.695 -11.758 -17.594 1 98.31 56 LEU B O 1
ATOM 3094 N N . VAL B 1 57 ? -12.227 -10.453 -18.688 1 97.69 57 VAL B N 1
ATOM 3095 C CA . VAL B 1 57 ? -13.195 -10.078 -19.719 1 97.69 57 VAL B CA 1
ATOM 3096 C C . VAL B 1 57 ? -13.602 -11.312 -20.516 1 97.69 57 VAL B C 1
ATOM 3098 O O . VAL B 1 57 ? -14.789 -11.5 -20.812 1 97.69 57 VAL B O 1
ATOM 3101 N N . ALA B 1 58 ? -12.625 -12.156 -20.891 1 97.19 58 ALA B N 1
ATOM 3102 C CA . ALA B 1 58 ? -12.922 -13.375 -21.625 1 97.19 58 ALA B CA 1
ATOM 3103 C C . ALA B 1 58 ? -13.859 -14.289 -20.844 1 97.19 58 ALA B C 1
ATOM 3105 O O . ALA B 1 58 ? -14.82 -14.828 -21.391 1 97.19 58 ALA B O 1
ATOM 3106 N N . ALA B 1 59 ? -13.57 -14.477 -19.578 1 98.12 59 ALA B N 1
ATOM 3107 C CA . ALA B 1 59 ? -14.414 -15.305 -18.719 1 98.12 59 ALA B CA 1
ATOM 3108 C C . ALA B 1 59 ? -15.82 -14.734 -18.609 1 98.12 59 ALA B C 1
ATOM 3110 O O . ALA B 1 59 ? -16.812 -15.469 -18.703 1 98.12 59 ALA B O 1
ATOM 3111 N N . TYR B 1 60 ? -15.922 -13.406 -18.406 1 98.06 60 TYR B N 1
ATOM 3112 C CA . TYR B 1 60 ? -17.234 -12.773 -18.297 1 98.06 60 TYR B CA 1
ATOM 3113 C C . TYR B 1 60 ? -18.031 -12.984 -19.578 1 98.06 60 TYR B C 1
ATOM 3115 O O . TYR B 1 60 ? -19.219 -13.344 -19.516 1 98.06 60 TYR B O 1
ATOM 3123 N N . ASN B 1 61 ? -17.359 -12.75 -20.719 1 97.31 61 ASN B N 1
ATOM 3124 C CA . ASN B 1 61 ? -18.031 -12.898 -22 1 97.31 61 ASN B CA 1
ATOM 3125 C C . ASN B 1 61 ? -18.547 -14.32 -22.203 1 97.31 61 ASN B C 1
ATOM 3127 O O . ASN B 1 61 ? -19.594 -14.531 -22.812 1 97.31 61 ASN B O 1
ATOM 3131 N N . ALA B 1 62 ? -17.781 -15.266 -21.734 1 97.69 62 ALA B N 1
ATOM 3132 C CA . ALA B 1 62 ? -18.188 -16.656 -21.844 1 97.69 62 ALA B CA 1
ATOM 3133 C C . ALA B 1 62 ? -19.391 -16.953 -20.953 1 97.69 62 ALA B C 1
ATOM 3135 O O . ALA B 1 62 ? -20.219 -17.812 -21.266 1 97.69 62 ALA B O 1
ATOM 3136 N N . LEU B 1 63 ? -19.547 -16.25 -19.859 1 97.88 63 LEU B N 1
ATOM 3137 C CA . LEU B 1 63 ? -20.578 -16.516 -18.875 1 97.88 63 LEU B CA 1
ATOM 3138 C C . LEU B 1 63 ? -21.859 -15.734 -19.172 1 97.88 63 LEU B C 1
ATOM 3140 O O . LEU B 1 63 ? -22.953 -16.141 -18.781 1 97.88 63 LEU B O 1
ATOM 3144 N N . ASP B 1 64 ? -21.641 -14.578 -19.75 1 96.75 64 ASP B N 1
ATOM 3145 C CA . ASP B 1 64 ? -22.766 -13.727 -20.141 1 96.75 64 ASP B CA 1
ATOM 3146 C C . ASP B 1 64 ? -22.672 -13.312 -21.609 1 96.75 64 ASP B C 1
ATOM 3148 O O . ASP B 1 64 ? -22.281 -12.18 -21.906 1 96.75 64 ASP B O 1
ATOM 3152 N N . ARG B 1 65 ? -23.203 -14.062 -22.484 1 93.31 65 ARG B N 1
ATOM 3153 C CA . ARG B 1 65 ? -23.047 -13.906 -23.922 1 93.31 65 ARG B CA 1
ATOM 3154 C C . ARG B 1 65 ? -23.938 -12.789 -24.453 1 93.31 65 ARG B C 1
ATOM 3156 O O . ARG B 1 65 ? -23.766 -12.312 -25.578 1 93.31 65 ARG B O 1
ATOM 3163 N N . HIS B 1 66 ? -24.844 -12.352 -23.703 1 95.75 66 HIS B N 1
ATOM 3164 C CA . HIS B 1 66 ? -25.781 -11.344 -24.156 1 95.75 66 HIS B CA 1
ATOM 3165 C C . HIS B 1 66 ? -25.531 -10 -23.484 1 95.75 66 HIS B C 1
ATOM 3167 O O . HIS B 1 66 ? -26.375 -9.102 -23.531 1 95.75 66 HIS B O 1
ATOM 3173 N N . ALA B 1 67 ? -24.406 -9.914 -22.828 1 95.56 67 ALA B N 1
ATOM 3174 C CA . ALA B 1 67 ? -24.078 -8.664 -22.141 1 95.56 67 ALA B CA 1
ATOM 3175 C C . ALA B 1 67 ? -24.078 -7.484 -23.109 1 95.56 67 ALA B C 1
ATOM 3177 O O . ALA B 1 67 ? -23.656 -7.617 -24.25 1 95.56 67 ALA B O 1
ATOM 3178 N N . THR B 1 68 ? -24.516 -6.301 -22.688 1 96.75 68 THR B N 1
ATOM 3179 C CA . THR B 1 68 ? -24.484 -5.082 -23.484 1 96.75 68 THR B CA 1
ATOM 3180 C C . THR B 1 68 ? -23.062 -4.555 -23.609 1 96.75 68 THR B C 1
ATOM 3182 O O . THR B 1 68 ? -22.188 -4.93 -22.828 1 96.75 68 THR B O 1
ATOM 3185 N N . ARG B 1 69 ? -22.875 -3.723 -24.562 1 95.25 69 ARG B N 1
ATOM 3186 C CA . ARG B 1 69 ? -21.562 -3.094 -24.75 1 95.25 69 ARG B CA 1
ATOM 3187 C C . ARG B 1 69 ? -21.172 -2.287 -23.516 1 95.25 69 ARG B C 1
ATOM 3189 O O . ARG B 1 69 ? -20 -2.266 -23.125 1 95.25 69 ARG B O 1
ATOM 3196 N N . GLU B 1 70 ? -22.141 -1.677 -22.953 1 95.88 70 GLU B N 1
ATOM 3197 C CA . GLU B 1 70 ? -21.906 -0.885 -21.75 1 95.88 70 GLU B CA 1
ATOM 3198 C C . GLU B 1 70 ? -21.438 -1.764 -20.594 1 95.88 70 GLU B C 1
ATOM 3200 O O . GLU B 1 70 ? -20.516 -1.398 -19.859 1 95.88 70 GLU B O 1
ATOM 3205 N N . ARG B 1 71 ? -22.078 -2.859 -20.484 1 97.12 71 ARG B N 1
ATOM 3206 C CA . ARG B 1 71 ? -21.719 -3.781 -19.422 1 97.12 71 ARG B CA 1
ATOM 3207 C C . ARG B 1 71 ? -20.312 -4.348 -19.641 1 97.12 71 ARG B C 1
ATOM 3209 O O . ARG B 1 71 ? -19.531 -4.473 -18.703 1 97.12 71 ARG B O 1
ATOM 3216 N N . ILE B 1 72 ? -20.016 -4.66 -20.859 1 96.75 72 ILE B N 1
ATOM 3217 C CA . ILE B 1 72 ? -18.688 -5.176 -21.203 1 96.75 72 ILE B CA 1
ATOM 3218 C C . ILE B 1 72 ? -17.625 -4.125 -20.875 1 96.75 72 ILE B C 1
ATOM 3220 O O . ILE B 1 72 ? -16.547 -4.449 -20.375 1 96.75 72 ILE B O 1
ATOM 3224 N N . GLN B 1 73 ? -17.953 -2.885 -21.125 1 96.75 73 GLN B N 1
ATOM 3225 C CA . GLN B 1 73 ? -17.031 -1.799 -20.812 1 96.75 73 GLN B CA 1
ATOM 3226 C C . GLN B 1 73 ? -16.797 -1.696 -19.312 1 96.75 73 GLN B C 1
ATOM 3228 O O . GLN B 1 73 ? -15.68 -1.444 -18.859 1 96.75 73 GLN B O 1
ATOM 3233 N N . GLN B 1 74 ? -17.844 -1.869 -18.547 1 97.81 74 GLN B N 1
ATOM 3234 C CA . GLN B 1 74 ? -17.734 -1.87 -17.094 1 97.81 74 GLN B CA 1
ATOM 3235 C C . GLN B 1 74 ? -16.812 -2.992 -16.625 1 97.81 74 GLN B C 1
ATOM 3237 O O . GLN B 1 74 ? -15.93 -2.768 -15.797 1 97.81 74 GLN B O 1
ATOM 3242 N N . VAL B 1 75 ? -17.016 -4.145 -17.188 1 98.25 75 VAL B N 1
ATOM 3243 C CA . VAL B 1 75 ? -16.219 -5.312 -16.828 1 98.25 75 VAL B CA 1
ATOM 3244 C C . VAL B 1 75 ? -14.766 -5.09 -17.219 1 98.25 75 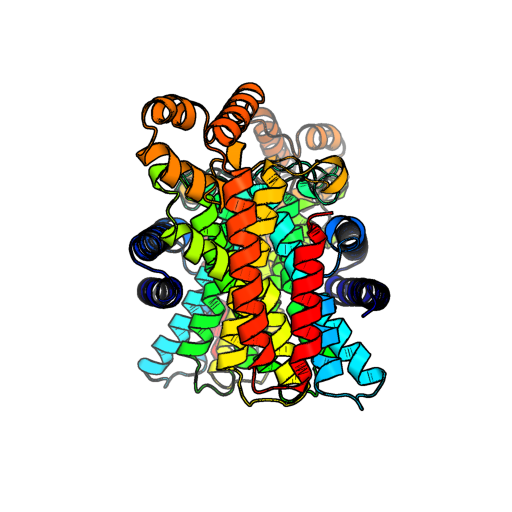VAL B C 1
ATOM 3246 O O . VAL B 1 75 ? -13.852 -5.414 -16.453 1 98.25 75 VAL B O 1
ATOM 3249 N N . ALA B 1 76 ? -14.586 -4.512 -18.375 1 98.38 76 ALA B N 1
ATOM 3250 C CA . ALA B 1 76 ? -13.227 -4.227 -18.828 1 98.38 76 ALA B CA 1
ATOM 3251 C C . ALA B 1 76 ? -12.539 -3.203 -17.938 1 98.38 76 ALA B C 1
ATOM 3253 O O . ALA B 1 76 ? -11.328 -3.27 -17.734 1 98.38 76 ALA B O 1
ATOM 3254 N N . THR B 1 77 ? -13.281 -2.25 -17.422 1 98.62 77 THR B N 1
ATOM 3255 C CA . THR B 1 77 ? -12.727 -1.28 -16.484 1 98.62 77 THR B CA 1
ATOM 3256 C C . THR B 1 77 ? -12.289 -1.966 -15.188 1 98.62 77 THR B C 1
ATOM 3258 O O . THR B 1 77 ? -11.242 -1.631 -14.625 1 98.62 77 THR B O 1
ATOM 3261 N N . VAL B 1 78 ? -13.086 -2.938 -14.766 1 98.75 78 VAL B N 1
ATOM 3262 C CA . VAL B 1 78 ? -12.672 -3.734 -13.609 1 98.75 78 VAL B CA 1
ATOM 3263 C C . VAL B 1 78 ? -11.391 -4.496 -13.938 1 98.75 78 VAL B C 1
ATOM 3265 O O . VAL B 1 78 ? -10.484 -4.582 -13.109 1 98.75 78 VAL B O 1
ATOM 3268 N N . GLY B 1 79 ? -11.344 -5.047 -15.164 1 98.44 79 GLY B N 1
ATOM 3269 C CA . GLY B 1 79 ? -10.125 -5.684 -15.625 1 98.44 79 GLY B CA 1
ATOM 3270 C C . GLY B 1 79 ? -8.922 -4.754 -15.617 1 98.44 79 GLY B C 1
ATOM 3271 O O . GLY B 1 79 ? -7.812 -5.164 -15.273 1 98.44 79 GLY B O 1
ATOM 3272 N N . ALA B 1 80 ? -9.141 -3.506 -15.977 1 98.31 80 ALA B N 1
ATOM 3273 C CA . ALA B 1 80 ? -8.086 -2.5 -15.938 1 98.31 80 ALA B CA 1
ATOM 3274 C C . ALA B 1 80 ? -7.578 -2.295 -14.516 1 98.31 80 ALA B C 1
ATOM 3276 O O . ALA B 1 80 ? -6.387 -2.055 -14.305 1 98.31 80 ALA B O 1
ATOM 3277 N N . CYS B 1 81 ? -8.445 -2.408 -13.547 1 98.62 81 CYS B N 1
ATOM 3278 C CA . CYS B 1 81 ? -8.039 -2.285 -12.148 1 98.62 81 CYS B CA 1
ATOM 3279 C C . CYS B 1 81 ? -7.09 -3.41 -11.758 1 98.62 81 CYS B C 1
ATOM 3281 O O . CYS B 1 81 ? -6.18 -3.209 -10.953 1 98.62 81 CYS B O 1
ATOM 3283 N N . LEU B 1 82 ? -7.281 -4.59 -12.336 1 98.5 82 LEU B N 1
ATOM 3284 C CA . LEU B 1 82 ? -6.352 -5.684 -12.086 1 98.5 82 LEU B CA 1
ATOM 3285 C C . LEU B 1 82 ? -4.977 -5.375 -12.672 1 98.5 82 LEU B C 1
ATOM 3287 O O . LEU B 1 82 ? -3.951 -5.734 -12.086 1 98.5 82 LEU B O 1
ATOM 3291 N N . GLU B 1 83 ? -4.973 -4.73 -13.797 1 98.25 83 GLU B N 1
ATOM 3292 C CA . GLU B 1 83 ? -3.703 -4.352 -14.406 1 98.25 83 GLU B CA 1
ATOM 3293 C C . GLU B 1 83 ? -2.998 -3.271 -13.586 1 98.25 83 GLU B C 1
ATOM 3295 O O . GLU B 1 83 ? -1.769 -3.262 -13.492 1 98.25 83 GLU B O 1
ATOM 3300 N N . ILE B 1 84 ? -3.74 -2.385 -13.055 1 98.5 84 ILE B N 1
ATOM 3301 C CA . ILE B 1 84 ? -3.18 -1.376 -12.164 1 98.5 84 ILE B CA 1
ATOM 3302 C C . ILE B 1 84 ? -2.611 -2.049 -10.914 1 98.5 84 ILE B C 1
ATOM 3304 O O . ILE B 1 84 ? -1.525 -1.695 -10.453 1 98.5 84 ILE B O 1
ATOM 3308 N N . LEU B 1 85 ? -3.318 -3.014 -10.391 1 98.5 85 LEU B N 1
ATOM 3309 C CA . LEU B 1 85 ? -2.836 -3.783 -9.25 1 98.5 85 LEU B CA 1
ATOM 3310 C C . LEU B 1 85 ? -1.519 -4.477 -9.578 1 98.5 85 LEU B C 1
ATOM 3312 O O . LEU B 1 85 ? -0.601 -4.5 -8.758 1 98.5 85 LEU B O 1
ATOM 3316 N N . GLN B 1 86 ? -1.462 -5.035 -10.742 1 97.69 86 GLN B N 1
ATOM 3317 C CA . GLN B 1 86 ? -0.226 -5.668 -11.188 1 97.69 86 GLN B CA 1
ATOM 3318 C C . GLN B 1 86 ? 0.923 -4.664 -11.234 1 97.69 86 GLN B C 1
ATOM 3320 O O . GLN B 1 86 ? 2.041 -4.977 -10.82 1 97.69 86 GLN B O 1
ATOM 3325 N N . ALA B 1 87 ? 0.675 -3.516 -11.789 1 97.69 87 ALA B N 1
ATOM 3326 C CA . ALA B 1 87 ? 1.702 -2.479 -11.859 1 97.69 87 ALA B CA 1
ATOM 3327 C C . ALA B 1 87 ? 2.166 -2.072 -10.461 1 97.69 87 ALA B C 1
ATOM 3329 O O . ALA B 1 87 ? 3.357 -1.853 -10.242 1 97.69 87 ALA B O 1
ATOM 3330 N N . PHE B 1 88 ? 1.213 -1.945 -9.57 1 98.19 88 PHE B N 1
ATOM 3331 C CA . PHE B 1 88 ? 1.498 -1.696 -8.156 1 98.19 88 PHE B CA 1
ATOM 3332 C C . PHE B 1 88 ? 2.479 -2.729 -7.613 1 98.19 88 PHE B C 1
ATOM 3334 O O . PHE B 1 88 ? 3.52 -2.369 -7.059 1 98.19 88 PHE B O 1
ATOM 3341 N N . PHE B 1 89 ? 2.256 -3.979 -7.816 1 97.94 89 PHE B N 1
ATOM 3342 C CA . PHE B 1 89 ? 3.121 -5.047 -7.328 1 97.94 89 PHE B CA 1
ATOM 3343 C C . PHE B 1 89 ? 4.492 -4.977 -7.992 1 97.94 89 PHE B C 1
ATOM 3345 O O . PHE B 1 89 ? 5.516 -5.172 -7.332 1 97.94 89 PHE B O 1
ATOM 3352 N N . LEU B 1 90 ? 4.539 -4.703 -9.289 1 96.44 90 LEU B N 1
ATOM 3353 C CA . LEU B 1 90 ? 5.793 -4.688 -10.039 1 96.44 90 LEU B CA 1
ATOM 3354 C C . LEU B 1 90 ? 6.699 -3.562 -9.555 1 96.44 90 LEU B C 1
ATOM 3356 O O . LEU B 1 90 ? 7.914 -3.748 -9.422 1 96.44 90 LEU B O 1
ATOM 3360 N N . ILE B 1 91 ? 6.133 -2.426 -9.289 1 97.81 91 ILE B N 1
ATOM 3361 C CA . ILE B 1 91 ? 6.918 -1.292 -8.812 1 97.81 91 ILE B CA 1
ATOM 3362 C C . ILE B 1 91 ? 7.605 -1.652 -7.496 1 97.81 91 ILE B C 1
ATOM 3364 O O . ILE B 1 91 ? 8.805 -1.413 -7.328 1 97.81 91 ILE B O 1
ATOM 3368 N N . PHE B 1 92 ? 6.891 -2.244 -6.605 1 97.94 92 PHE B N 1
ATOM 3369 C CA . PHE B 1 92 ? 7.438 -2.605 -5.301 1 97.94 92 PHE B CA 1
ATOM 3370 C C . PHE B 1 92 ? 8.484 -3.701 -5.438 1 97.94 92 PHE B C 1
ATOM 3372 O O . PHE B 1 92 ? 9.562 -3.617 -4.84 1 97.94 92 PHE B O 1
ATOM 3379 N N . ASP B 1 93 ? 8.156 -4.652 -6.223 1 95.44 93 ASP B N 1
ATOM 3380 C CA . ASP B 1 93 ? 9.102 -5.742 -6.461 1 95.44 93 ASP B CA 1
ATOM 3381 C C . ASP B 1 93 ? 10.414 -5.219 -7.043 1 95.44 93 ASP B C 1
ATOM 3383 O O . ASP B 1 93 ? 11.492 -5.625 -6.613 1 95.44 93 ASP B O 1
ATOM 3387 N N . ASP B 1 94 ? 10.297 -4.348 -8.047 1 95.31 94 ASP B N 1
ATOM 3388 C CA . ASP B 1 94 ? 11.469 -3.785 -8.703 1 95.31 94 ASP B CA 1
ATOM 3389 C C . ASP B 1 94 ? 12.344 -3.02 -7.711 1 95.31 94 ASP B C 1
ATOM 3391 O O . ASP B 1 94 ? 13.57 -3.088 -7.773 1 95.31 94 ASP B O 1
ATOM 3395 N N . VAL B 1 95 ? 11.742 -2.316 -6.801 1 96.88 95 VAL B N 1
ATOM 3396 C CA . VAL B 1 95 ? 12.477 -1.558 -5.797 1 96.88 95 VAL B CA 1
ATOM 3397 C C . VAL B 1 95 ? 13.164 -2.518 -4.824 1 96.88 95 VAL B C 1
ATOM 3399 O O . VAL B 1 95 ? 14.352 -2.379 -4.543 1 96.88 95 VAL B O 1
ATOM 3402 N N . MET B 1 96 ? 12.469 -3.496 -4.352 1 95.44 96 MET B N 1
ATOM 3403 C CA . MET B 1 96 ? 12.984 -4.406 -3.33 1 95.44 96 MET B CA 1
ATOM 3404 C C . MET B 1 96 ? 14.094 -5.281 -3.893 1 95.44 96 MET B C 1
ATOM 3406 O O . MET B 1 96 ? 15.07 -5.586 -3.195 1 95.44 96 MET B O 1
ATOM 3410 N N . ASP B 1 97 ? 13.953 -5.57 -5.176 1 91.12 97 ASP B N 1
ATOM 3411 C CA . ASP B 1 97 ? 14.914 -6.469 -5.801 1 91.12 97 ASP B CA 1
ATOM 3412 C C . ASP B 1 97 ? 16.062 -5.684 -6.438 1 91.12 97 ASP B C 1
ATOM 3414 O O . ASP B 1 97 ? 17.078 -6.262 -6.82 1 91.12 97 ASP B O 1
ATOM 3418 N N . GLY B 1 98 ? 15.867 -4.414 -6.594 1 91.56 98 GLY B N 1
ATOM 3419 C CA . GLY B 1 98 ? 16.859 -3.59 -7.258 1 91.56 98 GLY B CA 1
ATOM 3420 C C . GLY B 1 98 ? 16.906 -3.805 -8.758 1 91.56 98 GLY B C 1
ATOM 3421 O O . GLY B 1 98 ? 17.969 -3.662 -9.375 1 91.56 98 GLY B O 1
ATOM 3422 N N . SER B 1 99 ? 15.773 -4.211 -9.273 1 90.69 99 SER B N 1
ATOM 3423 C CA . SER B 1 99 ? 15.711 -4.406 -10.719 1 90.69 99 SER B CA 1
ATOM 3424 C C . SER B 1 99 ? 15.82 -3.076 -11.461 1 90.69 99 SER B C 1
ATOM 3426 O O . SER B 1 99 ? 15.281 -2.062 -11.008 1 90.69 99 SER B O 1
ATOM 3428 N N . THR B 1 100 ? 16.422 -3.135 -12.703 1 92.06 100 THR B N 1
ATOM 3429 C CA . THR B 1 100 ? 16.641 -1.884 -13.422 1 92.06 100 THR B CA 1
ATOM 3430 C C . THR B 1 100 ? 15.812 -1.847 -14.695 1 92.06 100 THR B C 1
ATOM 3432 O O . THR B 1 100 ? 15.617 -0.781 -15.289 1 92.06 100 THR B O 1
ATOM 3435 N N . THR B 1 101 ? 15.297 -3.068 -15.109 1 89.88 101 THR B N 1
ATOM 3436 C CA . THR B 1 101 ? 14.492 -3.111 -16.328 1 89.88 101 THR B CA 1
ATOM 3437 C C . THR B 1 101 ? 13.234 -3.939 -16.125 1 89.88 101 THR B C 1
ATOM 3439 O O . THR B 1 101 ? 13.234 -4.902 -15.352 1 89.88 101 THR B O 1
ATOM 3442 N N . ARG B 1 102 ? 12.188 -3.518 -16.781 1 86.88 102 ARG B N 1
ATOM 3443 C CA . ARG B 1 102 ? 10.883 -4.18 -16.781 1 86.88 102 ARG B CA 1
ATOM 3444 C C . ARG B 1 102 ? 10.156 -3.969 -18.109 1 86.88 102 ARG B C 1
ATOM 3446 O O . ARG B 1 102 ? 9.984 -2.832 -18.547 1 86.88 102 ARG B O 1
ATOM 3453 N N . ARG B 1 103 ? 9.812 -5.027 -18.688 1 83.56 103 ARG B N 1
ATOM 3454 C CA . ARG B 1 103 ? 9.078 -4.965 -19.953 1 83.56 103 ARG B CA 1
ATOM 3455 C C . ARG B 1 103 ? 9.859 -4.184 -21 1 83.56 103 ARG B C 1
ATOM 3457 O O . ARG B 1 103 ? 9.289 -3.363 -21.719 1 83.56 103 ARG B O 1
ATOM 3464 N N . GLY B 1 104 ? 11.125 -4.367 -20.938 1 84.62 104 GLY B N 1
ATOM 3465 C CA . GLY B 1 104 ? 11.977 -3.75 -21.938 1 84.62 104 GLY B CA 1
ATOM 3466 C C . GLY B 1 104 ? 12.242 -2.279 -21.672 1 84.62 104 GLY B C 1
ATOM 3467 O O . GLY B 1 104 ? 12.898 -1.608 -22.484 1 84.62 104 GLY B O 1
ATOM 3468 N N . LYS B 1 105 ? 11.734 -1.777 -20.562 1 90.06 105 LYS B N 1
ATOM 3469 C CA . LYS B 1 105 ? 11.922 -0.382 -20.172 1 90.06 105 LYS B CA 1
ATOM 3470 C C . LYS B 1 105 ? 12.648 -0.276 -18.828 1 90.06 105 LYS B C 1
ATOM 3472 O O . LYS B 1 105 ? 12.703 -1.245 -18.078 1 90.06 105 LYS B O 1
ATOM 3477 N N . PRO B 1 106 ? 13.25 0.939 -18.609 1 94.44 106 PRO B N 1
ATOM 3478 C CA . PRO B 1 106 ? 13.766 1.134 -17.25 1 94.44 106 PRO B CA 1
ATOM 3479 C C . PRO B 1 106 ? 12.68 1.019 -16.172 1 94.44 106 PRO B C 1
ATOM 3481 O O . PRO B 1 106 ? 11.547 1.461 -16.391 1 94.44 106 PRO B O 1
ATOM 3484 N N . CYS B 1 107 ? 13.016 0.406 -15.086 1 96.06 107 CYS B N 1
ATOM 3485 C CA . CYS B 1 107 ? 12.07 0.371 -13.969 1 96.06 107 CYS B CA 1
ATOM 3486 C C . CYS B 1 107 ? 11.711 1.78 -13.516 1 96.06 107 CYS B C 1
ATOM 3488 O O . CYS B 1 107 ? 12.539 2.691 -13.594 1 96.06 107 CYS B O 1
ATOM 3490 N N . TRP B 1 108 ? 10.578 1.948 -13.008 1 97.62 108 TRP B N 1
ATOM 3491 C CA . TRP B 1 108 ? 10.055 3.258 -12.633 1 97.62 108 TRP B CA 1
ATOM 3492 C C . TRP B 1 108 ? 10.984 3.955 -11.648 1 97.62 108 TRP B C 1
ATOM 3494 O O . TRP B 1 108 ? 11.266 5.148 -11.781 1 97.62 108 TRP B O 1
ATOM 3504 N N . HIS B 1 109 ? 11.562 3.223 -10.68 1 97.69 109 HIS B N 1
ATOM 3505 C CA . HIS B 1 109 ? 12.375 3.82 -9.633 1 97.69 109 HIS B CA 1
ATOM 3506 C C . HIS B 1 109 ? 13.719 4.293 -10.172 1 97.69 109 HIS B C 1
ATOM 3508 O O . HIS B 1 109 ? 14.445 5.031 -9.5 1 97.69 109 HIS B O 1
ATOM 3514 N N . THR B 1 110 ? 14.062 3.836 -11.398 1 96.94 110 THR B N 1
ATOM 3515 C CA . THR B 1 110 ? 15.344 4.23 -11.984 1 96.94 110 THR B CA 1
ATOM 3516 C C . THR B 1 110 ? 15.172 5.469 -12.859 1 96.94 110 THR B C 1
ATOM 3518 O O . THR B 1 110 ? 16.156 6.039 -13.336 1 96.94 110 THR B O 1
ATOM 3521 N N . MET B 1 111 ? 13.906 5.84 -13.086 1 95.69 111 MET B N 1
ATOM 3522 C CA . MET B 1 111 ? 13.648 7.027 -13.898 1 95.69 111 MET B CA 1
ATOM 3523 C C . MET B 1 111 ? 14.219 8.273 -13.227 1 95.69 111 MET B C 1
ATOM 3525 O O . MET B 1 111 ? 14.227 8.375 -12 1 95.69 111 MET B O 1
ATOM 3529 N N . PRO B 1 112 ? 14.508 9.219 -14.133 1 90 112 PRO B N 1
ATOM 3530 C CA . PRO B 1 112 ? 15.016 10.469 -13.562 1 90 112 PRO B CA 1
ATOM 3531 C C . PRO B 1 112 ? 14.016 11.141 -12.625 1 90 112 PRO B C 1
ATOM 3533 O O . PRO B 1 112 ? 12.82 11.18 -12.93 1 90 112 PRO B O 1
ATOM 3536 N N . ASP B 1 113 ? 14.367 11.586 -11.469 1 88.25 113 ASP B N 1
ATOM 3537 C CA . ASP B 1 113 ? 13.609 12.383 -10.508 1 88.25 113 ASP B CA 1
ATOM 3538 C C . ASP B 1 113 ? 12.594 11.516 -9.758 1 88.25 113 ASP B C 1
ATOM 3540 O O . ASP B 1 113 ? 11.625 12.039 -9.203 1 88.25 113 ASP B O 1
ATOM 3544 N N . VAL B 1 114 ? 12.578 10.172 -9.961 1 95.44 114 VAL B N 1
ATOM 3545 C CA . VAL B 1 114 ? 11.633 9.32 -9.25 1 95.44 114 VAL B CA 1
ATOM 3546 C C . VAL B 1 114 ? 12.32 8.688 -8.039 1 95.44 114 VAL B C 1
ATOM 3548 O O . VAL B 1 114 ? 12.055 9.055 -6.898 1 95.44 114 VAL B O 1
ATOM 3551 N N . GLY B 1 115 ? 13.406 7.895 -8.281 1 95.06 115 GLY B N 1
ATOM 3552 C CA . GLY B 1 115 ? 14.094 7.223 -7.195 1 95.06 115 GLY B CA 1
ATOM 3553 C C . GLY B 1 115 ? 13.172 6.422 -6.301 1 95.06 115 GLY B C 1
ATOM 3554 O O . GLY B 1 115 ? 12.281 5.719 -6.789 1 95.06 115 GLY B O 1
ATOM 3555 N N . LEU B 1 116 ? 13.336 6.512 -4.996 1 96 116 LEU B N 1
ATOM 3556 C CA . LEU B 1 116 ? 12.547 5.719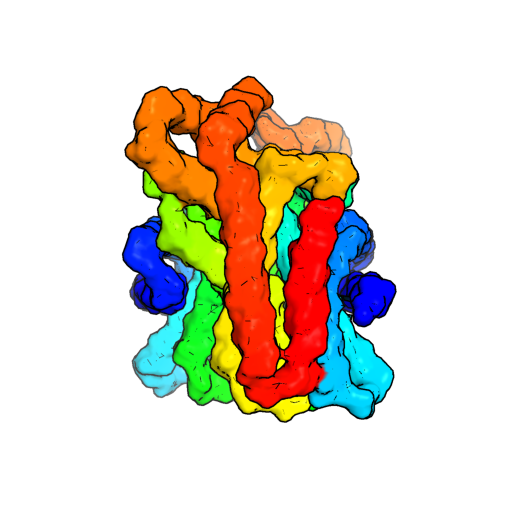 -4.055 1 96 116 LEU B CA 1
ATOM 3557 C C . LEU B 1 116 ? 11.148 6.301 -3.893 1 96 116 LEU B C 1
ATOM 3559 O O . LEU B 1 116 ? 10.273 5.66 -3.309 1 96 116 LEU B O 1
ATOM 3563 N N . ASN B 1 117 ? 10.898 7.469 -4.488 1 96.38 117 ASN B N 1
ATOM 3564 C CA . ASN B 1 117 ? 9.531 7.977 -4.508 1 96.38 117 ASN B CA 1
ATOM 3565 C C . ASN B 1 117 ? 8.609 7.07 -5.316 1 96.38 117 ASN B C 1
ATOM 3567 O O . ASN B 1 117 ? 7.383 7.203 -5.254 1 96.38 117 ASN B O 1
ATOM 3571 N N . ALA B 1 118 ? 9.266 6.148 -6.074 1 98.19 118 ALA B N 1
ATOM 3572 C CA . ALA B 1 118 ? 8.5 5.121 -6.781 1 98.19 118 ALA B CA 1
ATOM 3573 C C . ALA B 1 118 ? 7.586 4.363 -5.824 1 98.19 118 ALA B C 1
ATOM 3575 O O . ALA B 1 118 ? 6.5 3.93 -6.211 1 98.19 118 ALA B O 1
ATOM 3576 N N . ILE B 1 119 ? 8.008 4.266 -4.59 1 98.25 119 ILE B N 1
ATOM 3577 C CA . ILE B 1 119 ? 7.223 3.586 -3.564 1 98.25 119 ILE B CA 1
ATOM 3578 C C . ILE B 1 119 ? 5.895 4.312 -3.361 1 98.25 119 ILE B C 1
ATOM 3580 O O . ILE B 1 119 ? 4.832 3.689 -3.387 1 98.25 119 ILE B O 1
ATOM 3584 N N . ASN B 1 120 ? 5.918 5.57 -3.213 1 98.25 120 ASN B N 1
ATOM 3585 C CA . ASN B 1 120 ? 4.703 6.359 -3.055 1 98.25 120 ASN B CA 1
ATOM 3586 C C . ASN B 1 120 ? 3.824 6.293 -4.301 1 98.25 120 ASN B C 1
ATOM 3588 O O . ASN B 1 120 ? 2.598 6.27 -4.199 1 98.25 120 ASN B O 1
ATOM 3592 N N . ASP B 1 121 ? 4.477 6.324 -5.449 1 98.25 121 ASP B N 1
ATOM 3593 C CA . ASP B 1 121 ? 3.732 6.211 -6.699 1 98.25 121 ASP B CA 1
ATOM 3594 C C . ASP B 1 121 ? 2.992 4.875 -6.777 1 98.25 121 ASP B C 1
ATOM 3596 O O . ASP B 1 121 ? 1.874 4.809 -7.293 1 98.25 121 ASP B O 1
ATOM 3600 N N . GLY B 1 122 ? 3.664 3.799 -6.332 1 98.44 122 GLY B N 1
ATOM 3601 C CA . GLY B 1 122 ? 2.971 2.525 -6.234 1 98.44 122 GLY B CA 1
ATOM 3602 C C . GLY B 1 122 ? 1.742 2.582 -5.344 1 98.44 122 GLY B C 1
ATOM 3603 O O . GLY B 1 122 ? 0.688 2.051 -5.699 1 98.44 122 GLY B O 1
ATOM 3604 N N . LEU B 1 123 ? 1.875 3.244 -4.203 1 98.25 123 LEU B N 1
ATOM 3605 C CA . LEU B 1 123 ? 0.75 3.375 -3.283 1 98.25 123 LEU B CA 1
ATOM 3606 C C . LEU B 1 123 ? -0.374 4.191 -3.912 1 98.25 123 LEU B C 1
ATOM 3608 O O . LEU B 1 123 ? -1.553 3.938 -3.652 1 98.25 123 LEU B O 1
ATOM 3612 N N . LEU B 1 124 ? -0.015 5.16 -4.719 1 97.81 124 LEU B N 1
ATOM 3613 C CA . LEU B 1 124 ? -1.009 5.953 -5.434 1 97.81 124 LEU B CA 1
ATOM 3614 C C . LEU B 1 124 ? -1.859 5.07 -6.34 1 97.81 124 LEU B C 1
ATOM 3616 O O . LEU B 1 124 ? -3.084 5.211 -6.383 1 97.81 124 LEU B O 1
ATOM 3620 N N . LEU B 1 125 ? -1.216 4.176 -7.059 1 98.25 125 LEU B N 1
ATOM 3621 C CA . LEU B 1 125 ? -1.934 3.236 -7.91 1 98.25 125 LEU B CA 1
ATOM 3622 C C . LEU B 1 125 ? -2.889 2.377 -7.09 1 98.25 125 LEU B C 1
ATOM 3624 O O . LEU B 1 125 ? -4.062 2.238 -7.438 1 98.25 125 LEU B O 1
ATOM 3628 N N . ASP B 1 126 ? -2.375 1.864 -6 1 97.5 126 ASP B N 1
ATOM 3629 C CA . ASP B 1 126 ? -3.188 1.021 -5.129 1 97.5 126 ASP B CA 1
ATOM 3630 C C . ASP B 1 126 ? -4.41 1.778 -4.613 1 97.5 126 ASP B C 1
ATOM 3632 O O . ASP B 1 126 ? -5.527 1.257 -4.637 1 97.5 126 ASP B O 1
ATOM 3636 N N . SER B 1 127 ? -4.207 2.988 -4.176 1 95.56 127 SER B N 1
ATOM 3637 C CA . SER B 1 127 ? -5.281 3.775 -3.578 1 95.56 127 SER B CA 1
ATOM 3638 C C . SER B 1 127 ? -6.32 4.176 -4.621 1 95.56 127 SER B C 1
ATOM 3640 O O . SER B 1 127 ? -7.473 4.441 -4.281 1 95.56 127 SER B O 1
ATOM 3642 N N . ALA B 1 128 ? -5.961 4.227 -5.887 1 96.44 128 ALA B N 1
ATOM 3643 C CA . ALA B 1 128 ? -6.863 4.645 -6.957 1 96.44 128 ALA B CA 1
ATOM 3644 C C . ALA B 1 128 ? -7.871 3.545 -7.285 1 96.44 128 ALA B C 1
ATOM 3646 O O . ALA B 1 128 ? -8.977 3.828 -7.75 1 96.44 128 ALA B O 1
ATOM 3647 N N . ILE B 1 129 ? -7.531 2.297 -7.035 1 97.62 129 ILE B N 1
ATOM 3648 C CA . ILE B 1 129 ? -8.312 1.141 -7.457 1 97.62 129 ILE B CA 1
ATOM 3649 C C . ILE B 1 129 ? -9.703 1.197 -6.824 1 97.62 129 ILE B C 1
ATOM 3651 O O . ILE B 1 129 ? -10.711 1.024 -7.508 1 97.62 129 ILE B O 1
ATOM 3655 N N . ASN B 1 130 ? -9.727 1.488 -5.547 1 95.12 130 ASN B N 1
ATOM 3656 C CA . ASN B 1 130 ? -11.008 1.506 -4.844 1 95.12 130 ASN B CA 1
ATOM 3657 C C . ASN B 1 130 ? -11.961 2.537 -5.441 1 95.12 130 ASN B C 1
ATOM 3659 O O . ASN B 1 130 ? -13.156 2.277 -5.578 1 95.12 130 ASN B O 1
ATOM 3663 N N . GLY B 1 131 ? -11.422 3.758 -5.738 1 95.19 131 GLY B N 1
ATOM 3664 C CA . GLY B 1 131 ? -12.25 4.785 -6.34 1 95.19 131 GLY B CA 1
ATOM 3665 C C . GLY B 1 131 ? -12.828 4.379 -7.684 1 95.19 131 GLY B C 1
ATOM 3666 O O . GLY B 1 131 ? -14.008 4.605 -7.957 1 95.19 131 GLY B O 1
ATOM 3667 N N . VAL B 1 132 ? -12.039 3.715 -8.477 1 97.94 132 VAL B N 1
ATOM 3668 C CA . VAL B 1 132 ? -12.469 3.291 -9.805 1 97.94 132 VAL B CA 1
ATOM 3669 C C . VAL B 1 132 ? -13.547 2.215 -9.68 1 97.94 132 VAL B C 1
ATOM 3671 O O . VAL B 1 132 ? -14.57 2.277 -10.359 1 97.94 132 VAL B O 1
ATOM 3674 N N . LEU B 1 133 ? -13.359 1.26 -8.773 1 98.06 133 LEU B N 1
ATOM 3675 C CA . LEU B 1 133 ? -14.32 0.182 -8.57 1 98.06 133 LEU B CA 1
ATOM 3676 C C . LEU B 1 133 ? -15.656 0.729 -8.086 1 98.06 133 LEU B C 1
ATOM 3678 O O . LEU B 1 133 ? -16.719 0.295 -8.539 1 98.06 133 LEU B O 1
ATOM 3682 N N . ASN B 1 134 ? -15.57 1.692 -7.133 1 96.06 134 ASN B N 1
ATOM 3683 C CA . ASN B 1 134 ? -16.781 2.301 -6.609 1 96.06 134 ASN B CA 1
ATOM 3684 C C . ASN B 1 134 ? -17.594 2.984 -7.715 1 96.06 134 ASN B C 1
ATOM 3686 O O . ASN B 1 134 ? -18.812 2.891 -7.742 1 96.06 134 ASN B O 1
ATOM 3690 N N . ASP B 1 135 ? -16.891 3.646 -8.578 1 96.44 135 ASP B N 1
ATOM 3691 C CA . ASP B 1 135 ? -17.562 4.387 -9.648 1 96.44 135 ASP B CA 1
ATOM 3692 C C . ASP B 1 135 ? -18.156 3.438 -10.688 1 96.44 135 ASP B C 1
ATOM 3694 O O . ASP B 1 135 ? -19.328 3.553 -11.039 1 96.44 135 ASP B O 1
ATOM 3698 N N . VAL B 1 136 ? -17.375 2.484 -11.094 1 97.75 136 VAL B N 1
ATOM 3699 C CA . VAL B 1 136 ? -17.766 1.655 -12.234 1 97.75 136 VAL B CA 1
ATOM 3700 C C . VAL B 1 136 ? -18.828 0.649 -11.805 1 97.75 136 VAL B C 1
ATOM 3702 O O . VAL B 1 136 ? -19.672 0.251 -12.602 1 97.75 136 VAL B O 1
ATOM 3705 N N . LEU B 1 137 ? -18.828 0.274 -10.5 1 97.88 137 LEU B N 1
ATOM 3706 C CA . LEU B 1 137 ? -19.766 -0.737 -10.016 1 97.88 137 LEU B CA 1
ATOM 3707 C C . LEU B 1 137 ? -20.797 -0.12 -9.078 1 97.88 137 LEU B C 1
ATOM 3709 O O . LEU B 1 137 ? -21.344 -0.807 -8.211 1 97.88 137 LEU B O 1
ATOM 3713 N N . GLU B 1 138 ? -21.016 1.184 -9.125 1 95.56 138 GLU B N 1
ATOM 3714 C CA . GLU B 1 138 ? -21.844 1.946 -8.203 1 95.56 138 GLU B CA 1
ATOM 3715 C C . GLU B 1 138 ? -23.188 1.266 -7.977 1 95.56 138 GLU B C 1
ATOM 3717 O O . GLU B 1 138 ? -23.672 1.189 -6.848 1 95.56 138 GLU B O 1
ATOM 3722 N N . ASN B 1 139 ? -23.828 0.636 -8.977 1 95 139 ASN B N 1
ATOM 3723 C CA . ASN B 1 139 ? -25.156 0.054 -8.852 1 95 139 ASN B CA 1
ATOM 3724 C C . ASN B 1 139 ? -25.109 -1.47 -8.922 1 95 139 ASN B C 1
ATOM 3726 O O . ASN B 1 139 ? -26.156 -2.123 -8.992 1 95 139 ASN B O 1
ATOM 3730 N N . ASP B 1 140 ? -23.938 -2.01 -8.906 1 97.06 140 ASP B N 1
ATOM 3731 C CA . ASP B 1 140 ? -23.812 -3.463 -8.984 1 97.06 140 ASP B CA 1
ATOM 3732 C C . ASP B 1 140 ? -23.984 -4.098 -7.602 1 97.06 140 ASP B C 1
ATOM 3734 O O . ASP B 1 140 ? -23.297 -3.713 -6.652 1 97.06 140 ASP B O 1
ATOM 3738 N N . PRO B 1 141 ? -24.844 -5.078 -7.484 1 96.62 141 PRO B N 1
ATOM 3739 C CA . PRO B 1 141 ? -25.078 -5.691 -6.176 1 96.62 141 PRO B CA 1
ATOM 3740 C C . PRO B 1 141 ? -23.844 -6.426 -5.633 1 96.62 141 PRO B C 1
ATOM 3742 O O . PRO B 1 141 ? -23.766 -6.703 -4.434 1 96.62 141 PRO B O 1
ATOM 3745 N N . ASN B 1 142 ? -22.875 -6.746 -6.523 1 97.38 142 ASN B N 1
ATOM 3746 C CA . ASN B 1 142 ? -21.703 -7.504 -6.102 1 97.38 142 ASN B CA 1
ATOM 3747 C C . ASN B 1 142 ? -20.484 -6.602 -5.91 1 97.38 142 ASN B C 1
ATOM 3749 O O . ASN B 1 142 ? -19.359 -7.09 -5.789 1 97.38 142 ASN B O 1
ATOM 3753 N N . LYS B 1 143 ? -20.672 -5.293 -5.895 1 97.31 143 LYS B N 1
ATOM 3754 C CA . LYS B 1 143 ? -19.594 -4.316 -5.801 1 97.31 143 LYS B CA 1
ATOM 3755 C C . LYS B 1 143 ? -18.688 -4.613 -4.605 1 97.31 143 LYS B C 1
ATOM 3757 O O . LYS B 1 143 ? -17.469 -4.699 -4.754 1 97.31 143 LYS B O 1
ATOM 3762 N N . ASP B 1 144 ? -19.281 -4.863 -3.434 1 94.81 144 ASP B N 1
ATOM 3763 C CA . ASP B 1 144 ? -18.516 -5.043 -2.207 1 94.81 144 ASP B CA 1
ATOM 3764 C C . ASP B 1 144 ? -17.719 -6.355 -2.24 1 94.81 144 ASP B C 1
ATOM 3766 O O . ASP B 1 144 ? -16.594 -6.422 -1.755 1 94.81 144 ASP B O 1
ATOM 3770 N N . THR B 1 145 ? -18.328 -7.363 -2.814 1 96.94 145 THR B N 1
ATOM 3771 C CA . THR B 1 145 ? -17.656 -8.648 -2.918 1 96.94 145 THR B CA 1
ATOM 3772 C C . THR B 1 145 ? -16.469 -8.562 -3.889 1 96.94 145 THR B C 1
ATOM 3774 O O . THR B 1 145 ? -15.414 -9.133 -3.635 1 96.94 145 THR B O 1
ATOM 3777 N N . VAL B 1 146 ? -16.672 -7.84 -4.992 1 98.25 146 VAL B N 1
ATOM 3778 C CA . VAL B 1 146 ? -15.586 -7.641 -5.945 1 98.25 146 VAL B CA 1
ATOM 3779 C C . VAL B 1 146 ? -14.43 -6.895 -5.273 1 98.25 146 VAL B C 1
ATOM 3781 O O . VAL B 1 146 ? -13.273 -7.297 -5.395 1 98.25 146 VAL B O 1
ATOM 3784 N N . SER B 1 147 ? -14.781 -5.855 -4.523 1 97.06 147 SER B N 1
ATOM 3785 C CA . SER B 1 147 ? -13.766 -5.098 -3.805 1 97.06 147 SER B CA 1
ATOM 3786 C C . SER B 1 147 ? -13.023 -5.98 -2.805 1 97.06 147 SER B C 1
ATOM 3788 O O . SER B 1 147 ? -11.805 -5.867 -2.656 1 97.06 147 SER B O 1
ATOM 3790 N N . SER B 1 148 ? -13.719 -6.875 -2.176 1 96.12 148 SER B N 1
ATOM 3791 C CA . SER B 1 148 ? -13.117 -7.777 -1.198 1 96.12 148 SER B CA 1
ATOM 3792 C C . SER B 1 148 ? -12.141 -8.734 -1.861 1 96.12 148 SER B C 1
ATOM 3794 O O . SER B 1 148 ? -11.141 -9.125 -1.255 1 96.12 148 SER B O 1
ATOM 3796 N N . ILE B 1 149 ? -12.391 -9.109 -3.08 1 97.69 149 ILE B N 1
ATOM 3797 C CA . ILE B 1 149 ? -11.492 -10 -3.809 1 97.69 149 ILE B CA 1
ATOM 3798 C C . ILE B 1 149 ? -10.18 -9.266 -4.105 1 97.69 149 ILE B C 1
ATOM 3800 O O . ILE B 1 149 ? -9.102 -9.852 -3.99 1 97.69 149 ILE B O 1
ATOM 3804 N N . PHE B 1 150 ? -10.281 -7.98 -4.484 1 98.19 150 PHE B N 1
ATOM 3805 C CA . PHE B 1 150 ? -9.07 -7.188 -4.695 1 98.19 150 PHE B CA 1
ATOM 3806 C C . PHE B 1 150 ? -8.25 -7.109 -3.416 1 98.19 150 PHE B C 1
ATOM 3808 O O . PHE B 1 150 ? -7.031 -7.301 -3.443 1 98.19 150 PHE B O 1
ATOM 3815 N N . LEU B 1 151 ? -8.891 -6.879 -2.318 1 96.5 151 LEU B N 1
ATOM 3816 C CA . LEU B 1 151 ? -8.203 -6.758 -1.036 1 96.5 151 LEU B CA 1
ATOM 3817 C C . LEU B 1 151 ? -7.551 -8.086 -0.645 1 96.5 151 LEU B C 1
ATOM 3819 O O . LEU B 1 151 ? -6.414 -8.102 -0.166 1 96.5 151 LEU B O 1
ATOM 3823 N N . ARG B 1 152 ? -8.258 -9.117 -0.872 1 96.12 152 ARG B N 1
ATOM 3824 C CA . ARG B 1 152 ? -7.73 -10.438 -0.546 1 96.12 152 ARG B CA 1
ATOM 3825 C C . ARG B 1 152 ? -6.539 -10.789 -1.435 1 96.12 152 ARG B C 1
ATOM 3827 O O . ARG B 1 152 ? -5.539 -11.328 -0.957 1 96.12 152 ARG B O 1
ATOM 3834 N N . ALA B 1 153 ? -6.723 -10.531 -2.684 1 97.31 153 ALA B N 1
ATOM 3835 C CA . ALA B 1 153 ? -5.625 -10.781 -3.613 1 97.31 153 ALA B CA 1
ATOM 3836 C C . ALA B 1 153 ? -4.367 -10.023 -3.197 1 97.31 153 ALA B C 1
ATOM 3838 O O . ALA B 1 153 ? -3.262 -10.57 -3.254 1 97.31 153 ALA B O 1
ATOM 3839 N N . LYS B 1 154 ? -4.508 -8.797 -2.775 1 97.5 154 LYS B N 1
ATOM 3840 C CA . LYS B 1 154 ? -3.375 -8 -2.309 1 97.5 154 LYS B CA 1
ATOM 3841 C C . LYS B 1 154 ? -2.75 -8.617 -1.06 1 97.5 154 LYS B C 1
ATOM 3843 O O . LYS B 1 154 ? -1.527 -8.758 -0.976 1 97.5 154 LYS B O 1
ATOM 3848 N N . GLN B 1 155 ? -3.561 -8.984 -0.141 1 97.12 155 GLN B N 1
ATOM 3849 C CA . GLN B 1 155 ? -3.09 -9.57 1.108 1 97.12 155 GLN B CA 1
ATOM 3850 C C . GLN B 1 155 ? -2.307 -10.852 0.853 1 97.12 155 GLN B C 1
ATOM 3852 O O . GLN B 1 155 ? -1.215 -11.039 1.395 1 97.12 155 GLN B O 1
ATOM 3857 N N . MET B 1 156 ? -2.863 -11.695 0.028 1 97.75 156 MET B N 1
ATOM 3858 C CA . MET B 1 156 ? -2.217 -12.977 -0.26 1 97.75 156 MET B CA 1
ATOM 3859 C C . MET B 1 156 ? -0.901 -12.766 -1.002 1 97.75 156 MET B C 1
ATOM 3861 O O . MET B 1 156 ? 0.092 -13.438 -0.719 1 97.75 156 MET B O 1
ATOM 3865 N N . THR B 1 157 ? -0.942 -11.82 -1.915 1 98.31 157 THR B N 1
ATOM 3866 C CA . THR B 1 157 ? 0.254 -11.562 -2.707 1 98.31 157 THR B CA 1
ATOM 3867 C C . THR B 1 157 ? 1.383 -11.039 -1.823 1 98.31 157 THR B C 1
ATOM 3869 O O . THR B 1 157 ? 2.545 -11.398 -2.01 1 98.31 157 THR B O 1
ATOM 3872 N N . VAL B 1 158 ? 1.077 -10.219 -0.862 1 97.75 158 VAL B N 1
ATOM 3873 C CA . VAL B 1 158 ? 2.059 -9.664 0.064 1 97.75 158 VAL B CA 1
ATOM 3874 C C . VAL B 1 158 ? 2.666 -10.781 0.904 1 97.75 158 VAL B C 1
ATOM 3876 O O . VAL B 1 158 ? 3.869 -10.781 1.183 1 97.75 158 VAL B O 1
ATOM 3879 N N . ILE B 1 159 ? 1.874 -11.727 1.274 1 97.25 159 ILE B N 1
ATOM 3880 C CA . ILE B 1 159 ? 2.344 -12.891 2.025 1 97.25 159 ILE B CA 1
ATOM 3881 C C . ILE B 1 159 ? 3.293 -13.711 1.159 1 97.25 159 ILE B C 1
ATOM 3883 O O . ILE B 1 159 ? 4.367 -14.109 1.612 1 97.25 159 ILE B O 1
ATOM 3887 N N . GLY B 1 160 ? 2.855 -13.969 -0.062 1 97.69 160 GLY B N 1
ATOM 3888 C CA . GLY B 1 160 ? 3.729 -14.672 -0.984 1 97.69 160 GLY B CA 1
ATOM 3889 C C . GLY B 1 160 ? 5.055 -13.977 -1.206 1 97.69 160 GLY B C 1
ATOM 3890 O O . GLY B 1 160 ? 6.102 -14.617 -1.27 1 97.69 160 GLY B O 1
ATOM 3891 N N . GLN B 1 161 ? 5.023 -12.656 -1.342 1 97.25 161 GLN B N 1
ATOM 3892 C CA . GLN B 1 161 ? 6.23 -11.859 -1.536 1 97.25 161 GLN B CA 1
ATOM 3893 C C . GLN B 1 161 ? 7.145 -11.938 -0.319 1 97.25 161 GLN B C 1
ATOM 3895 O O . GLN B 1 161 ? 8.367 -11.953 -0.457 1 97.25 161 GLN B O 1
ATOM 3900 N N . MET B 1 162 ? 6.562 -11.953 0.891 1 96.31 162 MET B N 1
ATOM 3901 C CA . MET B 1 162 ? 7.352 -12.109 2.111 1 96.31 162 MET B CA 1
ATOM 3902 C C . MET B 1 162 ? 8.164 -13.391 2.072 1 96.31 162 MET B C 1
ATOM 3904 O O . MET B 1 162 ? 9.359 -13.391 2.379 1 96.31 162 MET B O 1
ATOM 3908 N N . LEU B 1 163 ? 7.531 -14.445 1.688 1 96.38 163 LEU B N 1
ATOM 3909 C CA . LEU B 1 163 ? 8.211 -15.734 1.601 1 96.38 163 LEU B CA 1
ATOM 3910 C C . LEU B 1 163 ? 9.266 -15.719 0.5 1 96.38 163 LEU B C 1
ATOM 3912 O O . LEU B 1 163 ? 10.367 -16.25 0.683 1 96.38 163 LEU B O 1
ATOM 3916 N N . ASP B 1 164 ? 8.883 -15.102 -0.6 1 96.19 164 ASP B N 1
ATOM 3917 C CA . ASP B 1 164 ? 9.797 -15 -1.735 1 96.19 164 ASP B CA 1
ATOM 3918 C C . ASP B 1 164 ? 11.07 -14.258 -1.347 1 96.19 164 ASP B C 1
ATOM 3920 O O . ASP B 1 164 ? 12.172 -14.68 -1.708 1 96.19 164 ASP B O 1
ATOM 3924 N N . ASN B 1 165 ? 10.945 -13.211 -0.553 1 93.88 165 ASN B N 1
ATOM 3925 C CA . ASN B 1 165 ? 12.078 -12.367 -0.178 1 93.88 165 ASN B CA 1
ATOM 3926 C C . ASN B 1 165 ? 12.867 -12.969 0.982 1 93.88 165 ASN B C 1
ATOM 3928 O O . ASN B 1 165 ? 13.984 -12.539 1.263 1 93.88 165 ASN B O 1
ATOM 3932 N N . SER B 1 166 ? 12.312 -13.953 1.623 1 91.06 166 SER B N 1
ATOM 3933 C CA . SER B 1 166 ? 12.961 -14.5 2.807 1 91.06 166 SER B CA 1
ATOM 3934 C C . SER B 1 166 ? 13.805 -15.727 2.459 1 91.06 166 SER B C 1
ATOM 3936 O O . SER B 1 166 ? 14.422 -16.328 3.338 1 91.06 166 SER B O 1
ATOM 3938 N N . THR B 1 167 ? 13.852 -16.078 1.235 1 88.06 167 THR B N 1
ATOM 3939 C CA . THR B 1 167 ? 14.641 -17.234 0.827 1 88.06 167 THR B CA 1
ATOM 3940 C C . THR B 1 167 ? 16.141 -16.953 1 1 88.06 167 THR B C 1
ATOM 3942 O O . THR B 1 167 ? 16.656 -15.984 0.452 1 88.06 167 THR B O 1
ATOM 3945 N N . SER B 1 168 ? 16.688 -17.703 1.943 1 82.5 168 SER B N 1
ATOM 3946 C CA . SER B 1 168 ? 18.094 -17.562 2.258 1 82.5 168 SER B CA 1
ATOM 3947 C C . SER B 1 168 ? 18.891 -18.781 1.836 1 82.5 168 SER B C 1
ATOM 3949 O O . SER B 1 168 ? 19.078 -19.703 2.631 1 82.5 168 SER B O 1
ATOM 3951 N N . GLY B 1 169 ? 19.125 -19.031 0.581 1 87.56 169 GLY B N 1
ATOM 3952 C CA . GLY B 1 169 ? 19.984 -20.109 0.132 1 87.56 169 GLY B CA 1
ATOM 3953 C C . GLY B 1 169 ? 19.203 -21.328 -0.354 1 87.56 169 GLY B C 1
ATOM 3954 O O . GLY B 1 169 ? 17.969 -21.297 -0.376 1 87.56 169 GLY B O 1
ATOM 3955 N N . LEU B 1 170 ? 19.906 -22.375 -0.613 1 91.62 170 LEU B N 1
ATOM 3956 C CA . LEU B 1 170 ? 19.359 -23.578 -1.248 1 91.62 170 LEU B CA 1
ATOM 3957 C C . LEU B 1 170 ? 18.484 -24.359 -0.275 1 91.62 170 LEU B C 1
ATOM 3959 O O . LEU B 1 170 ? 17.531 -25.016 -0.689 1 91.62 170 LEU B O 1
ATOM 3963 N N . LYS B 1 171 ? 18.766 -24.266 0.998 1 91.56 171 LYS B N 1
ATOM 3964 C CA . LYS B 1 171 ? 18.016 -24.984 2.016 1 91.56 171 LYS B CA 1
ATOM 3965 C C . LYS B 1 171 ? 16.547 -24.562 2.02 1 91.56 171 LYS B C 1
ATOM 3967 O O . LYS B 1 171 ? 15.672 -25.344 2.408 1 91.56 171 LYS B O 1
ATOM 3972 N N . ASP B 1 172 ? 16.234 -23.391 1.553 1 93.94 172 ASP B N 1
ATOM 3973 C CA . ASP B 1 172 ? 14.875 -22.859 1.543 1 93.94 172 ASP B CA 1
ATOM 3974 C C . ASP B 1 172 ? 14.172 -23.188 0.228 1 93.94 172 ASP B C 1
ATOM 3976 O O . ASP B 1 172 ? 12.977 -22.938 0.084 1 93.94 172 ASP B O 1
ATOM 3980 N N . CYS B 1 173 ? 14.898 -23.734 -0.71 1 96.62 173 CYS B N 1
ATOM 3981 C CA . CYS B 1 173 ? 14.312 -24.094 -2 1 96.62 173 CYS B CA 1
ATOM 3982 C C . CYS B 1 173 ? 13.664 -25.469 -1.951 1 96.62 173 CYS B C 1
ATOM 3984 O O . CYS B 1 173 ? 14.156 -26.406 -2.564 1 96.62 173 CYS B O 1
ATOM 3986 N N . THR B 1 174 ? 12.539 -25.531 -1.287 1 96.25 174 THR B N 1
ATOM 3987 C CA . THR B 1 174 ? 11.727 -26.734 -1.176 1 96.25 174 THR B CA 1
ATOM 3988 C C . THR B 1 174 ? 10.422 -26.594 -1.957 1 96.25 174 THR B C 1
ATOM 3990 O O . THR B 1 174 ? 9.945 -25.469 -2.172 1 96.25 174 THR B O 1
ATOM 3993 N N . TRP B 1 175 ? 9.875 -27.703 -2.328 1 97.31 175 TRP B N 1
ATOM 3994 C CA . TRP B 1 175 ? 8.625 -27.672 -3.082 1 97.31 175 TRP B CA 1
ATOM 3995 C C . TRP B 1 175 ? 7.48 -27.156 -2.219 1 97.31 175 TRP B C 1
ATOM 3997 O O . TRP B 1 175 ? 6.547 -26.531 -2.729 1 97.31 175 TRP B O 1
ATOM 4007 N N . GLU B 1 176 ? 7.547 -27.359 -0.906 1 96.5 176 GLU B N 1
ATOM 4008 C CA . GLU B 1 176 ? 6.551 -26.812 0.004 1 96.5 176 GLU B CA 1
ATOM 4009 C C . GLU B 1 176 ? 6.59 -25.281 0.008 1 96.5 176 GLU B C 1
ATOM 4011 O O . GLU B 1 176 ? 5.555 -24.625 -0.114 1 96.5 176 GLU B O 1
ATOM 4016 N N . ARG B 1 177 ? 7.762 -24.734 0.154 1 96.62 177 ARG B N 1
ATOM 4017 C CA . ARG B 1 177 ? 7.945 -23.297 0.113 1 96.62 177 ARG B CA 1
ATOM 4018 C C . ARG B 1 177 ? 7.52 -22.719 -1.237 1 96.62 177 ARG B C 1
ATOM 4020 O O . ARG B 1 177 ? 6.828 -21.703 -1.298 1 96.62 177 ARG B O 1
ATOM 4027 N N . TYR B 1 178 ? 7.938 -23.406 -2.246 1 97.88 178 TYR B N 1
ATOM 4028 C CA . TYR B 1 178 ? 7.59 -22.969 -3.592 1 97.88 178 TYR B CA 1
ATOM 4029 C C . TYR B 1 178 ? 6.078 -22.953 -3.789 1 97.88 178 TYR B C 1
ATOM 4031 O O . TYR B 1 178 ? 5.527 -22 -4.34 1 97.88 178 TYR B O 1
ATOM 4039 N N . GLY B 1 179 ? 5.453 -24 -3.338 1 98 179 GLY B N 1
ATOM 4040 C CA . GLY B 1 179 ? 4.004 -24.062 -3.426 1 98 179 GLY B CA 1
ATOM 4041 C C . GLY B 1 179 ? 3.316 -22.906 -2.729 1 98 179 GLY B C 1
ATOM 4042 O O . GLY B 1 179 ? 2.377 -22.312 -3.268 1 98 179 GLY B O 1
ATOM 4043 N N . ASP B 1 180 ? 3.771 -22.594 -1.527 1 97.81 180 ASP B N 1
ATOM 4044 C CA . ASP B 1 180 ? 3.223 -21.469 -0.769 1 97.81 180 ASP B CA 1
ATOM 4045 C C . ASP B 1 180 ? 3.441 -20.156 -1.503 1 97.81 180 ASP B C 1
ATOM 4047 O O . ASP B 1 180 ? 2.535 -19.312 -1.579 1 97.81 180 ASP B O 1
ATOM 4051 N N . ILE B 1 181 ? 4.605 -20 -2.055 1 98.06 181 ILE B N 1
ATOM 4052 C CA . ILE B 1 181 ? 4.934 -18.766 -2.768 1 98.06 181 ILE B CA 1
ATOM 4053 C C . ILE B 1 181 ? 4.027 -18.625 -3.986 1 98.06 181 ILE B C 1
ATOM 4055 O O . ILE B 1 181 ? 3.393 -17.578 -4.176 1 98.06 181 ILE B O 1
ATOM 4059 N N . VAL B 1 182 ? 3.887 -19.641 -4.758 1 98.44 182 VAL B N 1
ATOM 4060 C CA . VAL B 1 182 ? 3.152 -19.578 -6.02 1 98.44 182 VAL B CA 1
ATOM 4061 C C . VAL B 1 182 ? 1.67 -19.344 -5.738 1 98.44 182 VAL B C 1
ATOM 4063 O O . VAL B 1 182 ? 1.027 -18.531 -6.398 1 98.44 182 VAL B O 1
ATOM 4066 N N . THR B 1 183 ? 1.186 -20.078 -4.785 1 98.31 183 THR B N 1
ATOM 4067 C CA . THR B 1 183 ? -0.22 -19.922 -4.426 1 98.31 183 THR B CA 1
ATOM 4068 C C . THR B 1 183 ? -0.535 -18.484 -4.055 1 98.31 183 THR B C 1
ATOM 4070 O O . THR B 1 183 ? -1.501 -17.906 -4.555 1 98.31 183 THR B O 1
ATOM 4073 N N . HIS B 1 184 ? 0.3 -17.906 -3.277 1 98.19 184 HIS B N 1
ATOM 4074 C CA . HIS B 1 184 ? 0.003 -16.609 -2.68 1 98.19 184 HIS B CA 1
ATOM 4075 C C . HIS B 1 184 ? 0.448 -15.469 -3.588 1 98.19 184 HIS B C 1
ATOM 4077 O O . HIS B 1 184 ? -0.303 -14.516 -3.809 1 98.19 184 HIS B O 1
ATOM 4083 N N . LYS B 1 185 ? 1.593 -15.555 -4.156 1 97.88 185 LYS B N 1
ATOM 4084 C CA . LYS B 1 185 ? 2.172 -14.461 -4.938 1 97.88 185 LYS B CA 1
ATOM 4085 C C . LYS B 1 185 ? 1.62 -14.453 -6.359 1 97.88 185 LYS B C 1
ATOM 4087 O O . LYS B 1 185 ? 1.591 -13.406 -7.012 1 97.88 185 LYS B O 1
ATOM 4092 N N . THR B 1 186 ? 1.11 -15.594 -6.836 1 97.94 186 THR B N 1
ATOM 4093 C CA . THR B 1 186 ? 0.788 -15.672 -8.258 1 97.94 186 THR B CA 1
ATOM 4094 C C . THR B 1 186 ? -0.651 -16.125 -8.461 1 97.94 186 THR B C 1
ATOM 4096 O O . THR B 1 186 ? -1.454 -15.43 -9.078 1 97.94 186 THR B O 1
ATOM 4099 N N . SER B 1 187 ? -1.067 -17.234 -7.902 1 98.38 187 SER B N 1
ATOM 4100 C CA . SER B 1 187 ? -2.322 -17.891 -8.258 1 98.38 187 SER B CA 1
ATOM 4101 C C . SER B 1 187 ? -3.521 -17.031 -7.844 1 98.38 187 SER B C 1
ATOM 4103 O O . SER B 1 187 ? -4.488 -16.906 -8.602 1 98.38 187 SER B O 1
ATOM 4105 N N . TYR B 1 188 ? -3.471 -16.469 -6.668 1 97.75 188 TYR B N 1
ATOM 4106 C CA . TYR B 1 188 ? -4.598 -15.688 -6.164 1 97.75 188 TYR B CA 1
ATOM 4107 C C . TYR B 1 188 ? -4.906 -14.516 -7.09 1 97.75 188 TYR B C 1
ATOM 4109 O O . TYR B 1 188 ? -6.043 -14.359 -7.547 1 97.75 188 TYR B O 1
ATOM 4117 N N . TYR B 1 189 ? -3.871 -13.75 -7.406 1 96.5 189 TYR B N 1
ATOM 4118 C CA . TYR B 1 189 ? -4.145 -12.484 -8.07 1 96.5 189 TYR B CA 1
ATOM 4119 C C . TYR B 1 189 ? -4.172 -12.656 -9.578 1 96.5 189 TYR B C 1
ATOM 4121 O O . TYR B 1 189 ? -4.871 -11.914 -10.281 1 96.5 189 TYR B O 1
ATOM 4129 N N . THR B 1 190 ? -3.48 -13.617 -10.125 1 97.81 190 THR B N 1
ATOM 4130 C CA . THR B 1 190 ? -3.312 -13.727 -11.57 1 97.81 190 THR B CA 1
ATOM 4131 C C . THR B 1 190 ? -4.434 -14.555 -12.188 1 97.81 190 THR B C 1
ATOM 4133 O O . THR B 1 190 ? -4.887 -14.266 -13.305 1 97.81 190 THR B O 1
ATOM 4136 N N . CYS B 1 191 ? -4.895 -15.609 -11.484 1 98.06 191 CYS B N 1
ATOM 4137 C CA . CYS B 1 191 ? -5.852 -16.516 -12.102 1 98.06 191 CYS B CA 1
ATOM 4138 C C . CYS B 1 191 ? -7.156 -16.562 -11.312 1 98.06 191 CYS B C 1
ATOM 4140 O O . CYS B 1 191 ? -8.234 -16.422 -11.891 1 98.06 191 CYS B O 1
ATOM 4142 N N . PHE B 1 192 ? -7.086 -16.672 -10.055 1 98.38 192 PHE B N 1
ATOM 4143 C CA . PHE B 1 192 ? -8.281 -16.828 -9.234 1 98.38 192 PHE B CA 1
ATOM 4144 C C . PHE B 1 192 ? -9.125 -15.547 -9.273 1 98.38 192 PHE B C 1
ATOM 4146 O O . PHE B 1 192 ? -10.32 -15.602 -9.539 1 98.38 192 PHE B O 1
ATOM 4153 N N . ALA B 1 193 ? -8.531 -14.406 -9.016 1 98.69 193 ALA B N 1
ATOM 4154 C CA . ALA B 1 193 ? -9.266 -13.148 -8.906 1 98.69 193 ALA B CA 1
ATOM 4155 C C . ALA B 1 193 ? -10.008 -12.828 -10.195 1 98.69 193 ALA B C 1
ATOM 4157 O O . ALA B 1 193 ? -11.219 -12.586 -10.18 1 98.69 193 ALA B O 1
ATOM 4158 N N . PRO B 1 194 ? -9.344 -12.875 -11.359 1 98.5 194 PRO B N 1
ATOM 4159 C CA . PRO B 1 194 ? -10.07 -12.562 -12.586 1 98.5 194 PRO B CA 1
ATOM 4160 C C . PRO B 1 194 ? -11.266 -13.492 -12.82 1 98.5 194 PRO B C 1
ATOM 4162 O O . PRO B 1 194 ? -12.344 -13.031 -13.195 1 98.5 194 PRO B O 1
ATOM 4165 N N . LEU B 1 195 ? -11.102 -14.758 -12.586 1 98.5 195 LEU B N 1
ATOM 4166 C CA . LEU B 1 195 ? -12.164 -15.727 -12.836 1 98.5 195 LEU B CA 1
ATOM 4167 C C . LEU B 1 195 ? -13.312 -15.531 -11.852 1 98.5 195 LEU B C 1
ATOM 4169 O O . LEU B 1 195 ? -14.484 -15.531 -12.25 1 98.5 195 LEU B O 1
ATOM 4173 N N . ARG B 1 196 ? -12.961 -15.375 -10.586 1 98.56 196 ARG B N 1
ATOM 4174 C CA . ARG B 1 196 ? -13.977 -15.203 -9.555 1 98.56 196 ARG B CA 1
ATOM 4175 C C . ARG B 1 196 ? -14.766 -13.914 -9.781 1 98.56 196 ARG B C 1
ATOM 4177 O O . ARG B 1 196 ? -15.984 -13.891 -9.602 1 98.56 196 ARG B O 1
ATOM 4184 N N . ILE B 1 197 ? -14.109 -12.836 -10.133 1 98.75 197 ILE B N 1
ATOM 4185 C CA . ILE B 1 197 ? -14.758 -11.555 -10.383 1 98.75 197 ILE B CA 1
ATOM 4186 C C . ILE B 1 197 ? -15.688 -11.68 -11.586 1 98.75 197 ILE B C 1
ATOM 4188 O O . ILE B 1 197 ? -16.812 -11.172 -11.57 1 98.75 197 ILE B O 1
ATOM 4192 N N . ALA B 1 198 ? -15.203 -12.375 -12.617 1 98.56 198 ALA B N 1
ATOM 4193 C CA . ALA B 1 198 ? -16.047 -12.602 -13.789 1 98.56 198 ALA B CA 1
ATOM 4194 C C . ALA B 1 198 ? -17.344 -13.32 -13.398 1 98.56 198 ALA B C 1
ATOM 4196 O O . ALA B 1 198 ? -18.422 -12.93 -13.828 1 98.56 198 ALA B O 1
ATOM 4197 N N . MET B 1 199 ? -17.219 -14.336 -12.609 1 98.5 199 MET B N 1
ATOM 4198 C CA . MET B 1 199 ? -18.375 -15.109 -12.164 1 98.5 199 MET B CA 1
ATOM 4199 C C . MET B 1 199 ? -19.344 -14.227 -11.383 1 98.5 199 MET B C 1
ATOM 4201 O O . MET B 1 199 ? -20.562 -14.289 -11.609 1 98.5 199 MET B O 1
ATOM 4205 N N . LEU B 1 200 ? -18.828 -13.406 -10.5 1 98.44 200 LEU B N 1
ATOM 4206 C CA . LEU B 1 200 ? -19.656 -12.516 -9.695 1 98.44 200 LEU B CA 1
ATOM 4207 C C . LEU B 1 200 ? -20.406 -11.523 -10.578 1 98.44 200 LEU B C 1
ATOM 4209 O O . LEU B 1 200 ? -21.625 -11.344 -10.422 1 98.44 200 LEU B O 1
ATOM 4213 N N . LEU B 1 201 ? -19.672 -10.93 -11.5 1 98.31 201 LEU B N 1
ATOM 4214 C CA . LEU B 1 201 ? -20.266 -9.898 -12.344 1 98.31 201 LEU B CA 1
ATOM 4215 C C . LEU B 1 201 ? -21.281 -10.508 -13.305 1 98.31 201 LEU B C 1
ATOM 4217 O O . LEU B 1 201 ? -22.172 -9.805 -13.797 1 98.31 201 LEU B O 1
ATOM 4221 N N . ALA B 1 202 ? -21.172 -11.805 -13.539 1 98.06 202 ALA B N 1
ATOM 4222 C CA . ALA B 1 202 ? -22.109 -12.508 -14.414 1 98.06 202 ALA B CA 1
ATOM 4223 C C . ALA B 1 202 ? -23.219 -13.172 -13.602 1 98.06 202 ALA B C 1
ATOM 4225 O O . ALA B 1 202 ? -24.047 -13.898 -14.148 1 98.06 202 ALA B O 1
ATOM 4226 N N . ASP B 1 203 ? -23.188 -13 -12.305 1 97.12 203 ASP B N 1
ATOM 4227 C CA . ASP B 1 203 ? -24.156 -13.594 -11.375 1 97.12 203 ASP B CA 1
ATOM 4228 C C . ASP B 1 203 ? -24.141 -15.117 -11.484 1 97.12 203 ASP B C 1
ATOM 4230 O O . ASP B 1 203 ? -25.203 -15.742 -11.57 1 97.12 203 ASP B O 1
ATOM 4234 N N . ARG B 1 204 ? -22.969 -15.664 -11.672 1 96.31 204 ARG B N 1
ATOM 4235 C CA . ARG B 1 204 ? -22.766 -17.109 -11.664 1 96.31 204 ARG B CA 1
ATOM 4236 C C . ARG B 1 204 ? -22.094 -17.562 -10.367 1 96.31 204 ARG B C 1
ATOM 4238 O O . ARG B 1 204 ? -20.875 -17.422 -10.219 1 96.31 204 ARG B O 1
ATOM 4245 N N . PHE B 1 205 ? -22.812 -18.266 -9.508 1 94.75 205 PHE B N 1
ATOM 4246 C CA . PHE B 1 205 ? -22.312 -18.531 -8.164 1 94.75 205 PHE B CA 1
ATOM 4247 C C . PHE B 1 205 ? -22.016 -20 -7.969 1 94.75 205 PHE B C 1
ATOM 4249 O O . PHE B 1 205 ? -21.328 -20.391 -7.016 1 94.75 205 PHE B O 1
ATOM 4256 N N . MET B 1 206 ? -22.406 -20.781 -8.891 1 96.38 206 MET B N 1
ATOM 4257 C CA . MET B 1 206 ? -22.172 -22.219 -8.766 1 96.38 206 MET B CA 1
ATOM 4258 C C . MET B 1 206 ? -20.766 -22.594 -9.195 1 96.38 206 MET B C 1
ATOM 4260 O O . MET B 1 206 ? -20.156 -21.891 -10.008 1 96.38 206 MET B O 1
ATOM 4264 N N . TYR B 1 207 ? -20.141 -23.625 -8.609 1 96.81 207 TYR B N 1
ATOM 4265 C CA . TYR B 1 207 ? -18.859 -24.25 -8.969 1 96.81 207 TYR B CA 1
ATOM 4266 C C . TYR B 1 207 ? -17.703 -23.312 -8.641 1 96.81 207 TYR B C 1
ATOM 4268 O O . TYR B 1 207 ? -16.672 -23.328 -9.32 1 96.81 207 TYR B O 1
ATOM 4276 N N . ALA B 1 208 ? -17.859 -22.438 -7.699 1 95.81 208 ALA B N 1
ATOM 4277 C CA . ALA B 1 208 ? -16.828 -21.5 -7.281 1 95.81 208 ALA B CA 1
ATOM 4278 C C . ALA B 1 208 ? -15.594 -22.25 -6.766 1 95.81 208 ALA B C 1
ATOM 4280 O O . ALA B 1 208 ? -14.461 -21.875 -7.082 1 95.81 208 ALA B O 1
ATOM 4281 N N . ASP B 1 209 ? -15.789 -23.312 -6.031 1 96.12 209 ASP B N 1
ATOM 4282 C CA . ASP B 1 209 ? -14.688 -24.078 -5.465 1 96.12 209 ASP B CA 1
ATOM 4283 C C . ASP B 1 209 ? -13.898 -24.797 -6.555 1 96.12 209 ASP B C 1
ATOM 4285 O O . ASP B 1 209 ? -12.664 -24.844 -6.508 1 96.12 209 ASP B O 1
ATOM 4289 N N . GLU B 1 210 ? -14.602 -25.375 -7.48 1 96.75 210 GLU B N 1
ATOM 4290 C CA . GLU B 1 210 ? -13.945 -26.031 -8.609 1 96.75 210 GLU B CA 1
ATOM 4291 C C . GLU B 1 210 ? -13.156 -25.031 -9.445 1 96.75 210 GLU B C 1
ATOM 4293 O O . GLU B 1 210 ? -12.062 -25.344 -9.922 1 96.75 210 GLU B O 1
ATOM 4298 N N . THR B 1 211 ? -13.758 -23.875 -9.617 1 97.44 211 THR B N 1
ATOM 4299 C CA . THR B 1 211 ? -13.062 -22.812 -10.344 1 97.44 211 THR B CA 1
ATOM 4300 C C . THR B 1 211 ? -11.773 -22.422 -9.633 1 97.44 211 THR B C 1
ATOM 4302 O O . THR B 1 211 ? -10.742 -22.219 -10.281 1 97.44 211 THR B O 1
ATOM 4305 N N . GLU B 1 212 ? -11.852 -22.328 -8.367 1 97.5 212 GLU B N 1
ATOM 4306 C CA . GLU B 1 212 ? -10.672 -22 -7.57 1 97.5 212 GLU B CA 1
ATOM 4307 C C . GLU B 1 212 ? -9.57 -23.031 -7.762 1 97.5 212 GLU B C 1
ATOM 4309 O O . GLU B 1 212 ? -8.406 -22.672 -7.945 1 97.5 212 GLU B O 1
ATOM 4314 N N . ARG B 1 213 ? -9.906 -24.25 -7.75 1 97.56 213 ARG B N 1
ATOM 4315 C CA . ARG B 1 213 ? -8.922 -25.328 -7.91 1 97.56 213 ARG B CA 1
ATOM 4316 C C . ARG B 1 213 ? -8.234 -25.234 -9.266 1 97.56 213 ARG B C 1
ATOM 4318 O O . ARG B 1 213 ? -7.012 -25.359 -9.359 1 97.56 213 ARG B O 1
ATOM 4325 N N . ILE B 1 214 ? -9.016 -25.016 -10.281 1 97.88 214 ILE B N 1
ATOM 4326 C CA . ILE B 1 214 ? -8.461 -24.922 -11.625 1 97.88 214 ILE B CA 1
ATOM 4327 C C . ILE B 1 214 ? -7.605 -23.656 -11.742 1 97.88 214 ILE B C 1
ATOM 4329 O O . ILE B 1 214 ? -6.527 -23.688 -12.336 1 97.88 214 ILE B O 1
ATOM 4333 N N . ALA B 1 215 ? -8.094 -22.578 -11.172 1 98.06 215 ALA B N 1
ATOM 4334 C CA . ALA B 1 215 ? -7.363 -21.312 -11.203 1 98.06 215 ALA B CA 1
ATOM 4335 C C . ALA B 1 215 ? -5.996 -21.453 -10.539 1 98.06 215 ALA B C 1
ATOM 4337 O O . ALA B 1 215 ? -5 -20.922 -11.039 1 98.06 215 ALA B O 1
ATOM 4338 N N . PHE B 1 216 ? -5.93 -22.156 -9.422 1 98.25 216 PHE B N 1
ATOM 4339 C CA . PHE B 1 216 ? -4.684 -22.297 -8.68 1 98.25 216 PHE B CA 1
ATOM 4340 C C . PHE B 1 216 ? -3.703 -23.188 -9.438 1 98.25 216 PHE B C 1
ATOM 4342 O O . PHE B 1 216 ? -2.498 -22.938 -9.43 1 98.25 216 PHE B O 1
ATOM 4349 N N . LYS B 1 217 ? -4.211 -24.172 -10.125 1 97.88 217 LYS B N 1
ATOM 4350 C CA . LYS B 1 217 ? -3.35 -25 -10.969 1 97.88 217 LYS B CA 1
ATOM 4351 C C . LYS B 1 217 ? -2.811 -24.203 -12.148 1 97.88 217 LYS B C 1
ATOM 4353 O O . LYS B 1 217 ? -1.644 -24.344 -12.523 1 97.88 217 LYS B O 1
ATOM 4358 N N . LEU B 1 218 ? -3.676 -23.406 -12.727 1 97.75 218 LEU B N 1
ATOM 4359 C CA . LEU B 1 218 ? -3.242 -22.516 -13.805 1 97.75 218 LEU B CA 1
ATOM 4360 C C . LEU B 1 218 ? -2.145 -21.578 -13.328 1 97.75 218 LEU B C 1
ATOM 4362 O O . LEU B 1 218 ? -1.156 -21.359 -14.031 1 97.75 218 LEU B O 1
ATOM 4366 N N . GLY B 1 219 ? -2.383 -21.016 -12.172 1 97.88 219 GLY B N 1
ATOM 4367 C CA . GLY B 1 219 ? -1.396 -20.125 -11.602 1 97.88 219 GLY B CA 1
ATOM 4368 C C . GLY B 1 219 ? -0.061 -20.781 -11.336 1 97.88 219 GLY B C 1
ATOM 4369 O O . GLY B 1 219 ? 0.994 -20.172 -11.531 1 97.88 219 GLY B O 1
ATOM 4370 N N . TYR B 1 220 ? -0.13 -22 -10.875 1 98.19 220 TYR B N 1
ATOM 4371 C CA . TYR B 1 220 ? 1.094 -22.75 -10.617 1 98.19 220 TYR B CA 1
ATOM 4372 C C . TYR B 1 220 ? 1.905 -22.938 -11.891 1 98.19 220 TYR B C 1
ATOM 4374 O O . TYR B 1 220 ? 3.115 -22.688 -11.906 1 98.19 220 TYR B O 1
ATOM 4382 N N . LEU B 1 221 ? 1.234 -23.359 -12.938 1 97.69 221 LEU B N 1
ATOM 4383 C CA . LEU B 1 221 ? 1.908 -23.562 -14.219 1 97.69 221 LEU B CA 1
ATOM 4384 C C . LEU B 1 221 ? 2.447 -22.234 -14.75 1 97.69 221 LEU B C 1
ATOM 4386 O O . LEU B 1 221 ? 3.561 -22.172 -15.273 1 97.69 221 LEU B O 1
ATOM 4390 N N . PHE B 1 222 ? 1.646 -21.219 -14.609 1 96.5 222 PHE B N 1
ATOM 4391 C CA . PHE B 1 222 ? 2.033 -19.891 -15.047 1 96.5 222 PHE B CA 1
ATOM 4392 C C . PHE B 1 222 ? 3.344 -19.453 -14.391 1 96.5 222 PHE B C 1
ATOM 4394 O O . PHE B 1 222 ? 4.258 -18.984 -15.07 1 96.5 222 PHE B O 1
ATOM 4401 N N . GLN B 1 223 ? 3.463 -19.656 -13.133 1 97.06 223 GLN B N 1
ATOM 4402 C CA . GLN B 1 223 ? 4.656 -19.234 -12.406 1 97.06 223 GLN B CA 1
ATOM 4403 C C . GLN B 1 223 ? 5.852 -20.109 -12.766 1 97.06 223 GLN B C 1
ATOM 4405 O O . GLN B 1 223 ? 6.969 -19.625 -12.922 1 97.06 223 GLN B O 1
ATOM 4410 N N . ALA B 1 224 ? 5.586 -21.375 -12.852 1 97.44 224 ALA B N 1
ATOM 4411 C CA . ALA B 1 224 ? 6.668 -22.297 -13.195 1 97.44 224 ALA B CA 1
ATOM 4412 C C . ALA B 1 224 ? 7.281 -21.922 -14.547 1 97.44 224 ALA B C 1
ATOM 4414 O O . ALA B 1 224 ? 8.5 -21.938 -14.703 1 97.44 224 ALA B O 1
ATOM 4415 N N . GLN B 1 225 ? 6.473 -21.578 -15.438 1 95.12 225 GLN B N 1
ATOM 4416 C CA . GLN B 1 225 ? 6.949 -21.188 -16.766 1 95.12 225 GLN B CA 1
ATOM 4417 C C . GLN B 1 225 ? 7.742 -19.875 -16.672 1 95.12 225 GLN B C 1
ATOM 4419 O O . GLN B 1 225 ? 8.758 -19.719 -17.359 1 95.12 225 GLN B O 1
ATOM 4424 N N . ASP B 1 226 ? 7.215 -19.016 -15.914 1 93.69 226 ASP B N 1
ATOM 4425 C CA . ASP B 1 226 ? 7.934 -17.766 -15.719 1 93.69 226 ASP B CA 1
ATOM 4426 C C . ASP B 1 226 ? 9.305 -18 -15.094 1 93.69 226 ASP B C 1
ATOM 4428 O O . ASP B 1 226 ? 10.289 -17.359 -15.469 1 93.69 226 ASP B O 1
ATOM 4432 N N . ASP B 1 227 ? 9.383 -18.875 -14.164 1 95.56 227 ASP B N 1
ATOM 4433 C CA . ASP B 1 227 ? 10.648 -19.25 -13.539 1 95.56 227 ASP B CA 1
ATOM 4434 C C . ASP B 1 227 ? 11.625 -19.812 -14.562 1 95.56 227 ASP B C 1
ATOM 4436 O O . ASP B 1 227 ? 12.812 -19.484 -14.539 1 95.56 227 ASP B O 1
ATOM 4440 N N . TYR B 1 228 ? 11.078 -20.641 -15.383 1 95.25 228 TYR B N 1
ATOM 4441 C CA . TYR B 1 228 ? 11.891 -21.25 -16.438 1 95.25 228 TYR B CA 1
ATOM 4442 C C . TYR B 1 228 ? 12.438 -20.188 -17.375 1 95.25 228 TYR B C 1
ATOM 4444 O O . TYR B 1 228 ? 13.633 -20.188 -17.703 1 95.25 228 TYR B O 1
ATOM 4452 N N . LEU B 1 229 ? 11.602 -19.281 -17.781 1 92.12 229 LEU B N 1
ATOM 4453 C CA . LEU B 1 229 ? 11.984 -18.25 -18.75 1 92.12 229 LEU B CA 1
ATOM 4454 C C . LEU B 1 229 ? 13 -17.297 -18.141 1 92.12 229 LEU B C 1
ATOM 4456 O O . LEU B 1 229 ? 13.867 -16.781 -18.859 1 92.12 229 LEU B O 1
ATOM 4460 N N . ASP B 1 230 ? 12.914 -17.125 -16.906 1 91.38 230 ASP B N 1
ATOM 4461 C CA . ASP B 1 230 ? 13.875 -16.25 -16.219 1 91.38 230 ASP B CA 1
ATOM 4462 C C . ASP B 1 230 ? 15.289 -16.828 -16.297 1 91.38 230 ASP B C 1
ATOM 4464 O O . ASP B 1 230 ? 16.266 -16.078 -16.453 1 91.38 230 ASP B O 1
ATOM 4468 N N . CYS B 1 231 ? 15.375 -18.078 -16.25 1 91.19 231 CYS B N 1
ATOM 4469 C CA . CYS B 1 231 ? 16.688 -18.719 -16.188 1 91.19 231 CYS B CA 1
ATOM 4470 C C . CYS B 1 231 ? 17.156 -19.125 -17.578 1 91.19 231 CYS B C 1
ATOM 4472 O O . CYS B 1 231 ? 18.359 -19.078 -17.859 1 91.19 231 CYS B O 1
ATOM 4474 N N . PHE B 1 232 ? 16.219 -19.469 -18.422 1 91.38 232 PHE B N 1
ATOM 4475 C CA . PHE B 1 232 ? 16.641 -20.094 -19.672 1 91.38 232 PHE B CA 1
ATOM 4476 C C . PHE B 1 232 ? 16.125 -19.297 -20.875 1 91.38 232 PHE B C 1
ATOM 4478 O O . PHE B 1 232 ? 16.516 -19.562 -22.016 1 91.38 232 PHE B O 1
ATOM 4485 N N . GLY B 1 233 ? 15.258 -18.375 -20.594 1 85.56 233 GLY B N 1
ATOM 4486 C CA . GLY B 1 233 ? 14.688 -17.609 -21.688 1 85.56 233 GLY B CA 1
ATOM 4487 C C . GLY B 1 233 ? 15.648 -16.578 -22.25 1 85.56 233 GLY B C 1
ATOM 4488 O O . GLY B 1 233 ? 16.562 -16.125 -21.562 1 85.56 233 GLY B O 1
ATOM 4489 N N . ASP B 1 234 ? 15.398 -16.219 -23.453 1 81.06 234 ASP B N 1
ATOM 4490 C CA . ASP B 1 234 ? 16.141 -15.156 -24.109 1 81.06 234 ASP B CA 1
ATOM 4491 C C . ASP B 1 234 ? 15.688 -13.781 -23.609 1 81.06 234 ASP B C 1
ATOM 4493 O O . ASP B 1 234 ? 14.531 -13.398 -23.797 1 81.06 234 ASP B O 1
ATOM 4497 N N . PRO B 1 235 ? 16.625 -13.07 -23.094 1 78.12 235 PRO B N 1
ATOM 4498 C CA . PRO B 1 235 ? 16.25 -11.758 -22.562 1 78.12 235 PRO B CA 1
ATOM 4499 C C . PRO B 1 235 ? 15.664 -10.844 -23.641 1 78.12 235 PRO B C 1
ATOM 4501 O O . PRO B 1 235 ? 14.828 -9.984 -23.328 1 78.12 235 PRO B O 1
ATOM 4504 N N . LEU B 1 236 ? 16.094 -10.977 -24.812 1 75 236 LEU B N 1
ATOM 4505 C CA . LEU B 1 236 ? 15.586 -10.148 -25.891 1 75 236 LEU B CA 1
ATOM 4506 C C . LEU B 1 236 ? 14.109 -10.43 -26.156 1 75 236 LEU B C 1
ATOM 4508 O O . LEU B 1 236 ? 13.383 -9.555 -26.625 1 75 236 LEU B O 1
ATOM 4512 N N . VAL B 1 237 ? 13.758 -11.562 -25.75 1 74 237 VAL B N 1
ATOM 4513 C CA . VAL B 1 237 ? 12.375 -11.977 -25.984 1 74 237 VAL B CA 1
ATOM 4514 C C . VAL B 1 237 ? 11.539 -11.711 -24.719 1 74 237 VAL B C 1
ATOM 4516 O O . VAL B 1 237 ? 10.438 -11.172 -24.812 1 74 237 VAL B O 1
ATOM 4519 N N . THR B 1 238 ? 12.125 -11.914 -23.609 1 74.75 238 THR B N 1
ATOM 4520 C CA . THR B 1 238 ? 11.344 -11.867 -22.375 1 74.75 238 THR B CA 1
ATOM 4521 C C . THR B 1 238 ? 11.328 -10.453 -21.797 1 74.75 238 THR B C 1
ATOM 4523 O O . THR B 1 238 ? 10.438 -10.102 -21.031 1 74.75 238 THR B O 1
ATOM 4526 N N . GLY B 1 239 ? 12.414 -9.703 -22.219 1 68.12 239 GLY B N 1
ATOM 4527 C CA . GLY B 1 239 ? 12.57 -8.375 -21.656 1 68.12 239 GLY B CA 1
ATOM 4528 C C . GLY B 1 239 ? 13.078 -8.398 -20.219 1 68.12 239 GLY B C 1
ATOM 4529 O O . GLY B 1 239 ? 13.133 -7.359 -19.562 1 68.12 239 GLY B O 1
ATOM 4530 N N . LYS B 1 240 ? 13.328 -9.656 -19.766 1 65.81 240 LYS B N 1
ATOM 4531 C CA . LYS B 1 240 ? 13.781 -9.844 -18.391 1 65.81 240 LYS B CA 1
ATOM 4532 C C . LYS B 1 240 ? 15.25 -10.242 -18.344 1 65.81 240 LYS B C 1
ATOM 4534 O O . LYS B 1 240 ? 15.711 -11.047 -19.156 1 65.81 240 LYS B O 1
ATOM 4539 N N . ILE B 1 241 ? 16.016 -9.469 -17.516 1 66.94 241 ILE B N 1
ATOM 4540 C CA . ILE B 1 241 ? 17.328 -10.023 -17.203 1 66.94 241 ILE B CA 1
ATOM 4541 C C . ILE B 1 241 ? 17.234 -10.992 -16.031 1 66.94 241 ILE B C 1
ATOM 4543 O O . ILE B 1 241 ? 16.672 -10.648 -14.984 1 66.94 241 ILE B O 1
ATOM 4547 N N . GLY B 1 242 ? 17.422 -12.219 -16.281 1 67.38 242 GLY B N 1
ATOM 4548 C CA . GLY B 1 242 ? 17.359 -13.25 -15.25 1 67.38 242 GLY B CA 1
ATOM 4549 C C . GLY B 1 242 ? 17.938 -12.805 -13.922 1 67.38 242 GLY B C 1
ATOM 4550 O O . GLY B 1 242 ? 19.078 -12.336 -13.859 1 67.38 242 GLY B O 1
ATOM 4551 N N . SER B 1 243 ? 17.094 -12.82 -12.867 1 84.38 243 SER B N 1
ATOM 4552 C CA . SER B 1 243 ? 17.562 -12.281 -11.594 1 84.38 243 SER B CA 1
ATOM 4553 C C . SER B 1 243 ? 17.312 -13.266 -10.453 1 84.38 243 SER B C 1
ATOM 4555 O O . SER B 1 243 ? 17.859 -13.102 -9.359 1 84.38 243 SER B O 1
ATOM 4557 N N . ASP B 1 244 ? 16.688 -14.375 -10.805 1 92.06 244 ASP B N 1
ATOM 4558 C CA . ASP B 1 244 ? 16.266 -15.25 -9.719 1 92.06 244 ASP B CA 1
ATOM 4559 C C . ASP B 1 244 ? 17.469 -15.945 -9.07 1 92.06 244 ASP B C 1
ATOM 4561 O O . ASP B 1 244 ? 17.531 -16.062 -7.848 1 92.06 244 ASP B O 1
ATOM 4565 N N . LEU B 1 245 ? 18.375 -16.328 -9.938 1 93.69 245 LEU B N 1
ATOM 4566 C CA . LEU B 1 245 ? 19.562 -17 -9.43 1 93.69 245 LEU B CA 1
ATOM 4567 C C . LEU B 1 245 ? 20.438 -16.031 -8.633 1 93.69 245 LEU B C 1
ATOM 4569 O O . LEU B 1 245 ? 20.922 -16.359 -7.555 1 93.69 245 LEU B O 1
ATOM 4573 N N . ARG B 1 246 ? 20.547 -14.812 -9.203 1 92.25 246 ARG B N 1
ATOM 4574 C CA . ARG B 1 246 ? 21.328 -13.766 -8.555 1 92.25 246 ARG B CA 1
ATOM 4575 C C . ARG B 1 246 ? 20.719 -13.375 -7.207 1 92.25 246 ARG B C 1
ATOM 4577 O O . ARG B 1 246 ? 21.453 -13.039 -6.27 1 92.25 246 ARG B O 1
ATOM 4584 N N . GLU B 1 247 ? 19.484 -13.523 -7.141 1 91.88 247 GLU B N 1
ATOM 4585 C CA . GLU B 1 247 ? 18.781 -13.062 -5.953 1 91.88 247 GLU B CA 1
ATOM 4586 C C . GLU B 1 247 ? 18.562 -14.195 -4.957 1 91.88 247 GLU B C 1
ATOM 4588 O O . GLU B 1 247 ? 18.125 -13.969 -3.832 1 91.88 247 GLU B O 1
ATOM 4593 N N . GLY B 1 248 ? 18.922 -15.391 -5.395 1 94.31 248 GLY B N 1
ATOM 4594 C CA . GLY B 1 248 ? 18.75 -16.531 -4.504 1 94.31 248 GLY B CA 1
ATOM 4595 C C . GLY B 1 248 ? 17.281 -16.859 -4.23 1 94.31 248 GLY B C 1
ATOM 4596 O O . GLY B 1 248 ? 16.906 -17.109 -3.086 1 94.31 248 GLY B O 1
ATOM 4597 N N . LYS B 1 249 ? 16.484 -16.891 -5.227 1 95.75 249 LYS B N 1
ATOM 4598 C CA . LYS B 1 249 ? 15.039 -17.062 -5.051 1 95.75 249 LYS B CA 1
ATOM 4599 C C . LYS B 1 249 ? 14.664 -18.547 -5.074 1 95.75 249 LYS B C 1
ATOM 4601 O O . LYS B 1 249 ? 15.336 -19.359 -5.715 1 95.75 249 LYS B O 1
ATOM 4606 N N . CYS B 1 250 ? 13.641 -18.812 -4.34 1 97.5 250 CYS B N 1
ATOM 4607 C CA . CYS B 1 250 ? 12.992 -20.125 -4.43 1 97.5 250 CYS B CA 1
ATOM 4608 C C . CYS B 1 250 ? 12.047 -20.188 -5.621 1 97.5 250 CYS B C 1
ATOM 4610 O O . CYS B 1 250 ? 10.953 -19.625 -5.582 1 97.5 250 CYS B O 1
ATOM 4612 N N . THR B 1 251 ? 12.43 -20.844 -6.672 1 97.88 251 THR B N 1
ATOM 4613 C CA . THR B 1 251 ? 11.664 -20.984 -7.902 1 97.88 251 THR B CA 1
ATOM 4614 C C . THR B 1 251 ? 11.539 -22.453 -8.297 1 97.88 251 THR B C 1
ATOM 4616 O O . THR B 1 251 ? 12.141 -23.328 -7.664 1 97.88 251 THR B O 1
ATOM 4619 N N . TRP B 1 252 ? 10.75 -22.656 -9.336 1 98.38 252 TRP B N 1
ATOM 4620 C CA . TRP B 1 252 ? 10.656 -24.031 -9.828 1 98.38 252 TRP B CA 1
ATOM 4621 C C . TRP B 1 252 ? 12.039 -24.578 -10.172 1 98.38 252 TRP B C 1
ATOM 4623 O O . TRP B 1 252 ? 12.375 -25.703 -9.805 1 98.38 252 TRP B O 1
ATOM 4633 N N . VAL B 1 253 ? 12.836 -23.781 -10.805 1 97.94 253 VAL B N 1
ATOM 4634 C CA . VAL B 1 253 ? 14.156 -24.156 -11.281 1 97.94 253 VAL B CA 1
ATOM 4635 C C . VAL B 1 253 ? 15.062 -24.5 -10.102 1 97.94 253 VAL B C 1
ATOM 4637 O O . VAL B 1 253 ? 15.719 -25.547 -10.094 1 97.94 253 VAL B O 1
ATOM 4640 N N . THR B 1 254 ? 15.078 -23.656 -9.125 1 97.94 254 THR B N 1
ATOM 4641 C CA . THR B 1 254 ? 16 -23.859 -8.008 1 97.94 254 THR B CA 1
ATOM 4642 C C . THR B 1 254 ? 15.523 -25 -7.109 1 97.94 254 THR B C 1
ATOM 4644 O O . THR B 1 254 ? 16.344 -25.688 -6.504 1 97.94 254 THR B O 1
ATOM 4647 N N . CYS B 1 255 ? 14.242 -25.219 -6.996 1 98.38 255 CYS B N 1
ATOM 4648 C CA . CYS B 1 255 ? 13.734 -26.375 -6.273 1 98.38 255 CYS B CA 1
ATOM 4649 C C . CYS B 1 255 ? 14.141 -27.672 -6.969 1 98.38 255 CYS B C 1
ATOM 4651 O O . CYS B 1 255 ? 14.547 -28.625 -6.312 1 98.38 255 CYS B O 1
ATOM 4653 N N . LYS B 1 256 ? 13.969 -27.703 -8.305 1 98.5 256 LYS B N 1
ATOM 4654 C CA . LYS B 1 256 ? 14.367 -28.875 -9.062 1 98.5 256 LYS B CA 1
ATOM 4655 C C . LYS B 1 256 ? 15.875 -29.125 -8.953 1 98.5 256 LYS B C 1
ATOM 4657 O O . LYS B 1 256 ? 16.312 -30.266 -8.812 1 98.5 256 LYS B O 1
ATOM 4662 N N . ALA B 1 257 ? 16.641 -28.016 -9.023 1 98 257 ALA B N 1
ATOM 4663 C CA . ALA B 1 257 ? 18.078 -28.125 -8.836 1 98 257 ALA B CA 1
ATOM 4664 C C . ALA B 1 257 ? 18.406 -28.734 -7.477 1 98 257 ALA B C 1
ATOM 4666 O O . ALA B 1 257 ? 19.25 -29.625 -7.379 1 98 257 ALA B O 1
ATOM 4667 N N . ALA B 1 258 ? 17.781 -28.203 -6.469 1 97.44 258 ALA B N 1
ATOM 4668 C CA . ALA B 1 258 ? 18.016 -28.719 -5.121 1 97.44 258 ALA B CA 1
ATOM 4669 C C . ALA B 1 258 ? 17.719 -30.219 -5.051 1 97.44 258 ALA B C 1
ATOM 4671 O O . ALA B 1 258 ? 18.453 -30.969 -4.402 1 97.44 258 ALA B O 1
ATOM 4672 N N . GLU B 1 259 ? 16.656 -30.625 -5.664 1 97 259 GLU B N 1
ATOM 4673 C CA . GLU B 1 259 ? 16.297 -32.031 -5.719 1 97 259 GLU B CA 1
ATOM 4674 C C . GLU B 1 259 ? 17.375 -32.844 -6.426 1 97 259 GLU B C 1
ATOM 4676 O O . GLU B 1 259 ? 17.781 -33.906 -5.938 1 97 259 GLU B O 1
ATOM 4681 N N . ARG B 1 260 ? 17.859 -32.406 -7.539 1 97.12 260 ARG B N 1
ATOM 4682 C CA . ARG B 1 260 ? 18.844 -33.125 -8.352 1 97.12 260 ARG B CA 1
ATOM 4683 C C . ARG B 1 260 ? 20.188 -33.156 -7.648 1 97.12 260 ARG B C 1
ATOM 4685 O O . ARG B 1 260 ? 20.938 -34.156 -7.793 1 97.12 260 ARG B O 1
ATOM 4692 N N . LEU B 1 261 ? 20.484 -32.188 -6.938 1 97.06 261 LEU B N 1
ATOM 4693 C CA . LEU B 1 261 ? 21.766 -32.094 -6.223 1 97.06 261 LEU B CA 1
ATOM 4694 C C . LEU B 1 261 ? 21.844 -33.156 -5.141 1 97.06 261 LEU B C 1
ATOM 4696 O O . LEU B 1 261 ? 22.953 -33.594 -4.777 1 97.06 261 LEU B O 1
ATOM 4700 N N . ARG B 1 262 ? 20.719 -33.562 -4.656 1 95.12 262 ARG B N 1
ATOM 4701 C CA . ARG B 1 262 ? 20.734 -34.656 -3.682 1 95.12 262 ARG B CA 1
ATOM 4702 C C . ARG B 1 262 ? 21.328 -35.906 -4.285 1 95.12 262 ARG B C 1
ATOM 4704 O O . ARG B 1 262 ? 21.953 -36.719 -3.584 1 95.12 262 ARG B O 1
ATOM 4711 N N . HIS B 1 263 ? 21.156 -36.062 -5.527 1 94.81 263 HIS B N 1
ATOM 4712 C CA . HIS B 1 263 ? 21.656 -37.25 -6.223 1 94.81 263 HIS B CA 1
ATOM 4713 C C . HIS B 1 263 ? 23.047 -37 -6.805 1 94.81 263 HIS B C 1
ATOM 4715 O O . HIS B 1 263 ? 23.75 -37.938 -7.18 1 94.81 263 HIS B O 1
ATOM 4721 N N . GLN B 1 264 ? 23.406 -35.75 -6.848 1 95.69 264 GLN B N 1
ATOM 4722 C CA . GLN B 1 264 ? 24.719 -35.344 -7.348 1 95.69 264 GLN B CA 1
ATOM 4723 C C . GLN B 1 264 ? 25.391 -34.344 -6.391 1 95.69 264 GLN B C 1
ATOM 4725 O O . GLN B 1 264 ? 25.656 -33.219 -6.758 1 95.69 264 GLN B O 1
ATOM 4730 N N . PRO B 1 265 ? 25.734 -34.812 -5.281 1 94.38 265 PRO B N 1
ATOM 4731 C CA . PRO B 1 265 ? 26.188 -33.938 -4.203 1 94.38 265 PRO B CA 1
ATOM 4732 C C . PRO B 1 265 ? 27.516 -33.25 -4.523 1 94.38 265 PRO B C 1
ATOM 4734 O O . PRO B 1 265 ? 27.875 -32.25 -3.869 1 94.38 265 PRO B O 1
ATOM 4737 N N . GLN B 1 266 ? 28.25 -33.688 -5.547 1 95.5 266 GLN B N 1
ATOM 4738 C CA . GLN B 1 266 ? 29.516 -33.094 -5.902 1 95.5 266 GLN B CA 1
ATOM 4739 C C . GLN B 1 266 ? 29.344 -31.656 -6.367 1 95.5 266 GLN B C 1
ATOM 4741 O O . GLN B 1 266 ? 30.281 -30.859 -6.305 1 95.5 266 GLN B O 1
ATOM 4746 N N . TYR B 1 267 ? 28.172 -31.297 -6.801 1 96.62 267 TYR B N 1
ATOM 4747 C CA . TYR B 1 267 ? 27.906 -29.953 -7.328 1 96.62 267 TYR B CA 1
ATOM 4748 C C . TYR B 1 267 ? 27.344 -29.047 -6.25 1 96.62 267 TYR B C 1
ATOM 4750 O O . TYR B 1 267 ? 27.188 -27.844 -6.461 1 96.62 267 TYR B O 1
ATOM 4758 N N . THR B 1 268 ? 27.047 -29.578 -5.062 1 96.69 268 THR B N 1
ATOM 4759 C CA . THR B 1 268 ? 26.297 -28.859 -4.035 1 96.69 268 THR B CA 1
ATOM 4760 C C . THR B 1 268 ? 27.078 -27.656 -3.541 1 96.69 268 THR B C 1
ATOM 4762 O O . THR B 1 268 ? 26.547 -26.547 -3.475 1 96.69 268 THR B O 1
ATOM 4765 N N . ALA B 1 269 ? 28.297 -27.812 -3.264 1 96.94 269 ALA B N 1
ATOM 4766 C CA . ALA B 1 269 ? 29.125 -26.734 -2.742 1 96.94 269 ALA B CA 1
ATOM 4767 C C . ALA B 1 269 ? 29.266 -25.609 -3.758 1 96.94 269 ALA B C 1
ATOM 4769 O O . ALA B 1 269 ? 29.203 -24.438 -3.396 1 96.94 269 ALA B O 1
ATOM 4770 N N . MET B 1 270 ? 29.5 -26.016 -4.938 1 97.12 270 MET B N 1
ATOM 4771 C CA . MET B 1 270 ? 29.641 -25.016 -6.004 1 97.12 270 MET B CA 1
ATOM 4772 C C . MET B 1 270 ? 28.344 -24.25 -6.203 1 97.12 270 MET B C 1
ATOM 4774 O O . MET B 1 270 ? 28.359 -23.031 -6.402 1 97.12 270 MET B O 1
ATOM 4778 N N . PHE B 1 271 ? 27.25 -24.906 -6.203 1 97.38 271 PHE B N 1
ATOM 4779 C CA . PHE B 1 271 ? 25.953 -24.25 -6.352 1 97.38 271 PHE B CA 1
ATOM 4780 C C . PHE B 1 271 ? 25.734 -23.25 -5.223 1 97.38 271 PHE B C 1
ATOM 4782 O O . PHE B 1 271 ? 25.391 -22.094 -5.473 1 97.38 271 PHE B O 1
ATOM 4789 N N . GLU B 1 272 ? 25.984 -23.656 -4.02 1 96.88 272 GLU B N 1
ATOM 4790 C CA . GLU B 1 272 ? 25.734 -22.828 -2.84 1 96.88 272 GLU B CA 1
ATOM 4791 C C . GLU B 1 272 ? 26.641 -21.609 -2.824 1 96.88 272 GLU B C 1
ATOM 4793 O O . GLU B 1 272 ? 26.234 -20.516 -2.402 1 96.88 272 GLU B O 1
ATOM 4798 N N . ALA B 1 273 ? 27.797 -21.734 -3.299 1 96.25 273 ALA B N 1
ATOM 4799 C CA . ALA B 1 273 ? 28.781 -20.641 -3.297 1 96.25 273 ALA B CA 1
ATOM 4800 C C . ALA B 1 273 ? 28.391 -19.547 -4.273 1 96.25 273 ALA B C 1
ATOM 4802 O O . ALA B 1 273 ? 28.797 -18.391 -4.121 1 96.25 273 ALA B O 1
ATOM 4803 N N . ASN B 1 274 ? 27.578 -19.938 -5.246 1 96.25 274 ASN B N 1
ATOM 4804 C CA . ASN B 1 274 ? 27.281 -18.984 -6.309 1 96.25 274 ASN B CA 1
ATOM 4805 C C . ASN B 1 274 ? 25.844 -18.5 -6.223 1 96.25 274 ASN B C 1
ATOM 4807 O O . ASN B 1 274 ? 25.5 -17.453 -6.777 1 96.25 274 ASN B O 1
ATOM 4811 N N . PHE B 1 275 ? 25 -19.297 -5.578 1 96.31 275 PHE B N 1
ATOM 4812 C CA . PHE B 1 275 ? 23.578 -18.969 -5.484 1 96.31 275 PHE B CA 1
ATOM 4813 C C . PHE B 1 275 ? 23.359 -17.75 -4.609 1 96.31 275 PHE B C 1
ATOM 4815 O O . PHE B 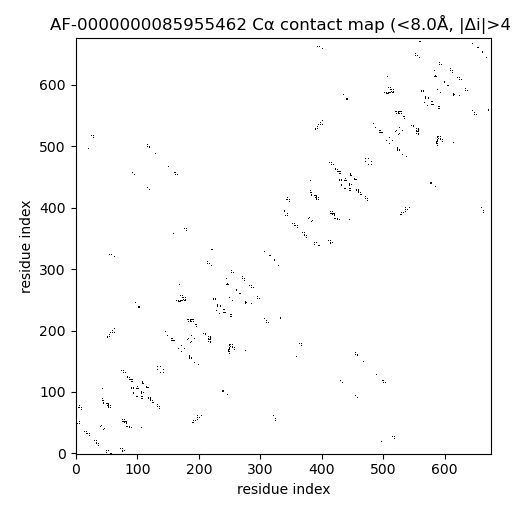1 275 ? 23.859 -17.672 -3.49 1 96.31 275 PHE B O 1
ATOM 4822 N N . GLY B 1 276 ? 22.625 -16.703 -5.129 1 93.5 276 GLY B N 1
ATOM 4823 C CA . GLY B 1 276 ? 22.328 -15.492 -4.371 1 93.5 276 GLY B CA 1
ATOM 4824 C C . GLY B 1 276 ? 23.438 -14.461 -4.438 1 93.5 276 GLY B C 1
ATOM 4825 O O . GLY B 1 276 ? 23.484 -13.539 -3.627 1 93.5 276 GLY B O 1
ATOM 4826 N N . ARG B 1 277 ? 24.344 -14.719 -5.402 1 93.38 277 ARG B N 1
ATOM 4827 C CA . ARG B 1 277 ? 25.453 -13.773 -5.602 1 93.38 277 ARG B CA 1
ATOM 4828 C C . ARG B 1 277 ? 25.219 -12.914 -6.84 1 93.38 277 ARG B C 1
ATOM 4830 O O . ARG B 1 277 ? 24.969 -13.445 -7.93 1 93.38 277 ARG B O 1
ATOM 4837 N N . ARG B 1 278 ? 25.312 -11.648 -6.656 1 89.12 278 ARG B N 1
ATOM 4838 C CA . ARG B 1 278 ? 25.094 -10.719 -7.762 1 89.12 278 ARG B CA 1
ATOM 4839 C C . ARG B 1 278 ? 26.375 -10.547 -8.586 1 89.12 278 ARG B C 1
ATOM 4841 O O . ARG B 1 278 ? 27 -9.492 -8.539 1 89.12 278 ARG B O 1
ATOM 4848 N N . SER B 1 279 ? 26.672 -11.523 -9.32 1 91.62 279 SER B N 1
ATOM 4849 C CA . SER B 1 279 ? 27.859 -11.57 -10.172 1 91.62 279 SER B CA 1
ATOM 4850 C C . SER B 1 279 ? 27.578 -12.336 -11.461 1 91.62 279 SER B C 1
ATOM 4852 O O . SER B 1 279 ? 26.922 -13.383 -11.438 1 91.62 279 SER B O 1
ATOM 4854 N N . ASP B 1 280 ? 28.047 -11.828 -12.523 1 91.62 280 ASP B N 1
ATOM 4855 C CA . ASP B 1 280 ? 27.891 -12.492 -13.805 1 91.62 280 ASP B CA 1
ATOM 4856 C C . ASP B 1 280 ? 28.578 -13.859 -13.805 1 91.62 280 ASP B C 1
ATOM 4858 O O . ASP B 1 280 ? 28.078 -14.82 -14.383 1 91.62 280 ASP B O 1
ATOM 4862 N N . GLU B 1 281 ? 29.656 -13.852 -13.156 1 95.19 281 GLU B N 1
ATOM 4863 C CA . GLU B 1 281 ? 30.422 -15.086 -13.078 1 95.19 281 GLU B CA 1
ATOM 4864 C C . GLU B 1 281 ? 29.656 -16.156 -12.312 1 95.19 281 GLU B C 1
ATOM 4866 O O . GLU B 1 281 ? 29.625 -17.328 -12.727 1 95.19 281 GLU B O 1
ATOM 4871 N N . SER B 1 282 ? 29.094 -15.758 -11.258 1 95.44 282 SER B N 1
ATOM 4872 C CA . SER B 1 282 ? 28.312 -16.703 -10.461 1 95.44 282 SER B CA 1
ATOM 4873 C C . SER B 1 282 ? 27.094 -17.203 -11.227 1 95.44 282 SER B C 1
ATOM 4875 O O . SER B 1 282 ? 26.781 -18.391 -11.172 1 95.44 282 SER B O 1
ATOM 4877 N N . GLU B 1 283 ? 26.484 -16.359 -11.922 1 93.31 283 GLU B N 1
ATOM 4878 C CA . GLU B 1 283 ? 25.297 -16.75 -12.688 1 93.31 283 GLU B CA 1
ATOM 4879 C C . GLU B 1 283 ? 25.656 -17.734 -13.789 1 93.31 283 GLU B C 1
ATOM 4881 O O . GLU B 1 283 ? 24.938 -18.703 -14.031 1 93.31 283 GLU B O 1
ATOM 4886 N N . MET B 1 284 ? 26.703 -17.438 -14.469 1 94.38 284 MET B N 1
ATOM 4887 C CA . MET B 1 284 ? 27.172 -18.328 -15.531 1 94.38 284 MET B CA 1
ATOM 4888 C C . MET B 1 284 ? 27.484 -19.719 -14.984 1 94.38 284 MET B C 1
ATOM 4890 O O . MET B 1 284 ? 27.141 -20.719 -15.609 1 94.38 284 MET B O 1
ATOM 4894 N N . THR B 1 285 ? 28.141 -19.672 -13.852 1 96.81 285 THR B N 1
ATOM 4895 C CA . THR B 1 285 ? 28.453 -20.938 -13.203 1 96.81 285 THR B CA 1
ATOM 4896 C C . THR B 1 285 ? 27.172 -21.703 -12.875 1 96.81 285 THR B C 1
ATOM 4898 O O . THR B 1 285 ? 27.094 -22.922 -13.117 1 96.81 285 THR B O 1
ATOM 4901 N N . LEU B 1 286 ? 26.203 -21.047 -12.383 1 96.56 286 LEU B N 1
ATOM 4902 C CA . LEU B 1 286 ? 24.953 -21.688 -12.016 1 96.56 286 LEU B CA 1
ATOM 4903 C C . LEU B 1 286 ? 24.219 -22.219 -13.242 1 96.56 286 LEU B C 1
ATOM 4905 O O . LEU B 1 286 ? 23.656 -23.312 -13.211 1 96.56 286 LEU B O 1
ATOM 4909 N N . ARG B 1 287 ? 24.234 -21.484 -14.289 1 95.06 287 ARG B N 1
ATOM 4910 C CA . ARG B 1 287 ? 23.578 -21.922 -15.523 1 95.06 287 ARG B CA 1
ATOM 4911 C C . ARG B 1 287 ? 24.219 -23.188 -16.062 1 95.06 287 ARG B C 1
ATOM 4913 O O . ARG B 1 287 ? 23.516 -24.094 -16.531 1 95.06 287 ARG B O 1
ATOM 4920 N N . LYS B 1 288 ? 25.516 -23.188 -16 1 96.19 288 LYS B N 1
ATOM 4921 C CA . LYS B 1 288 ? 26.219 -24.391 -16.422 1 96.19 288 LYS B CA 1
ATOM 4922 C C . LYS B 1 288 ? 25.828 -25.594 -15.555 1 96.19 288 LYS B C 1
ATOM 4924 O O . LYS B 1 288 ? 25.594 -26.688 -16.078 1 96.19 288 LYS B O 1
ATOM 4929 N N . LEU B 1 289 ? 25.766 -25.359 -14.305 1 97.19 289 LEU B N 1
ATOM 4930 C CA . LEU B 1 289 ? 25.391 -26.422 -13.383 1 97.19 289 LEU B CA 1
ATOM 4931 C C . LEU B 1 289 ? 23.969 -26.906 -13.648 1 97.19 289 LEU B C 1
ATOM 4933 O O . LEU B 1 289 ? 23.688 -28.094 -13.555 1 97.19 289 LEU B O 1
ATOM 4937 N N . LEU B 1 290 ? 23.094 -26.016 -13.945 1 97.5 290 LEU B N 1
ATOM 4938 C CA . LEU B 1 290 ? 21.703 -26.359 -14.266 1 97.5 290 LEU B CA 1
ATOM 4939 C C . LEU B 1 290 ? 21.656 -27.25 -15.508 1 97.5 290 LEU B C 1
ATOM 4941 O O . LEU B 1 290 ? 20.797 -28.141 -15.594 1 97.5 290 LEU B O 1
ATOM 4945 N N . GLY B 1 291 ? 22.516 -26.969 -16.422 1 96.5 291 GLY B N 1
ATOM 4946 C CA . GLY B 1 291 ? 22.656 -27.828 -17.578 1 96.5 291 GLY B CA 1
ATOM 4947 C C . GLY B 1 291 ? 23.094 -29.234 -17.234 1 96.5 291 GLY B C 1
ATOM 4948 O O . GLY B 1 291 ? 22.531 -30.203 -17.734 1 96.5 291 GLY B O 1
ATOM 4949 N N . GLU B 1 292 ? 24.125 -29.281 -16.406 1 96.69 292 GLU B N 1
ATOM 4950 C CA . GLU B 1 292 ? 24.625 -30.594 -15.961 1 96.69 292 GLU B CA 1
ATOM 4951 C C . GLU B 1 292 ? 23.547 -31.375 -15.227 1 96.69 292 GLU B C 1
ATOM 4953 O O . GLU B 1 292 ? 23.5 -32.594 -15.32 1 96.69 292 GLU B O 1
ATOM 4958 N N . LEU B 1 293 ? 22.766 -30.672 -14.547 1 97.38 293 LEU B N 1
ATOM 4959 C CA . LEU B 1 293 ? 21.719 -31.281 -13.75 1 97.38 293 LEU B CA 1
ATOM 4960 C C . LEU B 1 293 ? 20.484 -31.578 -14.609 1 97.38 293 LEU B C 1
ATOM 4962 O O . LEU B 1 293 ? 19.516 -32.156 -14.125 1 97.38 293 LEU B O 1
ATOM 4966 N N . ARG B 1 294 ? 20.438 -31.156 -15.898 1 97.19 294 ARG B N 1
ATOM 4967 C CA . ARG B 1 294 ? 19.391 -31.406 -16.891 1 97.19 294 ARG B CA 1
ATOM 4968 C C . ARG B 1 294 ? 18.062 -30.828 -16.422 1 97.19 294 ARG B C 1
ATOM 4970 O O . ARG B 1 294 ? 17.016 -31.453 -16.594 1 97.19 294 ARG B O 1
ATOM 4977 N N . VAL B 1 295 ? 18.141 -29.672 -15.805 1 97.75 295 VAL B N 1
ATOM 4978 C CA . VAL B 1 295 ? 16.953 -29.031 -15.25 1 97.75 295 VAL B CA 1
ATOM 4979 C C . VAL B 1 295 ? 16 -28.641 -16.375 1 97.75 295 VAL B C 1
ATOM 4981 O O . VAL B 1 295 ? 14.789 -28.734 -16.234 1 97.75 295 VAL B O 1
ATOM 4984 N N . GLU B 1 296 ? 16.516 -28.234 -17.5 1 96.38 296 GLU B N 1
ATOM 4985 C CA . GLU B 1 296 ? 15.672 -27.859 -18.641 1 96.38 296 GLU B CA 1
ATOM 4986 C C . GLU B 1 296 ? 14.836 -29.031 -19.125 1 96.38 296 GLU B C 1
ATOM 4988 O O . GLU B 1 296 ? 13.648 -28.875 -19.422 1 96.38 296 GLU B O 1
ATOM 4993 N N . GLU B 1 297 ? 15.445 -30.156 -19.203 1 97.31 297 GLU B N 1
ATOM 4994 C CA . GLU B 1 297 ? 14.75 -31.375 -19.625 1 97.31 297 GLU B CA 1
ATOM 4995 C C . GLU B 1 297 ? 13.656 -31.75 -18.625 1 97.31 297 GLU B C 1
ATOM 4997 O O . GLU B 1 297 ? 12.562 -32.156 -19.031 1 97.31 297 GLU B O 1
ATOM 5002 N N . GLU B 1 298 ? 14.016 -31.641 -17.406 1 97.62 298 GLU B N 1
ATOM 5003 C CA . GLU B 1 298 ? 13.047 -31.953 -16.359 1 97.62 298 GLU B CA 1
ATOM 5004 C C . GLU B 1 298 ? 11.844 -31.016 -16.438 1 97.62 298 GLU B C 1
ATOM 5006 O O . GLU B 1 298 ? 10.711 -31.422 -16.188 1 97.62 298 GLU B O 1
ATOM 5011 N N . PHE B 1 299 ? 12.094 -29.75 -16.719 1 97.69 299 PHE B N 1
ATOM 5012 C CA . PHE B 1 299 ? 10.992 -28.797 -16.828 1 97.69 299 PHE B CA 1
ATOM 5013 C C . PHE B 1 299 ? 10.07 -29.172 -17.984 1 97.69 299 PHE B C 1
ATOM 5015 O O . PHE B 1 299 ? 8.852 -29.078 -17.875 1 97.69 299 PHE B O 1
ATOM 5022 N N . GLY B 1 300 ? 10.641 -29.5 -19.109 1 96.75 300 GLY B N 1
ATOM 5023 C CA . GLY B 1 300 ? 9.836 -29.938 -20.25 1 96.75 300 GLY B CA 1
ATOM 5024 C C . GLY B 1 300 ? 8.906 -31.078 -19.906 1 96.75 300 GLY B C 1
ATOM 5025 O O . GLY B 1 300 ? 7.734 -31.078 -20.297 1 96.75 300 GLY B O 1
ATOM 5026 N N . ARG B 1 301 ? 9.406 -32.094 -19.188 1 97.5 301 ARG B N 1
ATOM 5027 C CA . ARG B 1 301 ? 8.594 -33.219 -18.766 1 97.5 301 ARG B CA 1
ATOM 5028 C C . ARG B 1 301 ? 7.492 -32.781 -17.797 1 97.5 301 ARG B C 1
ATOM 5030 O O . ARG B 1 301 ? 6.34 -33.188 -17.938 1 97.5 301 ARG B O 1
ATOM 5037 N N . PHE B 1 302 ? 7.898 -31.953 -16.875 1 97.81 302 PHE B N 1
ATOM 5038 C CA . PHE B 1 302 ? 6.938 -31.422 -15.922 1 97.81 302 PHE B CA 1
ATOM 5039 C C . PHE B 1 302 ? 5.824 -30.672 -16.641 1 97.81 302 PHE B C 1
ATOM 5041 O O . PHE B 1 302 ? 4.641 -30.906 -16.391 1 97.81 302 PHE B O 1
ATOM 5048 N N . GLU B 1 303 ? 6.199 -29.688 -17.484 1 97.06 303 GLU B N 1
ATOM 5049 C CA . GLU B 1 303 ? 5.238 -28.844 -18.188 1 97.06 303 GLU B CA 1
ATOM 5050 C C . GLU B 1 303 ? 4.254 -29.688 -19 1 97.06 303 GLU B C 1
ATOM 5052 O O . GLU B 1 303 ? 3.049 -29.422 -18.984 1 97.06 303 GLU B O 1
ATOM 5057 N N . ALA B 1 304 ? 4.754 -30.688 -19.703 1 96.31 304 ALA B N 1
ATOM 5058 C CA . ALA B 1 304 ? 3.916 -31.562 -20.531 1 96.31 304 ALA B CA 1
ATOM 5059 C C . ALA B 1 304 ? 2.912 -32.312 -19.672 1 96.31 304 ALA B C 1
ATOM 5061 O O . ALA B 1 304 ? 1.719 -32.344 -19.984 1 96.31 304 ALA B O 1
ATOM 5062 N N . GLU B 1 305 ? 3.428 -32.938 -18.641 1 97.62 305 GLU B N 1
ATOM 5063 C CA . GLU B 1 305 ? 2.578 -33.719 -17.766 1 97.62 305 GLU B CA 1
ATOM 5064 C C . GLU B 1 305 ? 1.549 -32.875 -17.047 1 97.62 305 GLU B C 1
ATOM 5066 O O . GLU B 1 305 ? 0.367 -33.219 -17 1 97.62 305 GLU B O 1
ATOM 5071 N N . TYR B 1 306 ? 1.995 -31.781 -16.484 1 97.56 306 TYR B N 1
ATOM 5072 C CA . TYR B 1 306 ? 1.112 -30.891 -15.734 1 97.56 306 TYR B CA 1
ATOM 5073 C C . TYR B 1 306 ? 0.033 -30.312 -16.641 1 97.56 306 TYR B C 1
ATOM 5075 O O . TYR B 1 306 ? -1.131 -30.219 -16.234 1 97.56 306 TYR B O 1
ATOM 5083 N N . SER B 1 307 ? 0.398 -29.922 -17.844 1 96.56 307 SER B N 1
ATOM 5084 C CA . SER B 1 307 ? -0.553 -29.375 -18.797 1 96.56 307 SER B CA 1
ATOM 5085 C C . SER B 1 307 ? -1.617 -30.391 -19.172 1 96.56 307 SER B C 1
ATOM 5087 O O . SER B 1 307 ? -2.791 -30.047 -19.328 1 96.56 307 SER B O 1
ATOM 5089 N N . ARG B 1 308 ? -1.15 -31.625 -19.375 1 96.44 308 ARG B N 1
ATOM 5090 C CA . ARG B 1 308 ? -2.094 -32.688 -19.703 1 96.44 308 ARG B CA 1
ATOM 5091 C C . ARG B 1 308 ? -3.119 -32.875 -18.594 1 96.44 308 ARG B C 1
ATOM 5093 O O . ARG B 1 308 ? -4.32 -32.969 -18.859 1 96.44 308 ARG B O 1
ATOM 5100 N N . ILE B 1 309 ? -2.674 -32.938 -17.406 1 97.31 309 ILE B N 1
ATOM 5101 C CA . ILE B 1 309 ? -3.549 -33.125 -16.25 1 97.31 309 ILE B CA 1
ATOM 5102 C C . ILE B 1 309 ? -4.512 -31.922 -16.156 1 97.31 309 ILE B C 1
ATOM 5104 O O . ILE B 1 309 ? -5.711 -32.125 -15.922 1 97.31 309 ILE B O 1
ATOM 5108 N N . LEU B 1 310 ? -3.992 -30.719 -16.297 1 97.5 310 LEU B N 1
ATOM 5109 C CA . LEU B 1 310 ? -4.801 -29.516 -16.219 1 97.5 310 LEU B CA 1
ATOM 5110 C C . LEU B 1 310 ? -5.852 -29.484 -17.328 1 97.5 310 LEU B C 1
ATOM 5112 O O . LEU B 1 310 ? -6.992 -29.062 -17.094 1 97.5 310 LEU B O 1
ATOM 5116 N N . LEU B 1 311 ? -5.488 -29.891 -18.516 1 96.88 311 LEU B N 1
ATOM 5117 C CA . LEU B 1 311 ? -6.434 -29.953 -19.625 1 96.88 311 LEU B CA 1
ATOM 5118 C C . LEU B 1 311 ? -7.562 -30.922 -19.312 1 96.88 311 LEU B C 1
ATOM 5120 O O . LEU B 1 311 ? -8.727 -30.656 -19.609 1 96.88 311 LEU B O 1
ATOM 5124 N N . ASP B 1 312 ? -7.227 -32.062 -18.734 1 97.56 312 ASP B N 1
ATOM 5125 C CA . ASP B 1 312 ? -8.234 -33.031 -18.344 1 97.56 312 ASP B CA 1
ATOM 5126 C C . ASP B 1 312 ? -9.195 -32.438 -17.312 1 97.56 312 ASP B C 1
ATOM 5128 O O . ASP B 1 312 ? -10.406 -32.656 -17.391 1 97.56 312 ASP B O 1
ATOM 5132 N N . ASP B 1 313 ? -8.672 -31.766 -16.297 1 97.44 313 ASP B N 1
ATOM 5133 C CA . ASP B 1 313 ? -9.492 -31.078 -15.297 1 97.44 313 ASP B CA 1
ATOM 5134 C C . ASP B 1 313 ? -10.445 -30.094 -15.953 1 97.44 313 ASP B C 1
ATOM 5136 O O . ASP B 1 313 ? -11.609 -30 -15.562 1 97.44 313 ASP B O 1
ATOM 5140 N N . ILE B 1 314 ? -9.945 -29.312 -16.938 1 97.81 314 ILE B N 1
ATOM 5141 C CA . ILE B 1 314 ? -10.734 -28.297 -17.625 1 97.81 314 ILE B CA 1
ATOM 5142 C C . ILE B 1 314 ? -11.867 -28.969 -18.406 1 97.81 314 ILE B C 1
ATOM 5144 O O . ILE B 1 314 ? -13.016 -28.516 -18.344 1 97.81 314 ILE B O 1
ATOM 5148 N N . GLU B 1 315 ? -11.57 -30.062 -19.047 1 97.25 315 GLU B N 1
ATOM 5149 C CA . GLU B 1 315 ? -12.562 -30.75 -19.875 1 97.25 315 GLU B CA 1
ATOM 5150 C C . GLU B 1 315 ? -13.664 -31.359 -19.016 1 97.25 315 GLU B C 1
ATOM 5152 O O . GLU B 1 315 ? -14.805 -31.5 -19.453 1 97.25 315 GLU B O 1
ATOM 5157 N N . CYS B 1 316 ? -13.359 -31.688 -17.781 1 97.25 316 CYS B N 1
ATOM 5158 C CA . CYS B 1 316 ? -14.328 -32.281 -16.891 1 97.25 316 CYS B CA 1
ATOM 5159 C C . CYS B 1 316 ? -15.023 -31.234 -16.031 1 97.25 316 CYS B C 1
ATOM 5161 O O . CYS B 1 316 ? -15.898 -31.547 -15.227 1 97.25 316 CYS B O 1
ATOM 5163 N N . PHE B 1 317 ? -14.633 -30 -16.219 1 97.25 317 PHE B N 1
ATOM 5164 C CA . PHE B 1 317 ? -15.18 -28.906 -15.406 1 97.25 317 PHE B CA 1
ATOM 5165 C C . PHE B 1 317 ? -16.672 -28.719 -15.68 1 97.25 317 PHE B C 1
ATOM 5167 O O . PHE B 1 317 ? -17.094 -28.672 -16.844 1 97.25 317 PHE B O 1
ATOM 5174 N N . LYS B 1 318 ? -17.438 -28.562 -14.656 1 96.69 318 LYS B N 1
ATOM 5175 C CA . LYS B 1 318 ? -18.891 -28.578 -14.75 1 96.69 318 LYS B CA 1
ATOM 5176 C C . LYS B 1 318 ? -19.438 -27.266 -15.305 1 96.69 318 LYS B C 1
ATOM 5178 O O . LYS B 1 318 ? -20.516 -27.219 -15.883 1 96.69 318 LYS B O 1
ATOM 5183 N N . LEU B 1 319 ? -18.75 -26.219 -15.055 1 97.12 319 LEU B N 1
ATOM 5184 C CA . LEU B 1 319 ? -19.156 -24.953 -15.656 1 97.12 319 LEU B CA 1
ATOM 5185 C C . LEU B 1 319 ? -18.688 -24.859 -17.109 1 97.12 319 LEU B C 1
ATOM 5187 O O . LEU B 1 319 ? -17.703 -24.188 -17.406 1 97.12 319 LEU B O 1
ATOM 5191 N N . ILE B 1 320 ? -19.375 -25.406 -17.984 1 97.25 320 ILE B N 1
ATOM 5192 C CA . ILE B 1 320 ? -19.016 -25.688 -19.375 1 97.25 320 ILE B CA 1
ATOM 5193 C C . ILE B 1 320 ? -18.688 -24.375 -20.094 1 97.25 320 ILE B C 1
ATOM 5195 O O . ILE B 1 320 ? -17.781 -24.328 -20.938 1 97.25 320 ILE B O 1
ATOM 5199 N N . ASP B 1 321 ? -19.359 -23.297 -19.734 1 96.81 321 ASP B N 1
ATOM 5200 C CA . ASP B 1 321 ? -19.203 -22.016 -20.406 1 96.81 321 ASP B CA 1
ATOM 5201 C C . ASP B 1 321 ? -17.781 -21.484 -20.266 1 96.81 321 ASP B C 1
ATOM 5203 O O . ASP B 1 321 ? -17.297 -20.719 -21.109 1 96.81 321 ASP B O 1
ATOM 5207 N N . LEU B 1 322 ? -17.016 -21.906 -19.234 1 97.62 322 LEU B N 1
ATOM 5208 C CA . LEU B 1 322 ? -15.68 -21.359 -18.984 1 97.62 322 LEU B CA 1
ATOM 5209 C C . LEU B 1 322 ? -14.609 -22.234 -19.625 1 97.62 322 LEU B C 1
ATOM 5211 O O . LEU B 1 322 ? -13.438 -21.844 -19.688 1 97.62 322 LEU B O 1
ATOM 5215 N N . ARG B 1 323 ? -14.969 -23.422 -20.094 1 97.94 323 ARG B N 1
ATOM 5216 C CA . ARG B 1 323 ? -13.977 -24.375 -20.562 1 97.94 323 ARG B CA 1
ATOM 5217 C C . ARG B 1 323 ? -13.141 -23.797 -21.703 1 97.94 323 ARG B C 1
ATOM 5219 O O . ARG B 1 323 ? -11.914 -23.938 -21.719 1 97.94 323 ARG B O 1
ATOM 5226 N N . SER B 1 324 ? -13.789 -23.125 -22.594 1 96.81 324 SER B N 1
ATOM 5227 C CA . SER B 1 324 ? -13.07 -22.562 -23.734 1 96.81 324 SER B CA 1
ATOM 5228 C C . SER B 1 324 ? -12.062 -21.5 -23.297 1 96.81 324 SER B C 1
ATOM 5230 O O . SER B 1 324 ? -10.945 -21.438 -23.812 1 96.81 324 SER B O 1
ATOM 5232 N N . VAL B 1 325 ? -12.469 -20.688 -22.359 1 96.88 325 VAL B N 1
ATOM 5233 C CA . VAL B 1 325 ? -11.594 -19.641 -21.844 1 96.88 325 VAL B CA 1
ATOM 5234 C C . VAL B 1 325 ? -10.398 -20.266 -21.125 1 96.88 325 VAL B C 1
ATOM 5236 O O . VAL B 1 325 ? -9.258 -19.828 -21.312 1 96.88 325 VAL B O 1
ATOM 5239 N N . LEU B 1 326 ? -10.656 -21.281 -20.328 1 97.62 326 LEU B N 1
ATOM 5240 C CA . LEU B 1 326 ? -9.609 -21.953 -19.578 1 97.62 326 LEU B CA 1
ATOM 5241 C C . LEU B 1 326 ? -8.656 -22.703 -20.516 1 97.62 326 LEU B C 1
ATOM 5243 O O . LEU B 1 326 ? -7.441 -22.672 -20.312 1 97.62 326 LEU B O 1
ATOM 5247 N N . ARG B 1 327 ? -9.18 -23.266 -21.562 1 96.19 327 ARG B N 1
ATOM 5248 C CA . ARG B 1 327 ? -8.359 -23.938 -22.578 1 96.19 327 ARG B CA 1
ATOM 5249 C C . ARG B 1 327 ? -7.453 -22.938 -23.281 1 96.19 327 ARG B C 1
ATOM 5251 O O . ARG B 1 327 ? -6.273 -23.219 -23.516 1 96.19 327 ARG B O 1
ATOM 5258 N N . LEU B 1 328 ? -8.016 -21.859 -23.656 1 93.88 328 LEU B N 1
ATOM 5259 C CA . LEU B 1 328 ? -7.25 -20.828 -24.344 1 93.88 328 LEU B CA 1
ATOM 5260 C C . LEU B 1 328 ? -6.148 -20.266 -23.438 1 93.88 328 LEU B C 1
ATOM 5262 O O . LEU B 1 328 ? -5.039 -20 -23.906 1 93.88 328 LEU B O 1
ATOM 5266 N N . SER B 1 329 ? -6.504 -20.047 -22.172 1 93.56 329 SER B N 1
ATOM 5267 C CA . SER B 1 329 ? -5.504 -19.578 -21.219 1 93.56 329 SER B CA 1
ATOM 5268 C C . SER B 1 329 ? -4.348 -20.562 -21.094 1 93.56 329 SER B C 1
ATOM 5270 O O . SER B 1 329 ? -3.184 -20.156 -21.031 1 93.56 329 SER B O 1
ATOM 5272 N N . LEU B 1 330 ? -4.691 -21.812 -21.031 1 93.88 330 LEU B N 1
ATOM 5273 C CA . LEU B 1 330 ? -3.674 -22.844 -20.969 1 93.88 330 LEU B CA 1
ATOM 5274 C C . LEU B 1 330 ? -2.807 -22.844 -22.219 1 93.88 330 LEU B C 1
ATOM 5276 O O . LEU B 1 330 ? -1.583 -22.969 -22.141 1 93.88 330 LEU B O 1
ATOM 5280 N N . SER B 1 331 ? -3.43 -22.609 -23.359 1 90.44 331 SER B N 1
ATOM 5281 C CA . SER B 1 331 ? -2.707 -22.578 -24.625 1 90.44 331 SER B CA 1
ATOM 5282 C C . SER B 1 331 ? -1.774 -21.375 -24.719 1 90.44 331 SER B C 1
ATOM 5284 O O . SER B 1 331 ? -0.66 -21.484 -25.234 1 90.44 331 SER B O 1
ATOM 5286 N N . GLU B 1 332 ? -2.246 -20.281 -24.266 1 84.94 332 GLU B N 1
ATOM 5287 C CA . GLU B 1 332 ? -1.425 -19.078 -24.266 1 84.94 332 GLU B CA 1
ATOM 5288 C C . GLU B 1 332 ? -0.229 -19.234 -23.328 1 84.94 332 GLU B C 1
ATOM 5290 O O . GLU B 1 332 ? 0.845 -18.688 -23.594 1 84.94 332 GLU B O 1
ATOM 5295 N N . LEU B 1 333 ? -0.516 -19.875 -22.219 1 76.88 333 LEU B N 1
ATOM 5296 C CA . LEU B 1 333 ? 0.564 -20.156 -21.281 1 76.88 333 LEU B CA 1
ATOM 5297 C C . LEU B 1 333 ? 1.584 -21.109 -21.891 1 76.88 333 LEU B C 1
ATOM 5299 O O . LEU B 1 333 ? 2.785 -20.984 -21.656 1 76.88 333 LEU B O 1
ATOM 5303 N N . PHE B 1 334 ? 1.12 -22.078 -22.719 1 66.81 334 PHE B N 1
ATOM 5304 C CA . PHE B 1 334 ? 2.002 -23.016 -23.406 1 66.81 334 PHE B CA 1
ATOM 5305 C C . PHE B 1 334 ? 2.744 -22.328 -24.547 1 66.81 334 PHE B C 1
ATOM 5307 O O . PHE B 1 334 ? 3.893 -22.672 -24.844 1 66.81 334 PHE B O 1
ATOM 5314 N N . ASN B 1 335 ? 2.053 -21.484 -25.234 1 63.47 335 ASN B N 1
ATOM 5315 C CA . ASN B 1 335 ? 2.678 -20.766 -26.344 1 63.47 335 ASN B CA 1
ATOM 5316 C C . ASN B 1 335 ? 3.637 -19.688 -25.844 1 63.47 335 ASN B C 1
ATOM 5318 O O . ASN B 1 335 ? 4.277 -19.016 -26.641 1 63.47 335 ASN B O 1
ATOM 5322 N N . ARG B 1 336 ? 3.654 -19.484 -24.531 1 56.12 336 ARG B N 1
ATOM 5323 C CA . ARG B 1 336 ? 4.684 -18.594 -24 1 56.12 336 ARG B CA 1
ATOM 5324 C C . ARG B 1 336 ? 6.07 -19.219 -24.156 1 56.12 336 ARG B C 1
ATOM 5326 O O . ARG B 1 336 ? 7.082 -18.531 -23.984 1 56.12 336 ARG B O 1
ATOM 5333 N N . LYS B 1 337 ? 6.219 -20.547 -24.422 1 49.09 337 LYS B N 1
ATOM 5334 C CA . LYS B 1 337 ? 7.441 -21.281 -24.734 1 49.09 337 LYS B CA 1
ATOM 5335 C C . LYS B 1 337 ? 8.008 -20.859 -26.078 1 49.09 337 LYS B C 1
ATOM 5337 O O . LYS B 1 337 ? 9.055 -21.359 -26.5 1 49.09 337 LYS B O 1
ATOM 5342 N N . LYS B 1 338 ? 7.25 -20.016 -27.047 1 38.97 338 LYS B N 1
ATOM 5343 C CA . LYS B 1 338 ? 7.949 -19.766 -28.297 1 38.97 338 LYS B CA 1
ATOM 5344 C C . LYS B 1 338 ? 8.875 -18.562 -28.172 1 38.97 338 LYS B C 1
ATOM 5346 O O . LYS B 1 338 ? 8.508 -17.547 -27.578 1 38.97 338 LYS B O 1
#

Sequence (676 aa):
MSRELMLNCLSAVKKSVCRSLCVTLAGDSAAYCANRIDKLFEHAVIGGKCVRGRLLVAAYNALDRHATRERIQQVATVGACLEILQAFFLIFDDVMDGSTTRRGKPCWHTMPDVGLNAINDGLLLDSAINGVLNDVLENDPNKDTVSSIFLRAKQMTVIGQMLDNSTSGLKDCTWERYGDIVTHKTSYYTCFAPLRIAMLLADRFMYADETERIAFKLGYLFQAQDDYLDCFGDPLVTGKIGSDLREGKCTWVTCKAAERLRHQPQYTAMFEANFGRRSDESEMTLRKLLGELRVEEEFGRFEAEYSRILLDDIECFKLIDLRSVLRLSLSELFNRKKMSRELMLNCLSAVKKSVCRSLCVTLAGDSAAYCANRIDKLFEHAVIGGKCVRGRLLVAAYNALDRHATRERIQQVATVGACLEILQAFFLIFDDVMDGSTTRRGKPCWHTMPDVGLNAINDGLLLDSAINGVLNDVLENDPNKDTVSSIFLRAKQMTVIGQMLDNSTSGLKDCTWERYGDIVTHKTSYYTCFAPLRIAMLLADRFMYADETERIAFKLGYLFQAQDDYLDCFGDPLVTGKIGSDLREGKCTWVTCKAAERLRHQPQYTAMFEANFGRRSDESEMTLRKLLGELRVEEEFGRFEAEYSRILLDDIECFKLIDLRSVLRLSLSELFNRKK

InterPro domains:
  IPR000092 Polyprenyl synthetase-like [PF00348] (36-285)
  IPR000092 Polyprenyl synthetase-like [cd00685] (36-261)
  IPR008949 Isoprenoid synthase domain superfamily [G3DSA:1.10.600.10] (5-337)
  IPR008949 Isoprenoid synthase domain superfamily [SSF48576] (32-337)
  IPR033749 Polyprenyl synthetase, conserved site [PS00723] (90-104)
  IPR039702 Farnesyl pyrophosphate synthase-like [PTHR11525] (11-338)

pLDDT: mean 94.45, std 7.37, range [38.78, 98.75]

Foldseek 3Di:
DDPVLLLVLLVVLLVVLLCVVLVPDDDPVSVVSNVVSVCCCVAQQHDDPLLLLVLLLLLLCLLPVPDDPLLSSLSSNLSNLLSLLVSLVVLVVCLLLVPQWDNLHGRPLNDPPCNPVSNVVSVSSVVSSLVSLCVSCVPPPCSVVLVVLSVQLVVLLVVLVVLQLPQDFLVSQAPVSQLSNQQRNWLSSRFLSSNVSSCSSSVNDPCNVLSSVLSSLLSSLLQQLVLVCLLPNDCVLRVHPRCCQLQQGRHPLSSLLSVLCVVVVVCVVLSRVLGNHNDPVSSVSNSVSSVVSVSVVVSVVVSVVSLVVSLVSLVPRPVVSCSVSSVVSSVVSVVVVD/DDPVLLLVLLVVLLVVLLCVVLVPDDDPVSVVSNVLSVCCCVAQQPDDPLLLLVLLLLLLCLLPVPDDPLLSSLSSNLSNLLSLLVSLVVLVVCLLLVPQWDNLHGRPLNDPPCNPVSNVVSVSSVVSSLVSLCVSCVPPPCSVVLVVLSVQLVVLLVVLVVLQLPQDFLVSQAPVSQLSNQQRNWLSSRFLSSNLSSCSSSVNDPCNVLSSVLSSLLSSLLQQLVLVCLLPNDCVLRVHPRCCQLQQGRHPLSSLLSVLCVVVVVCVVLSRVLGNHNDPVSSVSNSVSSVVSVSVVVSVVVSVVSLVVSLVSLVPRPVVSCSVSSVVSSVVSVVVVD

Radius of gyration: 26.46 Å; Cα contacts (8 Å, |Δi|>4): 924; chains: 2; bounding box: 56×78×57 Å

Nearest PDB structures (foldseek):
  8a6v-assembly1_B  TM=9.023E-01  e=2.967E-19  Phaedon cochleariae
  8a7r-assembly1_A  TM=8.917E-01  e=6.150E-19  Phaedon cochleariae
  5ja0-assembly1_F-2  TM=8.929E-01  e=7.083E-18  Homo sapiens
  5jv2-assembly1_F-2  TM=8.994E-01  e=2.159E-17  Homo sapiens
  4rxa-assembly1_A-2  TM=8.846E-01  e=1.468E-17  Homo sapiens

Secondary structure (DSSP, 8-state):
--HHHHHHHHHHHHHHHHHHHHTT--HHHHHHHHHHHHHHIIIIITTS--HHHHHHHHHHHHH-TT--HHHHHHHHHHHHHHHHHHHHHHHHHHHHHT--EETTEE-GGGSTTTGGGHHHHHHHHHHHHHHHHHHHTTT-TTHHHHHHHHHHHHHHHHHHHHHHHT--SGGG--HHHHHHHIIIIIIIIIIIHHHHHHHHHTT--TTHHHHHHHHHHHHHHHHHHHHHHHHHS-HHHH-----HHHHT---HHHHHHHHHHHH-GGGHHHHHHHTT---HHHHHHHHHHHHHTTHHHHHHHHHHHHHHHHHHHHHT-S-GGGHHHHHHHHHHHHGGG-/--HHHHHHHHHHHHHHHHHHHHTT--HHHHHHHHHHHHHHIIIIITTS--HHHHHHHHHHHHH-TT--HHHHHHHHHHHHHHHHHHHHHHHHHHHHHT--EETTEE-GGGSTTTGGGHHHHHHHHHHHHHHHHHHHTTT-TTHHHHHHHHHHHHHHHHHHHHHHHT--SGGG--HHHHHHHIIIIIIIIIIIHHHHHHHHHTT--TTHHHHHHHHHHHHHHHHHHHHHHHHHS-HHHH-----HHHHT---HHHHHHHHHHHH-GGGHHHHHHHTT---HHHHHHHHHHHHHTTHHHHHHHHHHHHHHHHHHHHHT-S-GGGHHHHHHHHHHHHGGG-

Organism: Parascaris univalens (NCBI:txid6257)

Solvent-accessible surface area (backbone atoms only — not comparable to full-atom values): 34640 Å² total; per-residue (Å²): 114,57,61,60,59,43,52,52,32,41,54,52,47,51,54,51,48,40,52,65,70,27,67,87,40,55,72,68,59,20,52,52,50,39,51,52,49,52,52,46,39,59,68,58,48,49,85,68,81,47,64,37,21,38,49,15,40,44,37,26,46,45,65,35,79,79,62,50,72,67,53,49,51,42,47,33,42,55,15,27,43,49,39,39,48,48,31,25,52,48,47,50,49,32,61,56,69,64,48,59,57,47,82,73,34,70,23,66,42,71,38,88,96,37,38,60,51,35,56,53,52,25,48,47,45,54,47,43,41,59,58,52,51,50,63,66,31,64,87,44,93,51,39,68,60,48,52,48,46,55,51,48,26,50,39,37,24,43,52,11,46,52,55,48,71,60,34,71,49,68,87,49,21,36,66,68,52,35,48,50,26,34,48,22,48,34,6,37,52,54,31,29,41,26,47,52,44,18,29,54,77,49,72,47,77,76,64,55,68,60,48,43,55,52,19,42,53,50,16,43,52,50,50,39,50,50,38,45,39,41,74,70,43,55,41,89,76,66,29,44,76,57,46,49,59,34,61,19,42,51,37,55,56,46,22,51,47,49,58,47,30,71,79,40,57,87,50,41,63,61,46,58,74,24,52,43,32,88,40,72,66,30,45,51,52,46,52,52,48,38,56,75,63,41,47,68,60,52,47,54,52,48,54,53,53,51,47,51,53,50,50,53,53,43,73,67,41,83,64,59,57,45,34,63,50,54,52,48,53,51,46,54,60,57,56,61,78,109,114,56,62,60,58,43,52,52,32,41,54,53,46,51,54,51,47,40,52,65,70,28,66,85,41,56,74,70,57,20,52,51,51,40,51,52,50,51,53,45,39,59,67,58,48,50,84,68,81,48,63,38,20,38,47,16,40,44,38,25,46,46,64,34,79,79,62,48,72,68,55,50,51,42,48,32,42,53,16,26,43,48,39,39,49,50,30,26,51,50,49,50,48,32,61,55,69,63,49,61,58,46,83,72,32,71,23,66,43,70,37,88,95,38,37,58,52,35,55,52,53,24,49,46,44,55,47,44,41,60,58,52,51,50,62,67,30,66,85,44,92,51,39,66,59,48,52,48,46,54,52,47,27,51,40,36,24,44,52,11,47,52,54,48,70,59,32,71,47,69,88,49,20,37,68,69,53,37,49,48,26,34,47,22,50,33,6,36,51,52,32,30,40,25,48,53,45,18,28,54,78,49,72,48,75,77,63,55,67,59,49,42,54,52,19,40,52,51,17,43,53,50,49,40,49,51,38,44,39,41,74,71,43,55,40,89,76,66,29,43,76,59,46,50,59,33,60,18,43,53,36,55,57,45,22,52,48,47,59,47,29,72,79,39,56,87,51,42,64,62,45,60,73,26,51,44,32,88,42,72,66,30,46,51,52,46,53,52,49,40,56,74,64,41,48,68,60,50,48,54,54,47,54,53,52,52,49,51,53,51,49,51,53,44,74,66,41,82,65,59,57,44,34,63,49,53,50,49,52,52,48,54,60,56,57,63,77,110